Protein AF-A0AAV1EP39-F1 (afdb_monomer)

Sequence (447 aa):
MLEEELRKEKICQNEVEKEISSMELKMAEVRKCKVSAGTAQRNEVQQSQKAIRTLEYRLDRALTRFNEQLNNNSHLREELQTLQIERARFQQLKNRLEKELHNLRKKIGEVVTQSTAAYDARVEAQSKMTMMKEKAEKDLTQYNAEMKELERVIAHEFSLKEFMTTKCSEKRGHDEGHETGHRQSPKVQRRMDSGEESRDALEEVFEKIKTVTGEDNLDLLVSRFIQVEDRNFALFNFVNEQNNEAEVLRDQISQIQSEIEQFGETALQQEREHQCLLRGFDEKRKEIEYQAEDYEQRASILSQILDQIKTEVNSIVSKIDCDRSVIEDKLGSSAGISENNIMSYLGLVEQKTNELLTIQAFLNSKDLEKDYNPKDLAKFLLGQNPELLQQNISIQPAIDSLEYDESPVTDEEERPLSQGELRRRIMKRVQQKESSHRQAAAKATKI

Secondary structure (DSSP, 8-state):
-HHHHHHHHHHHHHHHHHHHHHHHHHHHHHHHHHHHHHHHHHHHHHHHHHHHHHHHHHHHHHHHHHHHHHHHHHHHHHHHHHHHHHHHHHHHHHHHHHHHHHHHHHHHHHHHHHHHHHHHHHHHHHHHHHHHHHHHHHHHHHHHHHHHHHHHHHHHHHHHHHHHHHHHHHHHTT-------------------S--S-HHHHHHHHHHHHHHH----HHHHHHHHHHHHHHHHHHHHHHHHHHHHHHHHHHHHHHHHHHHHHHHHHHHHHHHHHHHHHHHHHHHHHHHHHHHHHHHHHHHHHHHHHHHHHHHHHHHHHHHT--THHHHHHHTS--S--TTTHHHHHHHHHHHHHHHHHHHHHHHHH-TTS---HHHHHHHHTT--TTGGGS-------------------GGGGSPPPHHHHHHHHHHHHHHHHHHHHHHHHHHTT-

Foldseek 3Di:
DVVVVVVVVVVVVVVVVVVVVVVVVVVVVVVVVVVVVVVVVVVVVVVVVVVVVVVVVVVVVVVVVVVVVVVVVVVVVVVVVVVVVVVVVVVVVVVVVVVVVVVVVVVVVVVVVVVVVVVVVVVVVVVVVVVVVVVVVVVVVVVVVVVVVVVVVVVVVVVVVVVVVVVVVVVVVVDPDDDDDDDDDDDPPPPPDPPPPPPPVVVVVVVVCCVVVVDDDPVVVVVVVVVVVVVVVVVVVVVVVVVVVVVVVVVVVVVVVVVVVVVVVVVVVVVVVVVVVVVVVVVVVVVVVVVVVVVVVVVVVVVVVVVVLQVVLVVLCVVLVFDCCVVCVVVPNPPGDDPVCSVVSVVSSVVSQLVVLVVVLVVVVVPPPDDDDVVVSVCSSVVNDVVCVVPPPPPPPPDPPPDPPDDPPDPPPVDDDDPVRVVVVVVVVVVVVVVVVVVVVVVVVVD

Mean predicted aligned error: 23.19 Å

InterPro domains:
  IPR049258 ODAD1, central coiled coil region [PF21773] (49-333)
  IPR051876 Outer dynein arm-docking/Coiled-coil domain-containing protein [PTHR21694] (2-429)

Solvent-accessible surface area (backbone atoms only — not comparable to full-atom values): 25536 Å² total; per-residue (Å²): 111,70,71,60,52,54,49,53,50,50,51,52,49,53,52,50,50,51,51,49,54,53,49,50,51,52,51,50,50,52,50,51,51,51,54,51,49,54,52,50,52,52,50,53,54,51,50,51,52,51,49,49,53,51,51,49,53,52,48,50,55,49,50,51,52,50,51,52,51,51,50,52,52,49,51,53,49,50,53,50,50,52,53,50,52,50,52,52,52,52,53,53,50,50,56,48,52,52,50,52,51,52,52,49,53,50,51,52,51,52,52,49,54,52,50,50,53,52,47,52,54,48,52,54,51,50,52,52,50,50,53,53,49,56,47,52,50,49,53,50,54,49,51,54,51,54,50,53,51,51,52,49,52,52,50,51,51,49,52,50,50,50,51,51,51,53,58,52,47,62,56,54,74,76,59,94,74,83,84,86,83,88,87,85,84,86,80,90,71,80,76,84,75,89,77,73,89,37,63,69,54,52,49,51,52,44,52,54,45,37,72,74,69,73,61,92,50,69,72,57,53,53,52,50,47,52,56,51,48,54,51,48,51,52,49,51,52,50,51,49,50,52,49,51,51,51,48,54,51,51,51,50,51,52,51,52,51,52,49,53,50,52,53,50,52,52,50,54,50,52,50,50,52,51,52,52,52,50,49,55,49,52,52,52,48,52,54,53,50,52,52,50,52,52,51,50,52,53,50,51,54,51,50,54,53,50,52,49,52,51,54,51,51,50,51,49,42,65,73,72,65,56,76,59,61,72,53,34,73,72,66,61,76,62,90,63,86,42,87,91,43,44,66,60,52,49,53,49,50,51,53,54,51,50,52,50,38,49,52,50,53,53,51,60,73,65,46,88,90,55,94,82,55,76,73,54,53,57,36,43,66,70,70,48,48,77,75,55,72,70,54,79,78,77,77,72,77,85,77,80,78,72,85,68,93,64,75,82,84,57,89,73,75,86,56,88,74,52,75,71,55,50,52,51,55,50,53,51,53,51,51,54,50,52,52,50,50,53,54,52,53,60,58,64,76,73,114

pLDDT: mean 78.66, std 19.65, range [28.58, 98.56]

Organism: Xyrichtys novacula (NCBI:txid13765)

Radius of gyration: 68.25 Å; Cα contacts (8 Å, |Δi|>4): 46; chains: 1; bounding box: 172×69×210 Å

Structure (mmCIF, N/CA/C/O backbone):
data_AF-A0AAV1EP39-F1
#
_entry.id   AF-A0AAV1EP39-F1
#
loop_
_atom_site.group_PDB
_atom_site.id
_atom_site.type_symbol
_atom_site.label_atom_id
_atom_site.label_alt_id
_atom_site.label_comp_id
_atom_site.label_asym_id
_atom_site.label_entity_id
_atom_site.label_seq_id
_atom_site.pdbx_PDB_ins_code
_atom_site.Cartn_x
_atom_site.Cartn_y
_atom_site.Cartn_z
_atom_site.occupancy
_atom_site.B_iso_or_equiv
_atom_site.auth_seq_id
_atom_site.auth_comp_id
_atom_site.auth_asym_id
_atom_site.auth_atom_id
_atom_site.pdbx_PDB_model_num
ATOM 1 N N . MET A 1 1 ? -90.919 21.123 114.719 1.00 57.84 1 MET A N 1
ATOM 2 C CA . MET A 1 1 ? -90.026 22.101 114.060 1.00 57.84 1 MET A CA 1
ATOM 3 C C . MET A 1 1 ? -88.698 21.466 113.661 1.00 57.84 1 MET A C 1
ATOM 5 O O . MET A 1 1 ? -88.435 21.448 112.471 1.00 57.84 1 MET A O 1
ATOM 9 N N . LEU A 1 2 ? -87.941 20.828 114.568 1.00 61.19 2 LEU A N 1
ATOM 10 C CA . LEU A 1 2 ? -86.671 20.163 114.209 1.00 61.19 2 LEU A CA 1
ATOM 11 C C . LEU A 1 2 ? -86.775 19.064 113.123 1.00 61.19 2 LEU A C 1
ATOM 13 O O . LEU A 1 2 ? -85.908 18.984 112.262 1.00 61.19 2 LEU A O 1
ATOM 17 N N . GLU A 1 3 ? -87.820 18.225 113.116 1.00 66.06 3 GLU A N 1
ATOM 18 C CA . GLU A 1 3 ? -87.951 17.140 112.117 1.00 66.06 3 GLU A CA 1
ATOM 19 C C . GLU A 1 3 ? -88.264 17.626 110.690 1.00 66.06 3 GLU A C 1
ATOM 21 O O . GLU A 1 3 ? -87.886 16.967 109.720 1.00 66.06 3 GLU A O 1
ATOM 26 N N . GLU A 1 4 ? -88.941 18.768 110.537 1.00 72.06 4 GLU A N 1
ATOM 27 C CA . GLU A 1 4 ? -89.209 19.356 109.217 1.00 72.06 4 GLU A CA 1
ATOM 28 C C . GLU A 1 4 ? -87.973 20.045 108.643 1.00 72.06 4 GLU A C 1
ATOM 30 O O . GLU A 1 4 ? -87.718 19.927 107.444 1.00 72.06 4 GLU A O 1
ATOM 35 N N . GLU A 1 5 ? -87.186 20.720 109.483 1.00 73.75 5 GLU A N 1
ATOM 36 C CA . GLU A 1 5 ? -85.908 21.313 109.077 1.00 73.75 5 GLU A CA 1
ATOM 37 C C . GLU A 1 5 ? -84.914 20.227 108.657 1.00 73.75 5 GLU A C 1
ATOM 39 O O . GLU A 1 5 ? -84.341 20.317 107.576 1.00 73.75 5 GLU A O 1
ATOM 44 N N . LEU A 1 6 ? -84.835 19.124 109.406 1.00 75.31 6 LEU A N 1
ATOM 45 C CA . LEU A 1 6 ? -83.967 17.989 109.081 1.00 75.31 6 LEU A CA 1
ATOM 46 C C . LEU A 1 6 ? -84.396 17.270 107.787 1.00 75.31 6 LEU A C 1
ATOM 48 O O . LEU A 1 6 ? -83.554 16.782 107.032 1.00 75.31 6 LEU A O 1
ATOM 52 N N . ARG A 1 7 ? -85.703 17.230 107.478 1.00 78.00 7 ARG A N 1
ATOM 53 C CA . ARG A 1 7 ? -86.213 16.723 106.188 1.00 78.00 7 ARG A CA 1
ATOM 54 C C . ARG A 1 7 ? -85.874 17.648 105.023 1.00 78.00 7 ARG A C 1
ATOM 56 O O . ARG A 1 7 ? -85.462 17.148 103.979 1.00 78.00 7 ARG A O 1
ATOM 63 N N . LYS A 1 8 ? -86.047 18.962 105.186 1.00 80.31 8 LYS A N 1
ATOM 64 C CA . LYS A 1 8 ? -85.683 19.958 104.164 1.00 80.31 8 LYS A CA 1
ATOM 65 C C . LYS A 1 8 ? -84.180 19.938 103.896 1.00 80.31 8 LYS A C 1
ATOM 67 O O . LYS A 1 8 ? -83.773 19.930 102.742 1.00 80.31 8 LYS A O 1
ATOM 72 N N . GLU A 1 9 ? -83.373 19.817 104.943 1.00 80.19 9 GLU A N 1
ATOM 73 C CA . GLU A 1 9 ? -81.919 19.722 104.839 1.00 80.19 9 GLU A CA 1
ATOM 74 C C . GLU A 1 9 ? -81.468 18.416 104.163 1.00 80.19 9 GLU A C 1
ATOM 76 O O . GLU A 1 9 ? -80.591 18.451 103.305 1.00 80.19 9 GLU A O 1
ATOM 81 N N . LYS A 1 10 ? -82.146 17.285 104.420 1.00 82.19 10 LYS A N 1
ATOM 82 C CA . LYS A 1 10 ? -81.941 16.027 103.670 1.00 82.19 10 LYS A CA 1
ATOM 83 C C . LYS A 1 10 ? -82.298 16.134 102.186 1.00 82.19 10 LYS A C 1
ATOM 85 O O . LYS A 1 10 ? -81.641 15.516 101.354 1.00 82.19 10 LYS A O 1
ATOM 90 N N . ILE A 1 11 ? -83.359 16.867 101.845 1.00 83.50 11 ILE A N 1
ATOM 91 C CA . ILE A 1 11 ? -83.752 17.089 100.445 1.00 83.50 11 ILE A CA 1
ATOM 92 C C . ILE A 1 11 ? -82.707 17.970 99.751 1.00 83.50 11 ILE A C 1
ATOM 94 O O . ILE A 1 11 ? -82.224 17.580 98.691 1.00 83.50 11 ILE A O 1
ATOM 98 N N . CYS A 1 12 ? -82.272 19.062 100.390 1.00 83.94 12 CYS A N 1
ATOM 99 C CA . CYS A 1 12 ? -81.174 19.896 99.897 1.00 83.94 12 CYS A CA 1
ATOM 100 C C . CYS A 1 12 ? -79.869 19.100 99.735 1.00 83.94 12 CYS A C 1
ATOM 102 O O . CYS A 1 12 ? -79.206 19.231 98.712 1.00 83.94 12 CYS A O 1
ATOM 104 N N . GLN A 1 13 ? -79.506 18.238 100.693 1.00 80.81 13 GLN A N 1
ATOM 105 C CA . GLN A 1 13 ? -78.330 17.367 100.570 1.00 80.81 13 GLN A CA 1
ATOM 106 C C . GLN A 1 13 ? -78.433 16.428 99.368 1.00 80.81 13 GLN A C 1
ATOM 108 O O . GLN A 1 13 ? -77.483 16.331 98.602 1.00 80.81 13 GLN A O 1
ATOM 113 N N . ASN A 1 14 ? -79.586 15.791 99.153 1.00 85.19 14 ASN A N 1
ATOM 114 C CA . ASN A 1 14 ? -79.787 14.908 98.003 1.00 85.19 14 ASN A CA 1
ATOM 115 C C . ASN A 1 14 ? -79.745 15.661 96.662 1.00 85.19 14 ASN A C 1
ATOM 117 O O . ASN A 1 14 ? -79.326 15.099 95.650 1.00 85.19 14 ASN A O 1
ATOM 121 N N . GLU A 1 15 ? -80.213 16.910 96.617 1.00 86.19 15 GLU A N 1
ATOM 122 C CA . GLU A 1 15 ? -80.116 17.759 95.424 1.00 86.19 15 GLU A CA 1
ATOM 123 C C . GLU A 1 15 ? -78.663 18.150 95.141 1.00 86.19 15 GLU A C 1
ATOM 125 O O . GLU A 1 15 ? -78.196 17.985 94.013 1.00 86.19 15 GLU A O 1
ATOM 130 N N . VAL A 1 16 ? -77.916 18.545 96.175 1.00 86.56 16 VAL A N 1
ATOM 131 C CA . VAL A 1 16 ? -76.483 18.850 96.073 1.00 86.56 16 VAL A CA 1
ATOM 132 C C . VAL A 1 16 ? -75.675 17.604 95.691 1.00 86.56 16 VAL A C 1
ATOM 134 O O . VAL A 1 16 ? -74.807 17.688 94.830 1.00 86.56 16 VAL A O 1
ATOM 137 N N . GLU A 1 17 ? -75.978 16.424 96.234 1.00 85.94 17 GLU A N 1
ATOM 138 C CA . GLU A 1 17 ? -75.325 15.162 95.850 1.00 85.94 17 GLU A CA 1
ATOM 139 C C . GLU A 1 17 ? -75.603 14.772 94.391 1.00 85.94 17 GLU A C 1
ATOM 141 O O . GLU A 1 17 ? -74.709 14.277 93.696 1.00 85.94 17 GLU A O 1
ATOM 146 N N . LYS A 1 18 ? -76.817 15.030 93.884 1.00 87.31 18 LYS A N 1
ATOM 147 C CA . LYS A 1 18 ? -77.144 14.847 92.461 1.00 87.31 18 LYS A CA 1
ATOM 148 C C . LYS A 1 18 ? -76.382 15.829 91.578 1.00 87.31 18 LYS A C 1
ATOM 150 O O . LYS A 1 18 ? -75.877 15.428 90.527 1.00 87.31 18 LYS A O 1
ATOM 155 N N . GLU A 1 19 ? -76.268 17.090 91.990 1.00 88.19 19 GLU A N 1
ATOM 156 C CA . GLU A 1 19 ? -75.470 18.084 91.270 1.00 88.19 19 GLU A CA 1
ATOM 157 C C . GLU A 1 19 ? -73.981 17.725 91.267 1.00 88.19 19 GLU A C 1
ATOM 159 O O . GLU A 1 19 ? -73.366 17.746 90.197 1.00 88.19 19 GLU A O 1
ATOM 164 N N . ILE A 1 20 ? -73.426 17.304 92.410 1.00 85.44 20 ILE A N 1
ATOM 165 C CA . ILE A 1 20 ? -72.048 16.808 92.537 1.00 85.44 20 ILE A CA 1
ATOM 166 C C . ILE A 1 20 ? -71.836 15.618 91.602 1.00 85.44 20 ILE A C 1
ATOM 168 O O . ILE A 1 20 ? -70.930 15.662 90.775 1.00 85.44 20 ILE A O 1
ATOM 172 N N . SER A 1 21 ? -72.719 14.618 91.632 1.00 88.94 21 SER A N 1
ATOM 173 C CA . SER A 1 21 ? -72.632 13.446 90.748 1.00 88.94 21 SER A CA 1
ATOM 174 C C . SER A 1 21 ? -72.673 13.841 89.264 1.00 88.94 21 SER A C 1
ATOM 176 O O . SER A 1 21 ? -71.933 13.304 88.437 1.00 88.94 21 SER A O 1
ATOM 178 N N . SER A 1 22 ? -73.509 14.822 88.905 1.00 88.94 22 SER A N 1
ATOM 179 C CA . SER A 1 22 ? -73.593 15.337 87.533 1.00 88.94 22 SER A CA 1
ATOM 180 C C . SER A 1 22 ? -72.320 16.076 87.101 1.00 88.94 22 SER A C 1
ATOM 182 O O . SER A 1 22 ? -71.895 15.965 85.947 1.00 88.94 22 SER A O 1
ATOM 184 N N . MET A 1 23 ? -71.684 16.810 88.019 1.00 88.56 23 MET A N 1
ATOM 185 C CA . MET A 1 23 ? -70.431 17.513 87.763 1.00 88.56 23 MET A CA 1
ATOM 186 C C . MET A 1 23 ? -69.240 16.562 87.725 1.00 88.56 23 MET A C 1
ATOM 188 O O . MET A 1 23 ? -68.363 16.736 86.882 1.00 88.56 23 MET A O 1
ATOM 192 N N . GLU A 1 24 ? -69.226 15.522 88.554 1.00 86.69 24 GLU A N 1
ATOM 193 C CA . GLU A 1 24 ? -68.224 14.459 88.508 1.00 86.69 24 GLU A CA 1
ATOM 194 C C . GLU A 1 24 ? -68.269 13.699 87.180 1.00 86.69 24 GLU A C 1
ATOM 196 O O . GLU A 1 24 ? -67.218 13.466 86.580 1.00 86.69 24 GLU A O 1
ATOM 201 N N . LEU A 1 25 ? -69.466 13.401 86.660 1.00 89.44 25 LEU A N 1
ATOM 202 C CA . LEU A 1 25 ? -69.637 12.804 85.333 1.00 89.44 25 LEU A CA 1
ATOM 203 C C . LEU A 1 25 ? -69.096 13.711 84.220 1.00 89.44 25 LEU A C 1
ATOM 205 O O . LEU A 1 25 ? -68.283 13.264 83.410 1.00 89.44 25 LEU A O 1
ATOM 209 N N . LYS A 1 26 ? -69.456 15.002 84.214 1.00 89.38 26 LYS A N 1
ATOM 210 C CA . LYS A 1 26 ? -68.930 15.976 83.236 1.00 89.38 26 LYS A CA 1
ATOM 211 C C . LYS A 1 26 ? -67.410 16.126 83.337 1.00 89.38 26 LYS A C 1
ATOM 213 O O . LYS A 1 26 ? -66.716 16.187 82.325 1.00 89.38 26 LYS A O 1
ATOM 218 N N . MET A 1 27 ? -66.869 16.147 84.553 1.00 83.62 27 MET A N 1
ATOM 219 C CA . MET A 1 27 ? -65.428 16.201 84.807 1.00 83.62 27 MET A CA 1
ATOM 220 C C . MET A 1 27 ? -64.714 14.939 84.317 1.00 83.62 27 MET A C 1
ATOM 222 O O . MET A 1 27 ? -63.630 15.037 83.740 1.00 83.62 27 MET A O 1
ATOM 226 N N . ALA A 1 28 ? -65.304 13.759 84.512 1.00 84.00 28 ALA A N 1
ATOM 227 C CA . ALA A 1 28 ? -64.778 12.500 83.995 1.00 84.00 28 ALA A CA 1
ATOM 228 C C . ALA A 1 28 ? -64.777 12.482 82.459 1.00 84.00 28 ALA A C 1
ATOM 230 O O . ALA A 1 28 ? -63.797 12.057 81.845 1.00 84.00 28 ALA A O 1
ATOM 231 N N . GLU A 1 29 ? -65.826 13.010 81.835 1.00 83.06 29 GLU A N 1
ATOM 232 C CA . GLU A 1 29 ? -65.968 13.090 80.382 1.00 83.06 29 GLU A CA 1
ATOM 233 C C . GLU A 1 29 ? -64.965 14.074 79.760 1.00 83.06 29 GLU A C 1
ATOM 235 O O . GLU A 1 29 ? -64.254 13.729 78.814 1.00 83.06 29 GLU A O 1
ATOM 240 N N . VAL A 1 30 ? -64.780 15.252 80.366 1.00 82.06 30 VAL A N 1
ATOM 241 C CA . VAL A 1 30 ? -63.743 16.221 79.967 1.00 82.06 30 VAL A CA 1
ATOM 242 C C . VAL A 1 30 ? -62.339 15.645 80.162 1.00 82.06 30 VAL A C 1
ATOM 244 O O . VAL A 1 30 ? -61.483 15.808 79.290 1.00 82.06 30 VAL A O 1
ATOM 247 N N . ARG A 1 31 ? -62.080 14.931 81.266 1.00 81.56 31 ARG A N 1
ATOM 248 C CA . ARG A 1 31 ? -60.795 14.243 81.488 1.00 81.56 31 ARG A CA 1
ATOM 249 C C . ARG A 1 31 ? -60.550 13.177 80.422 1.00 81.56 31 ARG A C 1
ATOM 251 O O . ARG A 1 31 ? -59.456 13.137 79.862 1.00 81.56 31 ARG A O 1
ATOM 258 N N . LYS A 1 32 ? -61.560 12.371 80.085 1.00 80.44 32 LYS A N 1
ATOM 259 C CA . LYS A 1 32 ? -61.479 11.352 79.030 1.00 80.44 32 LYS A CA 1
ATOM 260 C C . LYS A 1 32 ? -61.200 11.979 77.662 1.00 80.44 32 LYS A C 1
ATOM 262 O O . LYS A 1 32 ? -60.269 11.550 76.983 1.00 80.44 32 LYS A O 1
ATOM 267 N N . CYS A 1 33 ? -61.923 13.036 77.291 1.00 72.75 33 CYS A N 1
ATOM 268 C CA . CYS A 1 33 ? -61.695 13.774 76.047 1.00 72.75 33 CYS A CA 1
ATOM 269 C C . CYS A 1 33 ? -60.307 14.421 75.995 1.00 72.75 33 CYS A C 1
ATOM 271 O O . CYS A 1 33 ? -59.650 14.358 74.963 1.00 72.75 33 CYS A O 1
ATOM 273 N N . LYS A 1 34 ? -59.806 14.988 77.098 1.00 77.25 34 LYS A N 1
ATOM 274 C CA . LYS A 1 34 ? -58.479 15.623 77.147 1.00 77.25 34 LYS A CA 1
ATOM 275 C C . LYS A 1 34 ? -57.337 14.607 77.038 1.00 77.25 34 LYS A C 1
ATOM 277 O O . LYS A 1 34 ? -56.352 14.868 76.354 1.00 77.25 34 LYS A O 1
ATOM 282 N N . VAL A 1 35 ? -57.480 13.439 77.666 1.00 75.94 35 VAL A N 1
ATOM 283 C CA . VAL A 1 35 ? -56.515 12.331 77.545 1.00 75.94 35 VAL A CA 1
ATOM 284 C C . VAL A 1 35 ? -56.536 11.744 76.129 1.00 75.94 35 VAL A C 1
ATOM 286 O O . VAL A 1 35 ? -55.476 11.527 75.541 1.00 75.94 35 VAL A O 1
ATOM 289 N N . SER A 1 36 ? -57.726 11.563 75.548 1.00 73.19 36 SER A N 1
ATOM 290 C CA . SER A 1 36 ? -57.918 11.132 74.155 1.00 73.19 36 SER A CA 1
ATOM 291 C C . SER A 1 36 ? -57.330 12.129 73.149 1.00 73.19 36 SER A C 1
ATOM 293 O O . SER A 1 36 ? -56.603 11.742 72.240 1.00 73.19 36 SER A O 1
ATOM 295 N N . ALA A 1 37 ? -57.600 13.425 73.313 1.00 76.06 37 ALA A N 1
ATOM 296 C CA . ALA A 1 37 ? -57.090 14.472 72.431 1.00 76.06 37 ALA A CA 1
ATOM 297 C C . ALA A 1 37 ? -55.565 14.627 72.552 1.00 76.06 37 ALA A C 1
ATOM 299 O O . ALA A 1 37 ? -54.875 14.735 71.544 1.00 76.06 37 ALA A O 1
ATOM 300 N N . GLY A 1 38 ? -55.016 14.558 73.771 1.00 78.50 38 GLY A N 1
ATOM 301 C CA . GLY A 1 38 ? -53.569 14.623 73.993 1.00 78.50 38 GLY A CA 1
ATOM 302 C C . GLY A 1 38 ? -52.809 13.425 73.411 1.00 78.50 38 GLY A C 1
ATOM 303 O O . GLY A 1 38 ? -51.702 13.588 72.899 1.00 78.50 38 GLY A O 1
ATOM 304 N N . THR A 1 39 ? -53.400 12.226 73.443 1.00 78.50 39 THR A N 1
ATOM 305 C CA . THR A 1 39 ? -52.817 11.032 72.805 1.00 78.50 39 THR A CA 1
ATOM 306 C C . THR A 1 39 ? -52.927 11.082 71.282 1.00 78.50 39 THR A C 1
ATOM 308 O O . THR A 1 39 ? -51.935 10.802 70.612 1.00 78.50 39 THR A O 1
ATOM 311 N N . ALA A 1 40 ? -54.063 11.518 70.727 1.00 80.75 40 ALA A N 1
ATOM 312 C CA . ALA A 1 40 ? -54.226 11.730 69.287 1.00 80.75 40 ALA A CA 1
ATOM 313 C C . ALA A 1 40 ? -53.227 12.765 68.740 1.00 80.75 40 ALA A C 1
ATOM 315 O O . ALA A 1 40 ? -52.491 12.473 67.802 1.00 80.75 40 ALA A O 1
ATOM 316 N N . GLN A 1 41 ? -53.100 13.919 69.398 1.00 83.81 41 GLN A N 1
ATOM 317 C CA . GLN A 1 41 ? -52.186 14.979 68.972 1.00 83.81 41 GLN A CA 1
ATOM 318 C C . GLN A 1 41 ? -50.713 14.559 69.075 1.00 83.81 41 GLN A C 1
ATOM 320 O O . GLN A 1 41 ? -49.908 14.861 68.196 1.00 83.81 41 GLN A O 1
ATOM 325 N N . ARG A 1 42 ? -50.340 13.799 70.114 1.00 83.06 42 ARG A N 1
ATOM 326 C CA . ARG A 1 42 ? -48.988 13.228 70.226 1.00 83.06 42 ARG A CA 1
ATOM 327 C C . ARG A 1 42 ? -48.704 12.217 69.112 1.00 83.06 42 ARG A C 1
ATOM 329 O O . ARG A 1 42 ? -47.589 12.197 68.595 1.00 83.06 42 ARG A O 1
ATOM 336 N N . ASN A 1 43 ? -49.695 11.415 68.726 1.00 84.50 43 ASN A N 1
ATOM 337 C CA . ASN A 1 43 ? -49.571 10.458 67.629 1.00 84.50 43 ASN A CA 1
ATOM 338 C C . ASN A 1 43 ? -49.451 11.159 66.266 1.00 84.50 43 ASN A C 1
ATOM 340 O O . ASN A 1 43 ? -48.599 10.769 65.471 1.00 84.50 43 ASN A O 1
ATOM 344 N N . GLU A 1 44 ? -50.223 12.219 66.015 1.00 86.88 44 GLU A N 1
ATOM 345 C CA . GLU A 1 44 ? -50.126 13.036 64.795 1.00 86.88 44 GLU A CA 1
ATOM 346 C C . GLU A 1 44 ? -48.757 13.717 64.665 1.00 86.88 44 GLU A C 1
ATOM 348 O O . GLU A 1 44 ? -48.127 13.649 63.610 1.00 86.88 44 GLU A O 1
ATOM 353 N N . VAL A 1 45 ? -48.238 14.303 65.752 1.00 90.00 45 VAL A N 1
ATOM 354 C CA . VAL A 1 45 ? -46.890 14.902 65.781 1.00 90.00 45 VAL A CA 1
ATOM 355 C C . VAL A 1 45 ? -45.801 13.849 65.544 1.00 90.00 45 VAL A C 1
ATOM 357 O O . VAL A 1 45 ? -44.821 14.101 64.846 1.00 90.00 45 VAL A O 1
ATOM 360 N N . GLN A 1 46 ? -45.963 12.638 66.083 1.00 90.56 46 GLN A N 1
ATOM 361 C CA . GLN A 1 46 ? -45.027 11.543 65.820 1.00 90.56 46 GLN A CA 1
ATOM 362 C C . GLN A 1 46 ? -45.110 11.035 64.375 1.00 90.56 46 GLN A C 1
ATOM 364 O O . GLN A 1 46 ? -44.081 10.686 63.795 1.00 90.56 46 GLN A O 1
ATOM 369 N N . GLN A 1 47 ? -46.304 10.981 63.780 1.00 91.94 47 GLN A N 1
ATOM 370 C CA . GLN A 1 47 ? -46.480 10.608 62.376 1.00 91.94 47 GLN A CA 1
ATOM 371 C C . GLN A 1 47 ? -45.873 11.653 61.438 1.00 91.94 47 GLN A C 1
ATOM 373 O O . GLN A 1 47 ? -45.145 11.278 60.519 1.00 91.94 47 GLN A O 1
ATOM 378 N N . SER A 1 48 ? -46.087 12.946 61.696 1.00 92.19 48 SER A N 1
ATOM 379 C CA . SER A 1 48 ? -45.487 14.018 60.896 1.00 92.19 48 SER A CA 1
ATOM 380 C C . SER A 1 48 ? -43.961 14.022 61.009 1.00 92.19 48 SER A C 1
ATOM 382 O O . SER A 1 48 ? -43.283 14.092 59.989 1.00 92.19 48 SER A O 1
ATOM 384 N N . GLN A 1 49 ? -43.394 13.813 62.203 1.00 94.31 49 GLN A N 1
ATOM 385 C CA . GLN A 1 49 ? -41.943 13.655 62.372 1.00 94.31 49 GLN A CA 1
ATOM 386 C C . GLN A 1 49 ? -41.381 12.439 61.626 1.00 94.31 49 GLN A C 1
ATOM 388 O O . GLN A 1 49 ? -40.307 12.526 61.034 1.00 94.31 49 GLN A O 1
ATOM 393 N N . LYS A 1 50 ? -42.087 11.301 61.618 1.00 95.06 50 LYS A N 1
ATOM 394 C CA . LYS A 1 50 ? -41.682 10.125 60.827 1.00 95.06 50 LYS A CA 1
ATOM 395 C C . LYS A 1 50 ? -41.739 10.409 59.323 1.00 95.06 50 LYS A C 1
ATOM 397 O O . LYS A 1 50 ? -40.832 10.000 58.597 1.00 95.06 50 LYS A O 1
ATOM 402 N N . ALA A 1 51 ? -42.765 11.124 58.864 1.00 94.88 51 ALA A N 1
ATOM 403 C CA . ALA A 1 51 ? -42.894 11.532 57.469 1.00 94.88 51 ALA A CA 1
ATOM 404 C C . ALA A 1 51 ? -41.765 12.490 57.053 1.00 94.88 51 ALA A C 1
ATOM 406 O O . ALA A 1 51 ? -41.141 12.259 56.020 1.00 94.88 51 ALA A O 1
ATOM 407 N N . ILE A 1 52 ? -41.440 13.486 57.887 1.00 95.50 52 ILE A N 1
ATOM 408 C CA . ILE A 1 52 ? -40.315 14.412 57.675 1.00 95.50 52 ILE A CA 1
ATOM 409 C C . ILE A 1 52 ? -39.006 13.632 57.535 1.00 95.50 52 ILE A C 1
ATOM 411 O O . ILE A 1 52 ? -38.354 13.749 56.505 1.00 95.50 52 ILE A O 1
ATOM 415 N N . ARG A 1 53 ? -38.685 12.735 58.478 1.00 96.88 53 ARG A N 1
ATOM 416 C CA . ARG A 1 53 ? -37.462 11.909 58.409 1.00 96.88 53 ARG A CA 1
ATOM 417 C C . ARG A 1 53 ? -37.395 11.042 57.154 1.00 96.88 53 ARG A C 1
ATOM 419 O O . ARG A 1 53 ? -36.327 10.836 56.589 1.00 96.88 53 ARG A O 1
ATOM 426 N N . THR A 1 54 ? -38.536 10.513 56.715 1.00 96.44 54 THR A N 1
ATOM 427 C CA . THR A 1 54 ? -38.600 9.698 55.494 1.00 96.44 54 THR A CA 1
ATOM 428 C C . THR A 1 54 ? -38.339 10.552 54.254 1.00 96.44 54 THR A C 1
ATOM 430 O O . THR A 1 54 ? -37.645 10.111 53.341 1.00 96.44 54 THR A O 1
ATOM 433 N N . LEU A 1 55 ? -38.879 11.773 54.209 1.00 96.81 55 LEU A N 1
ATOM 434 C CA . LEU A 1 55 ? -38.637 12.717 53.119 1.00 96.81 55 LEU A CA 1
ATOM 435 C C . LEU A 1 55 ? -37.195 13.234 53.121 1.00 96.81 55 LEU A C 1
ATOM 437 O O . LEU A 1 55 ? -36.592 13.272 52.054 1.00 96.81 55 LEU A O 1
ATOM 441 N N . GLU A 1 56 ? -36.628 13.541 54.288 1.00 96.81 56 GLU A N 1
ATOM 442 C CA . GLU A 1 56 ? -35.213 13.903 54.461 1.00 96.81 56 GLU A CA 1
ATOM 443 C C . GLU A 1 56 ? -34.304 12.784 53.949 1.00 96.81 56 GLU A C 1
ATOM 445 O O . GLU A 1 56 ? -33.472 13.019 53.082 1.00 96.81 56 GLU A O 1
ATOM 450 N N . TYR A 1 57 ? -34.543 11.535 54.362 1.00 97.12 57 TYR A N 1
ATOM 451 C CA . TYR A 1 57 ? -33.775 10.391 53.866 1.00 97.12 57 TYR A CA 1
ATOM 452 C C . TYR A 1 57 ? -33.895 10.207 52.344 1.00 97.12 57 TYR A C 1
ATOM 454 O O . TYR A 1 57 ? -32.919 9.879 51.665 1.00 97.12 57 TYR A O 1
ATOM 462 N N . ARG A 1 58 ? -35.091 10.414 51.772 1.00 97.56 58 ARG A N 1
ATOM 463 C CA . ARG A 1 58 ? -35.287 10.353 50.313 1.00 97.56 58 ARG A CA 1
ATOM 464 C C . ARG A 1 58 ? -34.551 11.483 49.596 1.00 97.56 58 ARG A C 1
ATOM 466 O O . ARG A 1 58 ? -34.003 11.232 48.524 1.00 97.56 58 ARG A O 1
ATOM 473 N N . LEU A 1 59 ? -34.541 12.685 50.170 1.00 97.81 59 LEU A N 1
ATOM 474 C CA . LEU A 1 59 ? -33.816 13.836 49.641 1.00 97.81 59 LEU A CA 1
ATOM 475 C C . LEU A 1 59 ? -32.308 13.593 49.687 1.00 97.81 59 LEU A C 1
ATOM 477 O O . LEU A 1 59 ? -31.658 13.729 48.655 1.00 97.81 59 LEU A O 1
ATOM 481 N N . ASP A 1 60 ? -31.774 13.151 50.823 1.00 97.88 60 ASP A N 1
ATOM 482 C CA . ASP A 1 60 ? -30.354 12.832 50.977 1.00 97.88 60 ASP A CA 1
ATOM 483 C C . ASP A 1 60 ? -29.928 11.762 49.978 1.00 97.88 60 ASP A C 1
ATOM 485 O O . ASP A 1 60 ? -28.956 11.940 49.250 1.00 97.88 60 ASP A O 1
ATOM 489 N N . ARG A 1 61 ? -30.712 10.687 49.836 1.00 97.75 61 ARG A N 1
ATOM 490 C CA . ARG A 1 61 ? -30.422 9.637 48.853 1.00 97.75 61 ARG A CA 1
ATOM 491 C C . ARG A 1 61 ? -30.471 10.147 47.411 1.00 97.75 61 ARG A C 1
ATOM 493 O O . ARG A 1 61 ? -29.698 9.677 46.576 1.00 97.75 61 ARG A O 1
ATOM 500 N N . ALA A 1 62 ? -31.369 11.082 47.096 1.00 97.19 62 ALA A N 1
ATOM 501 C CA . ALA A 1 62 ? -31.413 11.726 45.786 1.00 97.19 62 ALA A CA 1
ATOM 502 C C . ALA A 1 62 ? -30.200 12.646 45.563 1.00 97.19 62 ALA A C 1
ATOM 504 O O . ALA A 1 62 ? -29.618 12.617 44.480 1.00 97.19 62 ALA A O 1
ATOM 505 N N . LEU A 1 63 ? -29.778 13.396 46.585 1.00 97.94 63 LEU A N 1
ATOM 506 C CA . LEU A 1 63 ? -28.589 14.249 46.552 1.00 97.94 63 LEU A CA 1
ATOM 507 C C . LEU A 1 63 ? -27.306 13.432 46.394 1.00 97.94 63 LEU A C 1
ATOM 509 O O . LEU A 1 63 ? -26.470 13.789 45.571 1.00 97.94 63 LEU A O 1
ATOM 513 N N . THR A 1 64 ? -27.158 12.312 47.108 1.00 97.81 64 THR A N 1
ATOM 514 C CA . THR A 1 64 ? -26.002 11.418 46.944 1.00 97.81 64 THR A CA 1
ATOM 515 C C . THR A 1 64 ? -25.919 10.902 45.513 1.00 97.81 64 THR A C 1
ATOM 517 O O . THR A 1 64 ? -24.881 11.048 44.878 1.00 97.81 64 THR A O 1
ATOM 520 N N . ARG A 1 65 ? -27.032 10.400 44.958 1.00 97.75 65 ARG A N 1
ATOM 521 C CA . ARG A 1 65 ? -27.085 9.954 43.557 1.00 97.75 65 ARG A CA 1
ATOM 522 C C . ARG A 1 65 ? -26.761 11.080 42.583 1.00 97.75 65 ARG A C 1
ATOM 524 O O . ARG A 1 65 ? -26.044 10.861 41.616 1.00 97.75 65 ARG A O 1
ATOM 531 N N . PHE A 1 66 ? -27.278 12.282 42.818 1.00 97.94 66 PHE A N 1
ATOM 532 C CA . PHE A 1 66 ? -26.977 13.439 41.981 1.00 97.94 66 PHE A CA 1
ATOM 533 C C . PHE A 1 66 ? -25.484 13.793 42.020 1.00 97.94 66 PHE A C 1
ATOM 535 O O . PHE A 1 66 ? -24.877 13.993 40.970 1.00 97.94 66 PHE A O 1
ATOM 542 N N . ASN A 1 67 ? -24.873 13.791 43.205 1.00 97.94 67 ASN A N 1
ATOM 543 C CA . ASN A 1 67 ? -23.443 14.042 43.373 1.00 97.94 67 ASN A CA 1
ATOM 544 C C . ASN A 1 67 ? -22.583 12.951 42.715 1.00 97.94 67 ASN A C 1
ATOM 546 O O . ASN A 1 67 ? -21.590 13.274 42.070 1.00 97.94 67 ASN A O 1
ATOM 550 N N . GLU A 1 68 ? -22.982 11.680 42.807 1.00 97.88 68 GLU A N 1
ATOM 551 C CA . GLU A 1 68 ? -22.338 10.577 42.078 1.00 97.88 68 GLU A CA 1
ATOM 552 C C . GLU A 1 68 ? -22.389 10.807 40.562 1.00 97.88 68 GLU A C 1
ATOM 554 O O . GLU A 1 68 ? -21.371 10.689 39.883 1.00 97.88 68 GLU A O 1
ATOM 559 N N . GLN A 1 69 ? -23.548 11.204 40.024 1.00 97.50 69 GLN A N 1
ATOM 560 C CA . GLN A 1 69 ? -23.676 11.520 38.598 1.00 97.50 69 GLN A CA 1
ATOM 561 C C . GLN A 1 69 ? -22.833 12.733 38.191 1.00 97.50 69 GLN A C 1
ATOM 563 O O . GLN A 1 69 ? -22.238 12.720 37.115 1.00 97.50 69 GLN A O 1
ATOM 568 N N . LEU A 1 70 ? -22.735 13.764 39.036 1.00 98.19 70 LEU A N 1
ATOM 569 C CA . LEU A 1 70 ? -21.850 14.904 38.785 1.00 98.19 70 LEU A CA 1
ATOM 570 C C . LEU A 1 70 ? -20.377 14.489 38.762 1.00 98.19 70 LEU A C 1
ATOM 572 O O . LEU A 1 70 ? -19.643 14.939 37.884 1.00 98.19 70 LEU A O 1
ATOM 576 N N . ASN A 1 71 ? -19.958 13.614 39.677 1.00 98.25 71 ASN A N 1
ATOM 577 C CA . ASN A 1 71 ? -18.593 13.103 39.705 1.00 98.25 71 ASN A CA 1
ATOM 578 C C . ASN A 1 71 ? -18.281 12.278 38.447 1.00 98.25 71 ASN A C 1
ATOM 580 O O . ASN A 1 71 ? -17.279 12.522 37.779 1.00 98.25 71 ASN A O 1
ATOM 584 N N . ASN A 1 72 ? -19.193 11.384 38.055 1.00 98.25 72 ASN A N 1
ATOM 585 C CA . ASN A 1 72 ? -19.075 10.628 36.807 1.00 98.25 72 ASN A CA 1
ATOM 586 C C . ASN A 1 72 ? -19.017 11.564 35.590 1.00 98.25 72 ASN A C 1
ATOM 588 O O . ASN A 1 72 ? -18.221 11.354 34.679 1.00 98.25 72 ASN A O 1
ATOM 592 N N . ASN A 1 73 ? -19.817 12.634 35.575 1.00 98.06 73 ASN A N 1
ATOM 593 C CA . ASN A 1 73 ? -19.774 13.624 34.501 1.00 98.06 73 ASN A CA 1
ATOM 594 C C . ASN A 1 73 ? -18.445 14.395 34.472 1.00 98.06 73 ASN A C 1
ATOM 596 O O . ASN A 1 73 ? -17.965 14.716 33.388 1.00 98.06 73 ASN A O 1
ATOM 600 N N . SER A 1 74 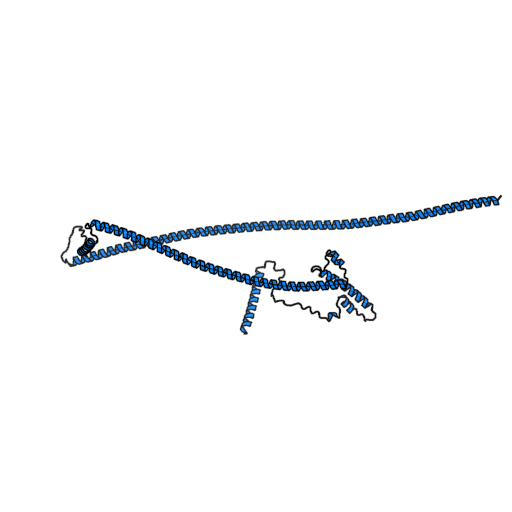? -17.844 14.674 35.633 1.00 98.38 74 SER A N 1
ATOM 601 C CA . SER A 1 74 ? -16.506 15.270 35.725 1.00 98.38 74 SER A CA 1
ATOM 602 C C . SER A 1 74 ? -15.449 14.346 35.126 1.00 98.38 74 SER A C 1
ATOM 604 O O . SER A 1 74 ? -14.699 14.777 34.255 1.00 98.38 74 SER A O 1
ATOM 606 N N . HIS A 1 75 ? -15.461 13.064 35.502 1.00 98.12 75 HIS A N 1
ATOM 607 C CA . HIS A 1 75 ? -14.534 12.064 34.968 1.00 98.12 75 HIS A CA 1
ATOM 608 C C . HIS A 1 75 ? -14.651 11.927 33.444 1.00 98.12 75 HIS A C 1
ATOM 610 O O . HIS A 1 75 ? -13.659 12.020 32.729 1.00 98.12 75 HIS A O 1
ATOM 616 N N . LEU A 1 76 ? -15.878 11.815 32.923 1.00 98.31 76 LEU A N 1
ATOM 617 C CA . LEU A 1 76 ? -16.123 11.746 31.479 1.00 98.31 76 LEU A CA 1
ATOM 618 C C . LEU A 1 76 ? -15.636 13.002 30.739 1.00 98.31 76 LEU A C 1
ATOM 620 O O . LEU A 1 76 ? -15.203 12.917 29.592 1.00 98.31 76 LEU A O 1
ATOM 624 N N . ARG A 1 77 ? -15.701 14.186 31.363 1.00 98.38 77 ARG A N 1
ATOM 625 C CA . ARG A 1 77 ? -15.161 15.420 30.766 1.00 98.38 77 ARG A CA 1
ATOM 626 C C . ARG A 1 77 ? -13.640 15.409 30.715 1.00 98.38 77 ARG A C 1
ATOM 628 O O . ARG A 1 77 ? -13.087 15.871 29.721 1.00 98.38 77 ARG A O 1
ATOM 635 N N . GLU A 1 78 ? -12.983 14.907 31.753 1.00 98.31 78 GLU A N 1
ATOM 636 C CA . GLU A 1 78 ? -11.527 14.763 31.784 1.00 98.31 78 GLU A CA 1
ATOM 637 C C . GLU A 1 78 ? -11.058 13.769 30.716 1.00 98.31 78 GLU A C 1
ATOM 639 O O . GLU A 1 78 ? -10.189 14.111 29.916 1.00 98.31 78 GLU A O 1
ATOM 644 N N . GLU A 1 79 ? -11.705 12.606 30.604 1.00 98.38 79 GLU A N 1
ATOM 645 C CA . GLU A 1 79 ? -11.440 11.634 29.532 1.00 98.38 79 GLU A CA 1
ATOM 646 C C . GLU A 1 79 ? -11.670 12.229 28.137 1.00 98.38 79 GLU A C 1
ATOM 648 O O . GLU A 1 79 ? -10.893 12.023 27.206 1.00 98.38 79 GLU A O 1
ATOM 653 N N . LEU A 1 80 ? -12.726 13.022 27.962 1.00 98.31 80 LEU A N 1
ATOM 654 C CA . LEU A 1 80 ? -12.984 13.671 26.681 1.00 98.31 80 LEU A CA 1
ATOM 655 C C . LEU A 1 80 ? -11.883 14.692 26.348 1.00 98.31 80 LEU A C 1
ATOM 657 O O . LEU A 1 80 ? -11.463 14.788 25.192 1.00 98.31 80 LEU A O 1
ATOM 661 N N . GLN A 1 81 ? -11.374 15.423 27.342 1.00 98.31 81 GLN A N 1
ATOM 662 C CA . GLN A 1 81 ? -10.245 16.337 27.158 1.00 98.31 81 GLN A CA 1
ATOM 663 C C . GLN A 1 81 ? -8.947 15.596 26.815 1.00 98.31 81 GLN A C 1
ATOM 665 O O . GLN A 1 81 ? -8.236 16.033 25.905 1.00 98.31 81 GLN A O 1
ATOM 670 N N . THR A 1 82 ? -8.637 14.477 27.478 1.00 98.06 82 THR A N 1
ATOM 671 C CA . THR A 1 82 ? -7.442 13.680 27.150 1.00 98.06 82 THR A CA 1
ATOM 672 C C . THR A 1 82 ? -7.524 13.147 25.722 1.00 98.06 82 THR A C 1
ATOM 674 O O . THR A 1 82 ? -6.602 13.383 24.937 1.00 98.06 82 THR A O 1
ATOM 677 N N . LEU A 1 83 ? -8.666 12.575 25.327 1.00 98.25 83 LEU A N 1
ATOM 678 C CA . LEU A 1 83 ? -8.906 12.088 23.965 1.00 98.25 83 LEU A CA 1
ATOM 679 C C . LEU A 1 83 ? -8.803 13.203 22.912 1.00 98.25 83 LEU A C 1
ATOM 681 O O . LEU A 1 83 ? -8.276 12.990 21.817 1.00 98.25 83 LEU A O 1
ATOM 685 N N . GLN A 1 84 ? -9.267 14.418 23.218 1.00 97.94 84 GLN A N 1
ATOM 686 C CA . GLN A 1 84 ? -9.114 15.565 22.316 1.00 97.94 84 GLN A CA 1
ATOM 687 C C . GLN A 1 84 ? -7.645 15.962 22.123 1.00 97.94 84 GLN A C 1
ATOM 689 O O . GLN A 1 84 ? -7.225 16.234 20.993 1.00 97.94 84 GLN A O 1
ATOM 694 N N . ILE A 1 85 ? -6.855 15.976 23.200 1.00 98.31 85 ILE A N 1
ATOM 695 C CA . ILE A 1 85 ? -5.420 16.282 23.143 1.00 98.31 85 ILE A CA 1
ATOM 696 C C . ILE A 1 85 ? -4.678 15.199 22.356 1.00 98.31 85 ILE A C 1
ATOM 698 O O . ILE A 1 85 ? -3.848 15.517 21.502 1.00 98.31 85 ILE A O 1
ATOM 702 N N . GLU A 1 86 ? -4.987 13.928 22.603 1.00 97.75 86 GLU A N 1
ATOM 703 C CA . GLU A 1 86 ? -4.417 12.801 21.867 1.00 97.75 86 GLU A CA 1
ATOM 704 C C . GLU A 1 86 ? -4.741 12.891 20.381 1.00 97.75 86 GLU A C 1
ATOM 706 O O . GLU A 1 86 ? -3.828 12.858 19.555 1.00 97.75 86 GLU A O 1
ATOM 711 N N . ARG A 1 87 ? -6.008 13.123 20.020 1.00 98.25 87 ARG A N 1
ATOM 712 C CA . ARG A 1 87 ? -6.414 13.327 18.624 1.00 98.25 87 ARG A CA 1
ATOM 713 C C . ARG A 1 87 ? -5.633 14.464 17.965 1.00 98.25 87 ARG A C 1
ATOM 715 O O . ARG A 1 87 ? -5.179 14.310 16.831 1.00 98.25 87 ARG A O 1
ATOM 722 N N . ALA A 1 88 ? -5.444 15.588 18.658 1.00 98.25 88 ALA A N 1
ATOM 723 C CA . ALA A 1 88 ? -4.658 16.704 18.139 1.00 98.25 88 ALA A CA 1
ATOM 724 C C . ALA A 1 88 ? -3.186 16.311 17.911 1.00 98.25 88 ALA A C 1
ATOM 726 O O . ALA A 1 88 ? -2.618 16.639 16.867 1.00 98.25 88 ALA A O 1
ATOM 727 N N . ARG A 1 89 ? -2.576 15.559 18.838 1.00 98.25 89 ARG A N 1
ATOM 728 C CA . ARG A 1 89 ? -1.206 15.030 18.693 1.00 98.25 89 ARG A CA 1
ATOM 729 C C . ARG A 1 89 ? -1.096 14.049 17.525 1.00 98.25 89 ARG A C 1
ATOM 731 O O . ARG A 1 89 ? -0.179 14.181 16.714 1.00 98.25 89 ARG A O 1
ATOM 738 N N . PHE A 1 90 ? -2.046 13.126 17.383 1.00 98.31 90 PHE A N 1
ATOM 739 C CA . PHE A 1 90 ? -2.102 12.193 16.254 1.00 98.31 90 PHE A CA 1
ATOM 740 C C . PHE A 1 90 ? -2.237 12.924 14.921 1.00 98.31 90 PHE A C 1
ATOM 742 O O . PHE A 1 90 ? -1.534 12.603 13.964 1.00 98.31 90 PHE A O 1
ATOM 749 N N . GLN A 1 91 ? -3.082 13.952 14.853 1.00 98.38 91 GLN A N 1
ATOM 750 C CA . GLN A 1 91 ? -3.245 14.745 13.640 1.00 98.38 91 GLN A CA 1
ATOM 751 C C . GLN A 1 91 ? -1.970 15.526 13.292 1.00 98.38 91 GLN A C 1
ATOM 753 O O . GLN A 1 91 ? -1.589 15.599 12.124 1.00 98.38 91 GLN A O 1
ATOM 758 N N . GLN A 1 92 ? -1.256 16.057 14.289 1.00 98.50 92 GLN A N 1
ATOM 759 C CA . GLN A 1 92 ? 0.054 16.674 14.074 1.00 98.50 92 GLN A CA 1
ATOM 760 C C . GLN A 1 92 ? 1.087 15.669 13.551 1.00 98.50 92 GLN A C 1
ATOM 762 O O . GLN A 1 92 ? 1.822 15.998 12.619 1.00 98.50 92 GLN A O 1
ATOM 767 N N . LEU A 1 93 ? 1.138 14.458 14.116 1.00 98.12 93 LEU A N 1
ATOM 768 C CA . LEU A 1 93 ? 2.038 13.399 13.657 1.00 98.12 93 LEU A CA 1
ATOM 769 C C . LEU A 1 93 ? 1.720 12.986 12.217 1.00 98.12 93 LEU A C 1
ATOM 771 O O . LEU A 1 93 ? 2.620 12.956 11.381 1.00 98.12 93 LEU A O 1
ATOM 775 N N . LYS A 1 94 ? 0.440 12.763 11.902 1.00 98.25 94 LYS A N 1
ATOM 776 C CA . LYS A 1 94 ? -0.022 12.451 10.546 1.00 98.25 94 LYS A CA 1
ATOM 777 C C . LYS A 1 94 ? 0.417 13.523 9.546 1.00 98.25 94 LYS A C 1
ATOM 779 O O . LYS A 1 94 ? 1.045 13.198 8.545 1.00 98.25 94 LYS A O 1
ATOM 784 N N . ASN A 1 95 ? 0.185 14.798 9.855 1.00 98.44 95 ASN A N 1
ATOM 785 C CA . ASN A 1 95 ? 0.584 15.902 8.980 1.00 98.44 95 ASN A CA 1
ATOM 786 C C . ASN A 1 95 ? 2.112 15.982 8.788 1.00 98.44 95 ASN A C 1
ATOM 788 O O . ASN A 1 95 ? 2.578 16.432 7.741 1.00 98.44 95 ASN A O 1
ATOM 792 N N . ARG A 1 96 ? 2.915 15.588 9.789 1.00 98.56 96 ARG A N 1
ATOM 793 C CA . ARG A 1 96 ? 4.381 15.503 9.652 1.00 98.56 96 ARG A CA 1
ATOM 794 C C . ARG A 1 96 ? 4.782 14.367 8.715 1.00 98.56 96 ARG A C 1
ATOM 796 O O . ARG A 1 96 ? 5.543 14.614 7.785 1.00 98.56 96 ARG A O 1
ATOM 803 N N . LEU A 1 97 ? 4.213 13.178 8.901 1.00 97.44 97 LEU A N 1
ATOM 804 C CA . LEU A 1 97 ? 4.470 12.021 8.039 1.00 97.44 97 LEU A CA 1
ATOM 805 C C . LEU A 1 97 ? 4.046 12.285 6.586 1.00 97.44 97 LEU A C 1
ATOM 807 O O . LEU A 1 97 ? 4.777 11.954 5.658 1.00 97.44 97 LEU A O 1
ATOM 811 N N . GLU A 1 98 ? 2.914 12.953 6.366 1.00 98.00 98 GLU A N 1
ATOM 812 C CA . GLU A 1 98 ? 2.472 13.357 5.025 1.00 98.00 98 GLU A CA 1
ATOM 813 C C . GLU A 1 98 ? 3.457 14.328 4.355 1.00 98.00 98 GLU A C 1
ATOM 815 O O . GLU A 1 98 ? 3.761 14.184 3.168 1.00 98.00 98 GLU A O 1
ATOM 820 N N . LYS A 1 99 ? 4.016 15.283 5.112 1.00 98.44 99 LYS A N 1
ATOM 821 C CA . LYS A 1 99 ? 5.067 16.185 4.612 1.00 98.44 99 LYS A CA 1
ATOM 822 C C . LYS A 1 99 ? 6.350 15.432 4.270 1.00 98.44 99 LYS A C 1
ATOM 824 O O . LYS A 1 99 ? 6.958 15.712 3.239 1.00 98.44 99 LYS A O 1
ATOM 829 N N . GLU A 1 100 ? 6.764 14.482 5.103 1.00 98.31 100 GLU A N 1
ATOM 830 C CA . GLU A 1 100 ? 7.939 13.646 4.838 1.00 98.31 100 GLU A CA 1
ATOM 831 C C . GLU A 1 100 ? 7.750 12.783 3.588 1.00 98.31 100 GLU A C 1
ATOM 833 O O . GLU A 1 100 ? 8.631 12.762 2.728 1.00 98.31 100 GLU A O 1
ATOM 838 N N . LEU A 1 101 ? 6.579 12.162 3.423 1.00 98.00 101 LEU A N 1
ATOM 839 C CA . LEU A 1 101 ? 6.226 11.414 2.216 1.00 98.00 101 LEU A CA 1
ATOM 840 C C . LEU A 1 101 ? 6.233 12.302 0.970 1.00 98.00 101 LEU A C 1
ATOM 842 O O . LEU A 1 101 ? 6.756 11.899 -0.071 1.00 98.00 101 LEU A O 1
ATOM 846 N N . HIS A 1 102 ? 5.686 13.515 1.060 1.00 98.38 102 HIS A N 1
ATOM 847 C CA . HIS A 1 102 ? 5.714 14.465 -0.049 1.00 98.38 102 HIS A CA 1
ATOM 848 C C . HIS A 1 102 ? 7.151 14.856 -0.422 1.00 98.38 102 HIS A C 1
ATOM 850 O O . HIS A 1 102 ? 7.518 14.826 -1.597 1.00 98.38 102 HIS A O 1
ATOM 856 N N . ASN A 1 103 ? 7.994 15.138 0.573 1.00 98.25 103 ASN A N 1
ATOM 857 C CA . ASN A 1 103 ? 9.406 15.447 0.357 1.00 98.25 103 ASN A CA 1
ATOM 858 C C . ASN A 1 103 ? 10.170 14.265 -0.251 1.00 98.25 103 ASN A C 1
ATOM 860 O O . ASN A 1 103 ? 10.999 14.468 -1.135 1.00 98.25 103 ASN A O 1
ATOM 864 N N . LEU A 1 104 ? 9.892 13.034 0.185 1.00 98.00 104 LEU A N 1
ATOM 865 C CA . LEU A 1 104 ? 10.505 11.835 -0.383 1.00 98.00 104 LEU A CA 1
ATOM 866 C C . LEU A 1 104 ? 10.098 11.650 -1.848 1.00 98.00 104 LEU A C 1
ATOM 868 O O . LEU A 1 104 ? 10.963 11.442 -2.692 1.00 98.00 104 LEU A O 1
ATOM 872 N N . ARG A 1 105 ? 8.808 11.799 -2.173 1.00 97.81 105 ARG A N 1
ATOM 873 C CA . ARG A 1 105 ? 8.324 11.754 -3.564 1.00 97.81 105 ARG A CA 1
ATOM 874 C C . ARG A 1 105 ? 8.984 12.821 -4.429 1.00 97.81 105 ARG A C 1
ATOM 876 O O . ARG A 1 105 ? 9.373 12.523 -5.553 1.00 97.81 105 ARG A O 1
ATOM 883 N N . LYS A 1 106 ? 9.162 14.034 -3.898 1.00 98.44 106 LYS A N 1
ATOM 884 C CA . LYS A 1 106 ? 9.883 15.104 -4.592 1.00 98.44 106 LYS A CA 1
ATOM 885 C C . LYS A 1 106 ? 11.339 14.714 -4.869 1.00 98.44 106 LYS A C 1
ATOM 887 O O . LYS A 1 106 ? 11.772 14.825 -6.008 1.00 98.44 106 LYS A O 1
ATOM 892 N N . LYS A 1 107 ? 12.057 14.185 -3.870 1.00 98.12 107 LYS A N 1
ATOM 893 C CA . LYS A 1 107 ? 13.437 13.693 -4.036 1.00 98.12 107 LYS A CA 1
ATOM 894 C C . LYS A 1 107 ? 13.532 12.561 -5.057 1.00 98.12 107 LYS A C 1
ATOM 896 O O . LYS A 1 107 ? 14.451 12.553 -5.863 1.00 98.12 107 LYS A O 1
ATOM 901 N N . ILE A 1 108 ? 12.583 11.623 -5.050 1.00 97.88 108 ILE A N 1
ATOM 902 C CA . ILE A 1 108 ? 12.511 10.561 -6.064 1.00 97.88 108 ILE A CA 1
ATOM 903 C C . ILE A 1 108 ? 12.338 11.185 -7.452 1.00 97.88 108 ILE A C 1
ATOM 905 O O . ILE A 1 108 ? 13.074 10.831 -8.365 1.00 97.88 108 ILE A O 1
ATOM 909 N N . GLY A 1 109 ? 11.430 12.155 -7.599 1.00 98.31 109 GLY A N 1
ATOM 910 C CA . GLY A 1 109 ? 11.253 12.898 -8.847 1.00 98.31 109 GLY A CA 1
ATOM 911 C C . GLY A 1 109 ? 12.535 13.596 -9.313 1.00 98.31 109 GLY A C 1
ATOM 912 O O . GLY A 1 109 ? 12.894 13.480 -10.477 1.00 98.31 109 GLY A O 1
ATOM 913 N N . GLU A 1 110 ? 13.258 14.255 -8.405 1.00 98.31 110 GLU A N 1
ATOM 914 C CA . GLU A 1 110 ? 14.547 14.903 -8.690 1.00 98.31 110 GLU A CA 1
ATOM 915 C C . GLU A 1 110 ? 15.623 13.896 -9.136 1.00 98.31 110 GLU A C 1
ATOM 917 O O . GLU A 1 110 ? 16.353 14.153 -10.088 1.00 98.31 110 GLU A O 1
ATOM 922 N N . VAL A 1 111 ? 15.715 12.728 -8.495 1.00 98.38 111 VAL A N 1
ATOM 923 C CA . VAL A 1 111 ? 16.671 11.680 -8.895 1.00 98.38 111 VAL A CA 1
ATOM 924 C C . VAL A 1 111 ? 16.305 11.087 -10.254 1.00 98.38 111 VAL A C 1
ATOM 926 O O . VAL A 1 111 ? 17.196 10.816 -11.058 1.00 98.38 111 VAL A O 1
ATOM 929 N N . VAL A 1 112 ? 15.013 10.906 -10.541 1.00 98.00 112 VAL A N 1
ATOM 930 C CA . VAL A 1 112 ? 14.547 10.421 -11.846 1.00 98.00 112 VAL A CA 1
ATOM 931 C C . VAL A 1 112 ? 14.903 11.426 -12.937 1.00 98.00 112 VAL A C 1
ATOM 933 O O . VAL A 1 112 ? 15.512 11.031 -13.924 1.00 98.00 112 VAL A O 1
ATOM 936 N N . THR A 1 113 ? 14.618 12.720 -12.752 1.00 97.88 113 THR A N 1
ATOM 937 C CA . THR A 1 113 ? 14.961 13.737 -13.762 1.00 97.88 113 THR A CA 1
ATOM 938 C C . THR A 1 113 ? 16.467 13.857 -13.977 1.00 97.88 113 THR A C 1
ATOM 940 O O . THR A 1 113 ? 16.906 13.966 -15.120 1.00 97.88 113 THR A O 1
ATOM 943 N N . GLN A 1 114 ? 17.270 13.773 -12.911 1.00 98.12 114 GLN A N 1
ATOM 944 C CA . GLN A 1 114 ? 18.731 13.734 -13.019 1.00 98.12 114 GLN A CA 1
ATOM 945 C C . GLN A 1 114 ? 19.217 12.488 -13.767 1.00 98.12 114 GLN A C 1
ATOM 947 O O . GLN A 1 114 ? 20.115 12.585 -14.601 1.00 98.12 114 GLN A O 1
ATOM 952 N N . SER A 1 115 ? 18.611 11.329 -13.502 1.00 98.00 115 SER A N 1
ATOM 953 C CA . SER A 1 115 ? 18.965 10.070 -14.163 1.00 98.00 115 SER A CA 1
ATOM 954 C C . SER A 1 115 ? 18.614 10.094 -15.649 1.00 98.00 115 SER A C 1
ATOM 956 O O . SER A 1 115 ? 19.440 9.697 -16.467 1.00 98.00 115 SER A O 1
ATOM 958 N N . THR A 1 116 ? 17.435 10.608 -16.012 1.00 97.50 116 THR A N 1
ATOM 959 C CA . THR A 1 116 ? 17.030 10.783 -17.413 1.00 97.50 116 THR A CA 1
ATOM 960 C C . THR A 1 116 ? 17.968 11.750 -18.131 1.00 97.50 116 THR A C 1
ATOM 962 O O . THR A 1 116 ? 18.507 11.400 -19.172 1.00 97.50 116 THR A O 1
ATOM 965 N N . ALA A 1 117 ? 18.279 12.905 -17.532 1.00 97.94 117 ALA A N 1
ATOM 966 C CA . ALA A 1 117 ? 19.207 13.866 -18.131 1.00 97.94 117 ALA A CA 1
ATOM 967 C C . ALA A 1 117 ? 20.617 13.277 -18.344 1.00 97.94 117 ALA A C 1
ATOM 969 O O . ALA A 1 117 ? 21.245 13.512 -19.377 1.00 97.94 117 ALA A O 1
ATOM 970 N N . ALA A 1 118 ? 21.120 12.486 -17.390 1.00 97.75 118 ALA A N 1
ATOM 971 C CA . ALA A 1 118 ? 22.403 11.799 -17.529 1.00 97.75 118 ALA A CA 1
ATOM 972 C C . ALA A 1 118 ? 22.370 10.716 -18.622 1.00 97.75 118 ALA A C 1
ATOM 974 O O . ALA A 1 118 ? 23.353 10.533 -19.345 1.00 97.75 118 ALA A O 1
ATOM 975 N N . TYR A 1 119 ? 21.249 10.003 -18.754 1.00 97.94 119 TYR A N 1
ATOM 976 C CA . TYR A 1 119 ? 21.045 9.019 -19.812 1.00 97.94 119 TYR A CA 1
ATOM 977 C C . TYR A 1 119 ? 21.028 9.679 -21.193 1.00 97.94 119 TYR A C 1
ATOM 979 O O . TYR A 1 119 ? 21.767 9.237 -22.073 1.00 97.94 119 TYR A O 1
ATOM 987 N N . ASP A 1 120 ? 20.275 10.766 -21.358 1.00 97.88 120 ASP A N 1
ATOM 988 C CA . ASP A 1 120 ? 20.184 11.512 -22.616 1.00 97.88 120 ASP A CA 1
ATOM 989 C C . ASP A 1 120 ? 21.562 12.046 -23.035 1.00 97.88 120 ASP A C 1
ATOM 991 O O . ASP A 1 120 ? 22.010 11.811 -24.158 1.00 97.88 120 ASP A O 1
ATOM 995 N N . ALA A 1 121 ? 22.312 12.643 -22.100 1.00 97.88 121 ALA A N 1
ATOM 996 C CA . ALA A 1 121 ? 23.679 13.102 -22.350 1.00 97.88 121 ALA A CA 1
ATOM 997 C C . ALA A 1 121 ? 24.622 11.962 -22.783 1.00 97.88 121 ALA A C 1
ATOM 999 O O . ALA A 1 121 ? 25.470 12.141 -23.663 1.00 97.88 121 ALA A O 1
ATOM 1000 N N . ARG A 1 122 ? 24.475 10.768 -22.191 1.00 98.06 122 ARG A N 1
ATOM 1001 C CA . ARG A 1 122 ? 25.245 9.580 -22.586 1.00 98.06 122 ARG A CA 1
ATOM 1002 C C . ARG A 1 122 ? 24.886 9.129 -24.000 1.00 98.06 122 ARG A C 1
ATOM 1004 O O . ARG A 1 122 ? 25.792 8.817 -24.770 1.00 98.06 122 ARG A O 1
ATOM 1011 N N . VAL A 1 123 ? 23.599 9.090 -24.340 1.00 98.00 123 VAL A N 1
ATOM 1012 C CA . VAL A 1 123 ? 23.122 8.705 -25.677 1.00 98.00 123 VAL A CA 1
ATOM 1013 C C . VAL A 1 123 ? 23.631 9.687 -26.732 1.00 98.00 123 VAL A C 1
ATOM 1015 O O . VAL A 1 123 ? 24.156 9.259 -27.760 1.00 98.00 123 VAL A O 1
ATOM 1018 N N . GLU A 1 124 ? 23.583 10.991 -26.457 1.00 97.38 124 GLU A N 1
ATOM 1019 C CA . GLU A 1 124 ? 24.157 12.007 -27.344 1.00 97.38 124 GLU A CA 1
ATOM 1020 C C . GLU A 1 124 ? 25.667 11.823 -27.548 1.00 97.38 124 GLU A C 1
ATOM 1022 O O . GLU A 1 124 ? 26.160 11.913 -28.674 1.00 97.38 124 GLU A O 1
ATOM 1027 N N . ALA A 1 125 ? 26.419 11.561 -26.475 1.00 97.12 125 ALA A N 1
ATOM 1028 C CA . ALA A 1 125 ? 27.856 11.317 -26.563 1.00 97.12 125 ALA A CA 1
ATOM 1029 C C . ALA A 1 125 ? 28.171 10.039 -27.357 1.00 97.12 125 ALA A C 1
ATOM 1031 O O . ALA A 1 125 ? 29.093 10.031 -28.174 1.00 97.12 125 ALA A O 1
ATOM 1032 N N . GLN A 1 126 ? 27.387 8.977 -27.160 1.00 97.50 126 GLN A N 1
ATOM 1033 C CA . GLN A 1 126 ? 27.527 7.725 -27.898 1.00 97.50 126 GLN A CA 1
ATOM 1034 C C . GLN A 1 126 ? 27.235 7.921 -29.390 1.00 97.50 126 GLN A C 1
ATOM 1036 O O . GLN A 1 126 ? 28.024 7.464 -30.210 1.00 97.50 126 GLN A O 1
ATOM 1041 N N . SER A 1 127 ? 26.177 8.658 -29.735 1.00 96.94 127 SER A N 1
ATOM 1042 C CA . SER A 1 127 ? 25.843 9.018 -31.120 1.00 96.94 127 SER A CA 1
ATOM 1043 C C . SER A 1 127 ? 26.948 9.849 -31.790 1.00 96.94 127 SER A C 1
ATOM 1045 O O . SER A 1 127 ? 27.367 9.574 -32.915 1.00 96.94 127 SER A O 1
ATOM 1047 N N . LYS A 1 128 ? 27.521 10.828 -31.076 1.00 97.62 128 LYS A N 1
ATOM 1048 C CA . LYS A 1 128 ? 28.684 11.587 -31.570 1.00 97.62 128 LYS A CA 1
ATOM 1049 C C . LYS A 1 128 ? 29.899 10.682 -31.784 1.00 97.62 128 LYS A C 1
ATOM 1051 O O . LYS A 1 128 ? 30.607 10.828 -32.777 1.00 97.62 128 LYS A O 1
ATOM 1056 N N . MET A 1 129 ? 30.144 9.737 -30.877 1.00 96.88 129 MET A N 1
ATOM 1057 C CA . MET A 1 129 ? 31.247 8.786 -31.001 1.00 96.88 129 MET A CA 1
ATOM 1058 C C . MET A 1 129 ? 31.068 7.857 -32.207 1.00 96.88 129 MET A C 1
ATOM 1060 O O . MET A 1 129 ? 32.040 7.635 -32.927 1.00 96.88 129 MET A O 1
ATOM 1064 N N . THR A 1 130 ? 29.868 7.318 -32.444 1.00 96.69 130 THR A N 1
ATOM 1065 C CA . THR A 1 130 ? 29.602 6.463 -33.614 1.00 96.69 130 THR A CA 1
ATOM 1066 C C . THR A 1 130 ? 29.772 7.246 -34.909 1.00 96.69 130 THR A C 1
ATOM 1068 O O . THR A 1 130 ? 30.505 6.794 -35.780 1.00 96.69 130 THR A O 1
ATOM 1071 N N . MET A 1 131 ? 29.244 8.471 -34.987 1.00 96.94 131 MET A N 1
ATOM 1072 C CA . MET A 1 131 ? 29.435 9.349 -36.147 1.00 96.94 131 MET A CA 1
ATOM 1073 C C . MET A 1 131 ? 30.921 9.625 -36.437 1.00 96.94 131 MET A C 1
ATOM 1075 O O . MET A 1 131 ? 31.353 9.583 -37.588 1.00 96.94 131 MET A O 1
ATOM 1079 N N . MET A 1 132 ? 31.727 9.890 -35.404 1.00 96.56 132 MET A N 1
ATOM 1080 C CA . MET A 1 132 ? 33.169 10.110 -35.570 1.00 96.56 132 MET A CA 1
ATOM 1081 C C . MET A 1 132 ? 33.908 8.842 -36.014 1.00 96.56 132 MET A C 1
ATOM 1083 O O . MET A 1 132 ? 34.833 8.940 -36.818 1.00 96.56 132 MET A O 1
ATOM 1087 N N . LYS A 1 133 ? 33.503 7.663 -35.522 1.00 97.50 133 LYS A N 1
ATOM 1088 C CA . LYS A 1 133 ? 34.059 6.372 -35.960 1.00 97.50 133 LYS A CA 1
ATOM 1089 C C . LYS A 1 133 ? 33.724 6.082 -37.417 1.00 97.50 133 LYS A C 1
ATOM 1091 O O . LYS A 1 133 ? 34.636 5.822 -38.188 1.00 97.50 133 LYS A O 1
ATOM 1096 N N . GLU A 1 134 ? 32.459 6.217 -37.803 1.00 97.19 134 GLU A N 1
ATOM 1097 C CA . GLU A 1 134 ? 32.021 6.039 -39.191 1.00 97.19 134 GLU A CA 1
ATOM 1098 C C . GLU A 1 134 ? 32.751 6.994 -40.137 1.00 97.19 134 GLU A C 1
ATOM 1100 O O . GLU A 1 134 ? 33.148 6.608 -41.235 1.00 97.19 134 GLU A O 1
ATOM 1105 N N . LYS A 1 135 ? 32.967 8.246 -39.714 1.00 97.56 135 LYS A N 1
ATOM 1106 C CA . LYS A 1 135 ? 33.760 9.200 -40.490 1.00 97.56 135 LYS A CA 1
ATOM 1107 C C . LYS A 1 135 ? 35.213 8.741 -40.635 1.00 97.56 135 LYS A C 1
ATOM 1109 O O . LYS A 1 135 ? 35.725 8.739 -41.746 1.00 97.56 135 LYS A O 1
ATOM 1114 N N . ALA A 1 136 ? 35.856 8.321 -39.546 1.00 96.88 136 ALA A N 1
ATOM 1115 C CA . ALA A 1 136 ? 37.234 7.832 -39.584 1.00 96.88 136 ALA A CA 1
ATOM 1116 C C . ALA A 1 136 ? 37.385 6.569 -40.451 1.00 96.88 136 ALA A C 1
ATOM 1118 O O . ALA A 1 136 ? 38.372 6.432 -41.169 1.00 96.88 136 ALA A O 1
ATOM 1119 N N . GLU A 1 137 ? 36.404 5.664 -40.418 1.00 97.31 137 GLU A N 1
ATOM 1120 C CA . GLU A 1 137 ? 36.358 4.484 -41.284 1.00 97.31 137 GLU A CA 1
ATOM 1121 C C . GLU A 1 137 ? 36.236 4.881 -42.756 1.00 97.31 137 GLU A C 1
ATOM 1123 O O . GLU A 1 137 ? 37.013 4.398 -43.579 1.00 97.31 137 GLU A O 1
ATOM 1128 N N . LYS A 1 138 ? 35.336 5.816 -43.092 1.00 97.50 138 LYS A N 1
ATOM 1129 C CA . LYS A 1 138 ? 35.213 6.348 -44.458 1.00 97.50 138 LYS A CA 1
ATOM 1130 C C . LYS A 1 138 ? 36.515 6.994 -44.931 1.00 97.50 138 LYS A C 1
ATOM 1132 O O . LYS A 1 138 ? 37.004 6.627 -45.997 1.00 97.50 138 LYS A O 1
ATOM 1137 N N . ASP A 1 139 ? 37.117 7.862 -44.121 1.00 97.25 139 ASP A N 1
ATOM 1138 C CA . ASP A 1 139 ? 38.389 8.521 -44.442 1.00 97.25 139 ASP A CA 1
ATOM 1139 C C . ASP A 1 139 ? 39.513 7.485 -44.666 1.00 97.25 139 ASP A C 1
ATOM 1141 O O . ASP A 1 139 ? 40.289 7.597 -45.615 1.00 97.25 139 ASP A O 1
ATOM 1145 N N . LEU A 1 140 ? 39.568 6.419 -43.855 1.00 97.31 140 LEU A N 1
ATOM 1146 C CA . LEU A 1 140 ? 40.530 5.323 -44.018 1.00 97.31 140 LEU A CA 1
ATOM 1147 C C . LEU A 1 140 ? 40.276 4.509 -45.294 1.00 97.31 140 LEU A C 1
ATOM 1149 O O . LEU A 1 140 ? 41.224 4.149 -45.994 1.00 97.31 140 LEU A O 1
ATOM 1153 N N . THR A 1 141 ? 39.014 4.220 -45.624 1.00 96.81 141 THR A N 1
ATOM 1154 C CA . THR A 1 141 ? 38.676 3.534 -46.881 1.00 96.81 141 THR A CA 1
ATOM 1155 C C . THR A 1 141 ? 39.041 4.377 -48.101 1.00 96.81 141 THR A C 1
ATOM 1157 O O . THR A 1 141 ? 39.599 3.834 -49.055 1.00 96.81 141 THR A O 1
ATOM 1160 N N . GLN A 1 142 ? 38.816 5.694 -48.045 1.00 97.06 142 GLN A N 1
ATOM 1161 C CA . GLN A 1 142 ? 39.206 6.628 -49.097 1.00 97.06 142 GLN A CA 1
ATOM 1162 C C . GLN A 1 142 ? 40.731 6.692 -49.240 1.00 97.06 142 GLN A C 1
ATOM 1164 O O . GLN A 1 142 ? 41.244 6.511 -50.341 1.00 97.06 142 GLN A O 1
ATOM 1169 N N . TYR A 1 143 ? 41.463 6.847 -48.133 1.00 97.00 143 TYR A N 1
ATOM 1170 C CA . TYR A 1 143 ? 42.927 6.849 -48.134 1.00 97.00 143 TYR A CA 1
ATOM 1171 C C . TYR A 1 143 ? 43.508 5.563 -48.738 1.00 97.00 143 TYR A C 1
ATOM 1173 O O . TYR A 1 143 ? 44.417 5.611 -49.564 1.00 97.00 143 TYR A O 1
ATOM 1181 N N . ASN A 1 144 ? 42.955 4.400 -48.381 1.00 96.44 144 ASN A N 1
ATOM 1182 C CA . ASN A 1 144 ? 43.381 3.122 -48.951 1.00 96.44 144 ASN A CA 1
ATOM 1183 C C . ASN A 1 144 ? 43.085 3.017 -50.455 1.00 96.44 144 ASN A C 1
ATOM 1185 O O . ASN A 1 144 ? 43.853 2.389 -51.184 1.00 96.44 144 ASN A O 1
ATOM 1189 N N . ALA A 1 145 ? 41.978 3.596 -50.929 1.00 96.12 145 ALA A N 1
ATOM 1190 C CA . ALA A 1 145 ? 41.659 3.641 -52.353 1.00 96.12 145 ALA A CA 1
ATOM 1191 C C . ALA A 1 145 ? 42.641 4.543 -53.119 1.00 96.12 145 ALA A C 1
ATOM 1193 O O . ALA A 1 145 ? 43.179 4.120 -54.141 1.00 96.12 145 ALA A O 1
ATOM 1194 N N . GLU A 1 146 ? 42.932 5.734 -52.588 1.00 96.75 146 GLU A N 1
ATOM 1195 C CA . GLU A 1 146 ? 43.918 6.667 -53.147 1.00 96.75 146 GLU A CA 1
ATOM 1196 C C . GLU A 1 146 ? 45.327 6.053 -53.171 1.00 96.75 146 GLU A C 1
ATOM 1198 O O . GLU A 1 146 ? 46.020 6.141 -54.184 1.00 96.75 146 GLU A O 1
ATOM 1203 N N . MET A 1 147 ? 45.731 5.353 -52.105 1.00 96.12 147 MET A N 1
ATOM 1204 C CA . MET A 1 147 ? 47.021 4.658 -52.037 1.00 96.12 147 MET A CA 1
ATOM 1205 C C . MET A 1 147 ? 47.152 3.589 -53.127 1.00 96.12 147 MET A C 1
ATOM 1207 O O . MET A 1 147 ? 48.149 3.561 -53.844 1.00 96.12 147 MET A O 1
ATOM 1211 N N . LYS A 1 148 ? 46.127 2.746 -53.303 1.00 96.38 148 LYS A N 1
ATOM 1212 C CA . LYS A 1 148 ? 46.117 1.717 -54.356 1.00 96.38 148 LYS A CA 1
ATOM 1213 C C . LYS A 1 148 ? 46.187 2.322 -55.754 1.00 96.38 148 LYS A C 1
ATOM 1215 O O . LYS A 1 148 ? 46.806 1.737 -56.639 1.00 96.38 148 LYS A O 1
ATOM 1220 N N . GLU A 1 149 ? 45.549 3.467 -55.975 1.00 95.19 149 GLU A N 1
ATOM 1221 C CA . GLU A 1 149 ? 45.617 4.151 -57.266 1.00 95.19 149 GLU A CA 1
ATOM 1222 C C . GLU A 1 149 ? 47.020 4.705 -57.535 1.00 95.19 149 GLU A C 1
ATOM 1224 O O . GLU A 1 149 ? 47.568 4.492 -58.616 1.00 95.19 149 GLU A O 1
ATOM 1229 N N . LEU A 1 150 ? 47.657 5.322 -56.536 1.00 95.19 150 LEU A N 1
ATOM 1230 C CA . LEU A 1 150 ? 49.051 5.760 -56.642 1.00 95.19 150 LEU A CA 1
ATOM 1231 C C . LEU A 1 150 ? 50.004 4.584 -56.898 1.00 95.19 150 LEU A C 1
ATOM 1233 O O . LEU A 1 150 ? 50.883 4.687 -57.751 1.00 95.19 150 LEU A O 1
ATOM 1237 N N . GLU A 1 151 ? 49.811 3.448 -56.224 1.00 94.69 151 GLU A N 1
ATOM 1238 C CA . GLU A 1 151 ? 50.579 2.223 -56.477 1.00 94.69 151 GLU A CA 1
ATOM 1239 C C . GLU A 1 151 ? 50.412 1.723 -57.919 1.00 94.69 151 GLU A C 1
ATOM 1241 O O . GLU A 1 151 ? 51.401 1.346 -58.550 1.00 94.69 151 GLU A O 1
ATOM 1246 N N . ARG A 1 152 ? 49.192 1.762 -58.480 1.00 95.38 152 ARG A N 1
ATOM 1247 C CA . ARG A 1 152 ? 48.947 1.410 -59.891 1.00 95.38 152 ARG A CA 1
ATOM 1248 C C . ARG A 1 152 ? 49.668 2.351 -60.846 1.00 95.38 152 ARG A C 1
ATOM 1250 O O . ARG A 1 152 ? 50.273 1.875 -61.805 1.00 95.38 152 ARG A O 1
ATOM 1257 N N . VAL A 1 153 ? 49.634 3.660 -60.586 1.00 95.50 153 VAL A N 1
ATOM 1258 C CA . VAL A 1 153 ? 50.351 4.657 -61.397 1.00 95.50 153 VAL A CA 1
ATOM 1259 C C . VAL A 1 153 ? 51.856 4.390 -61.357 1.00 95.50 153 VAL A C 1
ATOM 1261 O O . VAL A 1 153 ? 52.485 4.318 -62.410 1.00 95.50 153 VAL A O 1
ATOM 1264 N N . ILE A 1 154 ? 52.426 4.151 -60.171 1.00 93.19 154 ILE A N 1
ATOM 1265 C CA . ILE A 1 154 ? 53.852 3.827 -60.013 1.00 93.19 154 ILE A CA 1
ATOM 1266 C C . ILE A 1 154 ? 54.205 2.520 -60.735 1.00 93.19 154 ILE A C 1
ATOM 1268 O O . ILE A 1 154 ? 55.218 2.460 -61.430 1.00 93.19 154 ILE A O 1
ATOM 1272 N N . ALA A 1 155 ? 53.384 1.474 -60.610 1.00 93.81 155 ALA A N 1
ATOM 1273 C CA . ALA A 1 155 ? 53.608 0.199 -61.292 1.00 93.81 155 ALA A CA 1
ATOM 1274 C C . ALA A 1 155 ? 53.560 0.353 -62.820 1.00 93.81 155 ALA A C 1
ATOM 1276 O O . ALA A 1 155 ? 54.407 -0.197 -63.527 1.00 93.81 155 ALA A O 1
ATOM 1277 N N . HIS A 1 156 ? 52.612 1.144 -63.328 1.00 93.56 156 HIS A N 1
ATOM 1278 C CA . HIS A 1 156 ? 52.521 1.483 -64.743 1.00 93.56 156 HIS A CA 1
ATOM 1279 C C . HIS A 1 156 ? 53.753 2.272 -65.217 1.00 93.56 156 HIS A C 1
ATOM 1281 O O . HIS A 1 156 ? 54.337 1.933 -66.245 1.00 93.56 156 HIS A O 1
ATOM 1287 N N . GLU A 1 157 ? 54.208 3.279 -64.464 1.00 91.88 157 GLU A N 1
ATOM 1288 C CA . GLU A 1 157 ? 55.442 4.014 -64.772 1.00 91.88 157 GLU A CA 1
ATOM 1289 C C . GLU A 1 157 ? 56.682 3.114 -64.747 1.00 91.88 157 GLU A C 1
ATOM 1291 O O . GLU A 1 157 ? 57.549 3.236 -65.616 1.00 91.88 157 GLU A O 1
ATOM 1296 N N . PHE A 1 158 ? 56.774 2.196 -63.782 1.00 92.50 158 PHE A N 1
ATOM 1297 C CA . PHE A 1 158 ? 57.876 1.245 -63.684 1.00 92.50 158 PHE A CA 1
ATOM 1298 C C . PHE A 1 158 ? 57.893 0.291 -64.880 1.00 92.50 158 PHE A C 1
ATOM 1300 O O . PHE A 1 158 ? 58.931 0.151 -65.521 1.00 92.50 158 PHE A O 1
ATOM 1307 N N . SER A 1 159 ? 56.742 -0.288 -65.234 1.00 91.06 159 SER A N 1
ATOM 1308 C CA . SER A 1 159 ? 56.591 -1.156 -66.406 1.00 91.06 159 SER A CA 1
ATOM 1309 C C . SER A 1 159 ? 56.910 -0.413 -67.708 1.00 91.06 159 SER A C 1
ATOM 1311 O O . SER A 1 159 ? 57.654 -0.921 -68.548 1.00 91.06 159 SER A O 1
ATOM 1313 N N . LEU A 1 160 ? 56.452 0.836 -67.854 1.00 90.69 160 LEU A N 1
ATOM 1314 C CA . LEU A 1 160 ? 56.793 1.685 -68.995 1.00 90.69 160 LEU A CA 1
ATOM 1315 C C . LEU A 1 160 ? 58.299 1.973 -69.054 1.00 90.69 160 LEU A C 1
ATOM 1317 O O . LEU A 1 160 ? 58.904 1.903 -70.124 1.00 90.69 160 LEU A O 1
ATOM 1321 N N . LYS A 1 161 ? 58.924 2.291 -67.917 1.00 89.56 161 LYS A N 1
ATOM 1322 C CA . LYS A 1 161 ? 60.367 2.535 -67.834 1.00 89.56 161 LYS A CA 1
ATOM 1323 C C . LYS A 1 161 ? 61.158 1.278 -68.183 1.00 89.56 161 LYS A C 1
ATOM 1325 O O . LYS A 1 161 ? 62.101 1.377 -68.964 1.00 89.56 161 LYS A O 1
ATOM 1330 N N . GLU A 1 162 ? 60.765 0.122 -67.657 1.00 86.69 162 GLU A N 1
ATOM 1331 C CA . GLU A 1 162 ? 61.372 -1.174 -67.957 1.00 86.69 162 GLU A CA 1
ATOM 1332 C C . GLU A 1 162 ? 61.254 -1.497 -69.452 1.00 86.69 162 GLU A C 1
ATOM 1334 O O . GLU A 1 162 ? 62.263 -1.751 -70.115 1.00 86.69 162 GLU A O 1
ATOM 1339 N N . PHE A 1 163 ? 60.060 -1.349 -70.030 1.00 86.62 163 PHE A N 1
ATOM 1340 C CA . PHE A 1 163 ? 59.829 -1.495 -71.466 1.00 86.62 163 PHE A CA 1
ATOM 1341 C C . PHE A 1 163 ? 60.727 -0.562 -72.291 1.00 86.62 163 PHE A C 1
ATOM 1343 O O . PHE A 1 163 ? 61.387 -1.000 -73.238 1.00 86.62 163 PHE A O 1
ATOM 1350 N N . MET A 1 164 ? 60.822 0.716 -71.909 1.00 78.81 164 MET A N 1
ATOM 1351 C CA . MET A 1 164 ? 61.699 1.688 -72.566 1.00 78.81 164 MET A CA 1
ATOM 1352 C C . MET A 1 164 ? 63.180 1.320 -72.424 1.00 78.81 164 MET A C 1
ATOM 1354 O O . MET A 1 164 ? 63.930 1.488 -73.386 1.00 78.81 164 MET A O 1
ATOM 1358 N N . THR A 1 165 ? 63.625 0.787 -71.281 1.00 80.75 165 THR A N 1
ATOM 1359 C CA . THR A 1 165 ? 65.007 0.305 -71.110 1.00 80.75 165 THR A CA 1
ATOM 1360 C C . THR A 1 165 ? 65.300 -0.934 -71.952 1.00 80.75 165 THR A C 1
ATOM 1362 O O . THR A 1 165 ? 66.354 -0.992 -72.589 1.00 80.75 165 THR A O 1
ATOM 1365 N N . THR A 1 166 ? 64.366 -1.879 -72.051 1.00 78.19 166 THR A N 1
ATOM 1366 C CA . THR A 1 166 ? 64.490 -3.074 -72.897 1.00 78.19 166 THR A CA 1
ATOM 1367 C C . THR A 1 166 ? 64.532 -2.690 -74.378 1.00 78.19 166 THR A C 1
ATOM 1369 O O . THR A 1 166 ? 65.433 -3.099 -75.103 1.00 78.19 166 THR A O 1
ATOM 1372 N N . LYS A 1 167 ? 63.657 -1.784 -74.834 1.00 74.69 167 LYS A N 1
ATOM 1373 C CA . LYS A 1 167 ? 63.680 -1.289 -76.223 1.00 74.69 167 LYS A CA 1
ATOM 1374 C C . LYS A 1 167 ? 64.897 -0.417 -76.551 1.00 74.69 167 LYS A C 1
ATOM 1376 O O . LYS A 1 167 ? 65.357 -0.413 -77.693 1.00 74.69 167 LYS A O 1
ATOM 1381 N N . CYS A 1 168 ? 65.440 0.322 -75.582 1.00 58.38 168 CYS A N 1
ATOM 1382 C CA . CYS A 1 168 ? 66.680 1.082 -75.769 1.00 58.38 168 CYS A CA 1
ATOM 1383 C C . CYS A 1 168 ? 67.936 0.191 -75.757 1.00 58.38 168 CYS A C 1
ATOM 1385 O O . CYS A 1 168 ? 68.893 0.497 -76.467 1.00 58.38 168 CYS A O 1
ATOM 1387 N N . SER A 1 169 ? 67.948 -0.900 -74.986 1.00 56.34 169 SER A N 1
ATOM 1388 C CA . SER A 1 169 ? 69.059 -1.865 -74.961 1.00 56.34 169 SER A CA 1
ATOM 1389 C C . SER A 1 169 ? 69.077 -2.760 -76.204 1.00 56.34 169 SER A C 1
ATOM 1391 O O . SER A 1 169 ? 70.145 -2.969 -76.770 1.00 56.34 169 SER A O 1
ATOM 1393 N N . GLU A 1 170 ? 67.910 -3.158 -76.717 1.00 52.44 170 GLU A N 1
ATOM 1394 C CA . GLU A 1 170 ? 67.761 -3.877 -77.994 1.00 52.44 170 GLU A CA 1
ATOM 1395 C C . GLU A 1 170 ? 68.289 -3.047 -79.185 1.00 52.44 170 GLU A C 1
ATOM 1397 O O . GLU A 1 170 ? 68.915 -3.580 -80.097 1.00 52.44 170 GLU A O 1
ATOM 1402 N N . LYS A 1 171 ? 68.149 -1.713 -79.134 1.00 51.75 171 LYS A N 1
ATOM 1403 C CA . LYS A 1 171 ? 68.768 -0.794 -80.108 1.00 51.75 171 LYS A CA 1
ATOM 1404 C C . LYS A 1 171 ? 70.267 -0.563 -79.895 1.00 51.75 171 LYS A C 1
ATOM 1406 O O . LYS A 1 171 ? 70.969 -0.332 -80.872 1.00 51.75 171 LYS A O 1
ATOM 1411 N N . ARG A 1 172 ? 70.773 -0.627 -78.658 1.00 46.78 172 ARG A N 1
ATOM 1412 C CA . ARG A 1 172 ? 72.221 -0.542 -78.370 1.00 46.78 172 ARG A CA 1
ATOM 1413 C C . ARG A 1 172 ? 72.981 -1.815 -78.741 1.00 46.78 172 ARG A C 1
ATOM 1415 O O . ARG A 1 172 ? 74.171 -1.730 -79.002 1.00 46.78 172 ARG A O 1
ATOM 1422 N N . GLY A 1 173 ? 72.308 -2.963 -78.818 1.00 46.22 173 GLY A N 1
ATOM 1423 C CA . GLY A 1 173 ? 72.892 -4.211 -79.320 1.00 46.22 173 GLY A CA 1
ATOM 1424 C C . GLY A 1 173 ? 73.139 -4.239 -80.834 1.00 46.22 173 GLY A C 1
ATOM 1425 O O . GLY A 1 173 ? 73.720 -5.205 -81.321 1.00 46.22 173 GLY A O 1
ATOM 1426 N N . HIS A 1 174 ? 72.713 -3.209 -81.581 1.00 43.38 174 HIS A N 1
ATOM 1427 C CA . HIS A 1 174 ? 72.881 -3.143 -83.035 1.00 43.38 174 HIS A CA 1
ATOM 1428 C C . HIS A 1 174 ? 73.821 -2.029 -83.525 1.00 43.38 174 HIS A C 1
ATOM 1430 O O . HIS A 1 174 ? 73.938 -1.845 -84.731 1.00 43.38 174 HIS A O 1
ATOM 1436 N N . ASP A 1 175 ? 74.511 -1.314 -82.629 1.00 34.84 175 ASP A N 1
ATOM 1437 C CA . ASP A 1 175 ? 75.454 -0.263 -83.035 1.00 34.84 175 ASP A CA 1
ATOM 1438 C C . ASP A 1 175 ? 76.620 -0.127 -82.037 1.00 34.84 175 ASP A C 1
ATOM 1440 O O . ASP A 1 175 ? 76.688 0.780 -81.206 1.00 34.84 175 ASP A O 1
ATOM 1444 N N . GLU A 1 176 ? 77.545 -1.088 -82.094 1.00 36.78 176 GLU A N 1
ATOM 1445 C CA . GLU A 1 176 ? 78.925 -0.903 -81.632 1.00 36.78 176 GLU A CA 1
ATOM 1446 C C . GLU A 1 176 ? 79.656 -0.050 -82.685 1.00 36.78 176 GLU A C 1
ATOM 1448 O O . GLU A 1 176 ? 80.204 -0.572 -83.656 1.00 36.78 176 GLU A O 1
ATOM 1453 N N . GLY A 1 177 ? 79.636 1.276 -82.517 1.00 39.03 177 GLY A N 1
ATOM 1454 C CA . GLY A 1 177 ? 80.362 2.184 -83.406 1.00 39.03 177 GLY A CA 1
ATOM 1455 C C . GLY A 1 177 ? 80.183 3.679 -83.120 1.00 39.03 177 GLY A C 1
ATOM 1456 O O . GLY A 1 177 ? 79.325 4.323 -83.702 1.00 39.03 177 GLY A O 1
ATOM 1457 N N . HIS A 1 178 ? 81.096 4.242 -82.320 1.00 33.53 178 HIS A N 1
ATOM 1458 C CA . HIS A 1 178 ? 81.470 5.670 -82.235 1.00 33.53 178 HIS A CA 1
ATOM 1459 C C . HIS A 1 178 ? 80.552 6.703 -81.529 1.00 33.53 178 HIS A C 1
ATOM 1461 O O . HIS A 1 178 ? 79.621 7.275 -82.077 1.00 33.53 178 HIS A O 1
ATOM 1467 N N . GLU A 1 179 ? 80.954 7.021 -80.292 1.00 37.38 179 GLU A N 1
ATOM 1468 C CA . GLU A 1 179 ? 81.362 8.347 -79.779 1.00 37.38 179 GLU A CA 1
ATOM 1469 C C . GLU A 1 179 ? 80.741 9.665 -80.328 1.00 37.38 179 GLU A C 1
ATOM 1471 O O . GLU A 1 179 ? 81.029 10.119 -81.430 1.00 37.38 179 GLU A O 1
ATOM 1476 N N . THR A 1 180 ? 80.135 10.390 -79.372 1.00 34.41 180 THR A N 1
ATOM 1477 C CA . THR A 1 180 ? 80.074 11.862 -79.174 1.00 34.41 180 THR A CA 1
ATOM 1478 C C . THR A 1 180 ? 79.133 12.743 -80.014 1.00 34.41 180 THR A C 1
ATOM 1480 O O . THR A 1 180 ? 79.278 12.897 -81.217 1.00 34.41 180 THR A O 1
ATOM 1483 N N . GLY A 1 181 ? 78.310 13.530 -79.299 1.00 31.50 181 GLY A N 1
ATOM 1484 C CA . GLY A 1 181 ? 78.079 14.939 -79.651 1.00 31.50 181 GLY A CA 1
ATOM 1485 C C . GLY A 1 181 ? 76.694 15.338 -80.177 1.00 31.50 181 GLY A C 1
ATOM 1486 O O . GLY A 1 181 ? 76.447 15.318 -81.369 1.00 31.50 181 GLY A O 1
ATOM 1487 N N . HIS A 1 182 ? 75.875 15.867 -79.261 1.00 33.34 182 HIS A N 1
ATOM 1488 C CA . HIS A 1 182 ? 74.912 16.968 -79.435 1.00 33.34 182 HIS A CA 1
ATOM 1489 C C . HIS A 1 182 ? 73.811 16.916 -80.526 1.00 33.34 182 HIS A C 1
ATOM 1491 O O . HIS A 1 182 ? 74.065 16.945 -81.724 1.00 33.34 182 HIS A O 1
ATOM 1497 N N . ARG A 1 183 ? 72.586 17.181 -80.035 1.00 30.86 183 ARG A N 1
ATOM 1498 C CA . ARG A 1 183 ? 71.558 18.101 -80.575 1.00 30.86 183 ARG A CA 1
ATOM 1499 C C . ARG A 1 183 ? 70.245 17.444 -81.041 1.00 30.86 183 ARG A C 1
ATOM 1501 O O . ARG A 1 183 ? 70.210 16.594 -81.916 1.00 30.86 183 ARG A O 1
ATOM 1508 N N . GLN A 1 184 ? 69.178 18.071 -80.540 1.00 34.31 184 GLN A N 1
ATOM 1509 C CA . GLN A 1 184 ? 67.802 18.167 -81.042 1.00 34.31 184 GLN A CA 1
ATOM 1510 C C . GLN A 1 184 ? 66.739 17.256 -80.410 1.00 34.31 184 GLN A C 1
ATOM 1512 O O . GLN A 1 184 ? 66.785 16.033 -80.415 1.00 34.31 184 GLN A O 1
ATOM 1517 N N . SER A 1 185 ? 65.768 17.970 -79.851 1.00 28.80 185 SER A N 1
ATOM 1518 C CA . SER A 1 185 ? 64.476 17.585 -79.309 1.00 28.80 185 SER A CA 1
ATOM 1519 C C . SER A 1 185 ? 63.476 17.186 -80.420 1.00 28.80 185 SER A C 1
ATOM 1521 O O . SER A 1 185 ? 63.847 17.010 -81.578 1.00 28.80 185 SER A O 1
ATOM 1523 N N . PRO A 1 186 ? 62.193 17.012 -80.076 1.00 45.47 186 PRO A N 1
ATOM 1524 C CA . PRO A 1 186 ? 61.509 15.744 -79.885 1.00 45.47 186 PRO A CA 1
ATOM 1525 C C . PRO A 1 186 ? 60.814 15.257 -81.170 1.00 45.47 186 PRO A C 1
ATOM 1527 O O . PRO A 1 186 ? 60.115 16.011 -81.842 1.00 45.47 186 PRO A O 1
ATOM 1530 N N . LYS A 1 187 ? 60.901 13.959 -81.473 1.00 32.81 187 LYS A N 1
ATOM 1531 C CA . LYS A 1 187 ? 59.921 13.297 -82.345 1.00 32.81 187 LYS A CA 1
ATOM 1532 C C . LYS A 1 187 ? 59.086 12.357 -81.497 1.00 32.81 187 LYS A C 1
ATOM 1534 O O . LYS A 1 187 ? 59.515 11.266 -81.133 1.00 32.81 187 LYS A O 1
ATOM 1539 N N . VAL A 1 188 ? 57.888 12.846 -81.188 1.00 44.25 188 VAL A N 1
ATOM 1540 C CA . VAL A 1 188 ? 56.718 12.075 -80.777 1.00 44.25 188 VAL A CA 1
ATOM 1541 C C . VAL A 1 188 ? 56.473 11.023 -81.856 1.00 44.25 188 VAL A C 1
ATOM 1543 O O . VAL A 1 188 ? 55.754 11.249 -82.821 1.00 44.25 188 VAL A O 1
ATOM 1546 N N . GLN A 1 189 ? 57.125 9.876 -81.717 1.00 37.75 189 GLN A N 1
ATOM 1547 C CA . GLN A 1 189 ? 56.759 8.672 -82.435 1.00 37.75 189 GLN A CA 1
ATOM 1548 C C . GLN A 1 189 ? 55.875 7.885 -81.478 1.00 37.75 189 GLN A C 1
ATOM 1550 O O . GLN A 1 189 ? 56.365 7.091 -80.676 1.00 37.75 189 GLN A O 1
ATOM 1555 N N . ARG A 1 190 ? 54.564 8.156 -81.540 1.00 41.81 190 ARG A N 1
ATOM 1556 C CA . ARG A 1 190 ? 53.542 7.232 -81.047 1.00 41.81 190 ARG A CA 1
ATOM 1557 C C . ARG A 1 190 ? 53.853 5.873 -81.668 1.00 41.81 190 ARG A C 1
ATOM 1559 O O . ARG A 1 190 ? 53.660 5.670 -82.864 1.00 41.81 190 ARG A O 1
ATOM 1566 N N . ARG A 1 191 ? 54.412 4.972 -80.870 1.00 37.72 191 ARG A N 1
ATOM 1567 C CA . ARG A 1 191 ? 54.423 3.547 -81.164 1.00 37.72 191 ARG A CA 1
ATOM 1568 C C . ARG A 1 191 ? 53.020 3.071 -80.808 1.00 37.72 191 ARG A C 1
ATOM 1570 O O . ARG A 1 191 ? 52.724 2.820 -79.649 1.00 37.72 191 ARG A O 1
ATOM 1577 N N . MET A 1 192 ? 52.144 3.110 -81.809 1.00 38.69 192 MET A N 1
ATOM 1578 C CA . MET A 1 192 ? 50.980 2.235 -81.872 1.00 38.69 192 MET A CA 1
ATOM 1579 C C . MET A 1 192 ? 51.544 0.817 -81.907 1.00 38.69 192 MET A C 1
ATOM 1581 O O . MET A 1 192 ? 52.106 0.416 -82.920 1.00 38.69 192 MET A O 1
ATOM 1585 N N . ASP A 1 193 ? 51.486 0.125 -80.779 1.00 37.06 193 ASP A N 1
ATOM 1586 C CA . ASP A 1 193 ? 51.662 -1.321 -80.711 1.00 37.06 193 ASP A CA 1
ATOM 1587 C C . ASP A 1 193 ? 50.319 -1.879 -80.227 1.00 37.06 193 ASP A C 1
ATOM 1589 O O . ASP A 1 193 ? 49.748 -1.338 -79.279 1.00 37.06 193 ASP A O 1
ATOM 1593 N N . SER A 1 194 ? 49.814 -2.913 -80.910 1.00 42.47 194 SER A N 1
ATOM 1594 C CA . SER A 1 194 ? 48.501 -3.584 -80.750 1.00 42.47 194 SER A CA 1
ATOM 1595 C C . SER A 1 194 ? 47.257 -2.934 -81.395 1.00 42.47 194 SER A C 1
ATOM 1597 O O . SER A 1 194 ? 46.220 -2.764 -80.767 1.00 42.47 194 SER A O 1
ATOM 1599 N N . GLY A 1 195 ? 47.323 -2.607 -82.691 1.00 46.72 195 GLY A N 1
ATOM 1600 C CA . GLY A 1 195 ? 46.124 -2.293 -83.499 1.00 46.72 195 GLY A CA 1
ATOM 1601 C C . GLY A 1 195 ? 45.933 -3.164 -84.746 1.00 46.72 195 GLY A C 1
ATOM 1602 O O . GLY A 1 195 ? 44.968 -2.976 -85.479 1.00 46.72 195 GLY A O 1
ATOM 1603 N N . GLU A 1 196 ? 46.858 -4.088 -85.016 1.00 46.00 196 GLU A N 1
ATOM 1604 C CA . GLU A 1 196 ? 46.855 -4.931 -86.223 1.00 46.00 196 GLU A CA 1
ATOM 1605 C C . GLU A 1 196 ? 46.537 -6.400 -85.933 1.00 46.00 196 GLU A C 1
ATOM 1607 O O . GLU A 1 196 ? 46.611 -7.236 -86.830 1.00 46.00 196 GLU A O 1
ATOM 1612 N N . GLU A 1 197 ? 46.088 -6.728 -84.720 1.00 49.06 197 GLU A N 1
ATOM 1613 C CA . GLU A 1 197 ? 45.278 -7.930 -84.554 1.00 49.06 197 GLU A CA 1
ATOM 1614 C C . GLU A 1 197 ? 43.892 -7.624 -85.105 1.00 49.06 197 GLU A C 1
ATOM 1616 O O . GLU A 1 197 ? 42.968 -7.189 -84.420 1.00 49.06 197 GLU A O 1
ATOM 1621 N N . SER A 1 198 ? 43.819 -7.873 -86.410 1.00 57.88 198 SER A N 1
ATOM 1622 C CA . SER A 1 198 ? 42.631 -8.070 -87.212 1.00 57.88 198 SER A CA 1
ATOM 1623 C C . SER A 1 198 ? 41.920 -6.835 -87.759 1.00 57.88 198 SER A C 1
ATOM 1625 O O . SER A 1 198 ? 40.724 -6.680 -87.582 1.00 57.88 198 SER A O 1
ATOM 1627 N N . ARG A 1 199 ? 42.587 -6.018 -88.587 1.00 58.03 199 ARG A N 1
ATOM 1628 C CA . ARG A 1 199 ? 41.821 -5.244 -89.587 1.00 58.03 199 ARG A CA 1
ATOM 1629 C C . ARG A 1 199 ? 40.947 -6.173 -90.427 1.00 58.03 199 ARG A C 1
ATOM 1631 O O . ARG A 1 199 ? 39.766 -5.907 -90.556 1.00 58.03 199 ARG A O 1
ATOM 1638 N N . ASP A 1 200 ? 41.495 -7.308 -90.855 1.00 59.31 200 ASP A N 1
ATOM 1639 C CA . ASP A 1 200 ? 40.758 -8.295 -91.647 1.00 59.31 200 ASP A CA 1
ATOM 1640 C C . ASP A 1 200 ? 39.670 -9.034 -90.848 1.00 59.31 200 ASP A C 1
ATOM 1642 O O . ASP A 1 200 ? 38.617 -9.309 -91.408 1.00 59.31 200 ASP A O 1
ATOM 1646 N N . ALA A 1 201 ? 39.848 -9.318 -89.546 1.00 66.88 201 ALA A N 1
ATOM 1647 C CA . ALA A 1 201 ? 38.761 -9.921 -88.748 1.00 66.88 201 ALA A CA 1
ATOM 1648 C C . ALA A 1 201 ? 37.769 -8.884 -88.206 1.00 66.88 201 ALA A C 1
ATOM 1650 O O . ALA A 1 201 ? 36.607 -9.224 -88.021 1.00 66.88 201 ALA A O 1
ATOM 1651 N N . LEU A 1 202 ? 38.163 -7.621 -88.020 1.00 62.53 202 LEU A N 1
ATOM 1652 C CA . LEU A 1 202 ? 37.225 -6.518 -87.811 1.00 62.53 202 LEU A CA 1
ATOM 1653 C C . LEU A 1 202 ? 36.418 -6.257 -89.087 1.00 62.53 202 LEU A C 1
ATOM 1655 O O . LEU A 1 202 ? 35.220 -6.048 -88.975 1.00 62.53 202 LEU A O 1
ATOM 1659 N N . GLU A 1 203 ? 37.024 -6.349 -90.275 1.00 67.00 203 GLU A N 1
ATOM 1660 C CA . GLU A 1 203 ? 36.345 -6.279 -91.579 1.00 67.00 203 GLU A CA 1
ATOM 1661 C C . GLU A 1 203 ? 35.418 -7.493 -91.788 1.00 67.00 203 GLU A C 1
ATOM 1663 O O . GLU A 1 203 ? 34.282 -7.335 -92.220 1.00 67.00 203 GLU A O 1
ATOM 1668 N N . GLU A 1 204 ? 35.838 -8.706 -91.406 1.00 70.38 204 GLU A N 1
ATOM 1669 C CA . GLU A 1 204 ? 35.003 -9.915 -91.485 1.00 70.38 204 GLU A CA 1
ATOM 1670 C C . GLU A 1 204 ? 33.824 -9.869 -90.498 1.00 70.38 204 GLU A C 1
ATOM 1672 O O . GLU A 1 204 ? 32.698 -10.246 -90.833 1.00 70.38 204 GLU A O 1
ATOM 1677 N N . VAL A 1 205 ? 34.055 -9.389 -89.273 1.00 69.94 205 VAL A N 1
ATOM 1678 C CA . VAL A 1 205 ? 32.998 -9.133 -88.286 1.00 69.94 205 VAL A CA 1
ATOM 1679 C C . VAL A 1 205 ? 32.093 -7.996 -88.766 1.00 69.94 205 VAL A C 1
ATOM 1681 O O . VAL A 1 205 ? 30.880 -8.078 -88.595 1.00 69.94 205 VAL A O 1
ATOM 1684 N N . PHE A 1 206 ? 32.641 -6.986 -89.438 1.00 66.06 206 PHE A N 1
ATOM 1685 C CA . PHE A 1 206 ? 31.891 -5.872 -90.007 1.00 66.06 206 PHE A CA 1
ATOM 1686 C C . PHE A 1 206 ? 31.003 -6.305 -91.178 1.00 66.06 206 PHE A C 1
ATOM 1688 O O . PHE A 1 206 ? 29.825 -5.968 -91.183 1.00 66.06 206 PHE A O 1
ATOM 1695 N N . GLU A 1 207 ? 31.493 -7.124 -92.110 1.00 67.94 207 GLU A N 1
ATOM 1696 C CA . GLU A 1 207 ? 30.687 -7.717 -93.187 1.00 67.94 207 GLU A CA 1
ATOM 1697 C C . GLU A 1 207 ? 29.601 -8.659 -92.630 1.00 67.94 207 GLU A C 1
ATOM 1699 O O . GLU A 1 207 ? 28.449 -8.637 -93.079 1.00 67.94 207 GLU A O 1
ATOM 1704 N N . LYS A 1 208 ? 29.896 -9.426 -91.569 1.00 69.50 208 LYS A N 1
ATOM 1705 C CA . LYS A 1 208 ? 28.880 -10.221 -90.849 1.00 69.50 208 LYS A CA 1
ATOM 1706 C C . LYS A 1 208 ? 27.818 -9.344 -90.179 1.00 69.50 208 LYS A C 1
ATOM 1708 O O . LYS A 1 208 ? 26.639 -9.680 -90.216 1.00 69.50 208 LYS A O 1
ATOM 1713 N N . ILE A 1 209 ? 28.194 -8.207 -89.599 1.00 68.06 209 ILE A N 1
ATOM 1714 C CA . ILE A 1 209 ? 27.229 -7.272 -89.006 1.00 68.06 209 ILE A CA 1
ATOM 1715 C C . ILE A 1 209 ? 26.436 -6.562 -90.111 1.00 68.06 209 ILE A C 1
ATOM 1717 O O . ILE A 1 209 ? 25.217 -6.456 -90.019 1.00 68.06 209 ILE A O 1
ATOM 1721 N N . LYS A 1 210 ? 27.071 -6.153 -91.206 1.00 66.38 210 LYS A N 1
ATOM 1722 C CA . LYS A 1 210 ? 26.420 -5.506 -92.352 1.00 66.38 210 LYS A CA 1
ATOM 1723 C C . LYS A 1 210 ? 25.372 -6.410 -93.007 1.00 66.38 210 LYS A C 1
ATOM 1725 O O . LYS A 1 210 ? 24.258 -5.962 -93.267 1.00 66.38 210 LYS A O 1
ATOM 1730 N N . THR A 1 211 ? 25.681 -7.696 -93.183 1.00 65.62 211 THR A N 1
ATOM 1731 C CA . THR A 1 211 ? 24.741 -8.697 -93.727 1.00 65.62 211 THR A CA 1
ATOM 1732 C C . THR A 1 211 ? 23.556 -8.990 -92.803 1.00 65.62 211 THR A C 1
ATOM 1734 O O . THR A 1 211 ? 22.459 -9.250 -93.294 1.00 65.62 211 THR A O 1
ATOM 1737 N N . VAL A 1 212 ? 23.739 -8.915 -91.481 1.00 66.56 212 VAL A N 1
ATOM 1738 C CA . VAL A 1 212 ? 22.668 -9.149 -90.493 1.00 66.56 212 VAL A CA 1
ATOM 1739 C C . VAL A 1 212 ? 21.814 -7.899 -90.247 1.00 66.56 212 VAL A C 1
ATOM 1741 O O . VAL A 1 212 ? 20.614 -8.020 -90.004 1.00 66.56 212 VAL A O 1
ATOM 1744 N N . THR A 1 213 ? 22.404 -6.701 -90.316 1.00 62.91 213 THR A N 1
ATOM 1745 C CA . THR A 1 213 ? 21.735 -5.442 -89.929 1.00 62.91 213 THR A CA 1
ATOM 1746 C C . THR A 1 213 ? 21.192 -4.645 -91.121 1.00 62.91 213 THR A C 1
ATOM 1748 O O . THR A 1 213 ? 20.251 -3.876 -90.944 1.00 62.91 213 THR A O 1
ATOM 1751 N N . GLY A 1 214 ? 21.734 -4.842 -92.330 1.00 63.16 214 GLY A N 1
ATOM 1752 C CA . GLY A 1 214 ? 21.216 -4.262 -93.577 1.00 63.16 214 GLY A CA 1
ATOM 1753 C C . GLY A 1 214 ? 21.386 -2.743 -93.739 1.00 63.16 214 GLY A C 1
ATOM 1754 O O . GLY A 1 214 ? 20.710 -2.157 -94.581 1.00 63.16 214 GLY A O 1
ATOM 1755 N N . GLU A 1 215 ? 22.250 -2.096 -92.949 1.00 60.12 215 GLU A N 1
ATOM 1756 C CA . GLU A 1 215 ? 22.527 -0.651 -93.022 1.00 60.12 215 GLU A CA 1
ATOM 1757 C C . GLU A 1 215 ? 23.958 -0.383 -93.534 1.00 60.12 215 GLU A C 1
ATOM 1759 O O . GLU A 1 215 ? 24.927 -0.889 -92.972 1.00 60.12 215 GLU A O 1
ATOM 1764 N N . ASP A 1 216 ? 24.098 0.431 -94.592 1.00 60.59 216 ASP A N 1
ATOM 1765 C CA . ASP A 1 216 ? 25.370 0.676 -95.306 1.00 60.59 216 ASP A CA 1
ATOM 1766 C C . ASP A 1 216 ? 26.223 1.833 -94.739 1.00 60.59 216 ASP A C 1
ATOM 1768 O O . ASP A 1 216 ? 27.364 2.030 -95.158 1.00 60.59 216 ASP A O 1
ATOM 1772 N N . ASN A 1 217 ? 25.689 2.611 -93.788 1.00 67.81 217 ASN A N 1
ATOM 1773 C CA . ASN A 1 217 ? 26.355 3.794 -93.234 1.00 67.81 217 ASN A CA 1
ATOM 1774 C C . ASN A 1 217 ? 26.984 3.492 -91.864 1.00 67.81 217 ASN A C 1
ATOM 1776 O O . ASN A 1 217 ? 26.282 3.355 -90.861 1.00 67.81 217 ASN A O 1
ATOM 1780 N N . LEU A 1 218 ? 28.319 3.452 -91.823 1.00 65.19 218 LEU A N 1
ATOM 1781 C CA . LEU A 1 218 ? 29.122 3.074 -90.651 1.00 65.19 218 LEU A CA 1
ATOM 1782 C C . LEU A 1 218 ? 28.844 3.954 -89.417 1.00 65.19 218 LEU A C 1
ATOM 1784 O O . LEU A 1 218 ? 28.659 3.434 -88.318 1.00 65.19 218 LEU A O 1
ATOM 1788 N N . ASP A 1 219 ? 28.708 5.269 -89.602 1.00 70.44 219 ASP A N 1
ATOM 1789 C CA . ASP A 1 219 ? 28.422 6.208 -88.505 1.00 70.44 219 ASP A CA 1
ATOM 1790 C C . ASP A 1 219 ? 27.020 6.017 -87.901 1.00 70.44 219 ASP A C 1
ATOM 1792 O O . ASP A 1 219 ? 26.821 6.207 -86.699 1.00 70.44 219 ASP A O 1
ATOM 1796 N N . LEU A 1 220 ? 26.043 5.608 -88.717 1.00 71.19 220 LEU A N 1
ATOM 1797 C CA . LEU A 1 220 ? 24.674 5.317 -88.276 1.00 71.19 220 LEU A CA 1
ATOM 1798 C C . LEU A 1 220 ? 24.617 4.014 -87.475 1.00 71.19 220 LEU A C 1
ATOM 1800 O O . LEU A 1 220 ? 23.983 3.984 -86.420 1.00 71.19 220 LEU A O 1
ATOM 1804 N N . LEU A 1 221 ? 25.334 2.977 -87.918 1.00 72.94 221 LEU A N 1
ATOM 1805 C CA . LEU A 1 221 ? 25.422 1.699 -87.213 1.00 72.94 221 LEU A CA 1
ATOM 1806 C C . LEU A 1 221 ? 26.099 1.851 -85.846 1.00 72.94 221 LEU A C 1
ATOM 1808 O O . LEU A 1 221 ? 25.571 1.363 -84.848 1.00 72.94 221 LEU A O 1
ATOM 1812 N N . VAL A 1 222 ? 27.224 2.572 -85.781 1.00 76.81 222 VAL A N 1
ATOM 1813 C CA . VAL A 1 222 ? 27.917 2.855 -84.514 1.00 76.81 222 VAL A CA 1
ATOM 1814 C C . VAL A 1 222 ? 27.028 3.690 -83.594 1.00 76.81 222 VAL A C 1
ATOM 1816 O O . VAL A 1 222 ? 26.869 3.348 -82.426 1.00 76.81 222 VAL A O 1
ATOM 1819 N N . SER A 1 223 ? 26.361 4.723 -84.118 1.00 78.12 223 SER A N 1
ATOM 1820 C CA . SER A 1 223 ? 25.427 5.536 -83.325 1.00 78.12 223 SER A CA 1
ATOM 1821 C C . SER A 1 223 ? 24.253 4.712 -82.786 1.00 78.12 223 SER A C 1
ATOM 1823 O O . SER A 1 223 ? 23.844 4.891 -81.641 1.00 78.12 223 SER A O 1
ATOM 1825 N N . ARG A 1 224 ? 23.715 3.783 -83.584 1.00 78.31 224 ARG A N 1
ATOM 1826 C CA . ARG A 1 224 ? 22.641 2.874 -83.168 1.00 78.31 224 ARG A CA 1
ATOM 1827 C C . ARG A 1 224 ? 23.129 1.854 -82.141 1.00 78.31 224 ARG A C 1
ATOM 1829 O O . ARG A 1 224 ? 22.388 1.559 -81.208 1.00 78.31 224 ARG A O 1
ATOM 1836 N N . PHE A 1 225 ? 24.353 1.348 -82.281 1.00 81.19 225 PHE A N 1
ATOM 1837 C CA . PHE A 1 225 ? 24.956 0.435 -81.315 1.00 81.19 225 PHE A CA 1
ATOM 1838 C C . PHE A 1 225 ? 25.189 1.127 -79.975 1.00 81.19 225 PHE A C 1
ATOM 1840 O O . PHE A 1 225 ? 24.733 0.603 -78.971 1.00 81.19 225 PHE A O 1
ATOM 1847 N N . ILE A 1 226 ? 25.759 2.336 -79.970 1.00 82.88 226 ILE A N 1
ATOM 1848 C CA . ILE A 1 226 ? 25.933 3.143 -78.751 1.00 82.88 226 ILE A CA 1
ATOM 1849 C C . ILE A 1 226 ? 24.575 3.408 -78.093 1.00 82.88 226 ILE A C 1
ATOM 1851 O O . ILE A 1 226 ? 24.422 3.205 -76.900 1.00 82.88 226 ILE A O 1
ATOM 1855 N N . GLN A 1 227 ? 23.538 3.766 -78.859 1.00 85.19 227 GLN A N 1
ATOM 1856 C CA . GLN A 1 227 ? 22.197 3.962 -78.290 1.00 85.19 227 GLN A CA 1
ATOM 1857 C C . GLN A 1 227 ? 21.592 2.680 -77.699 1.00 85.19 227 GLN A C 1
ATOM 1859 O O . GLN A 1 227 ? 20.849 2.738 -76.716 1.00 85.19 227 GLN A O 1
ATOM 1864 N N . VAL A 1 228 ? 21.841 1.522 -78.315 1.00 85.12 228 VAL A N 1
ATOM 1865 C CA . VAL A 1 228 ? 21.399 0.223 -77.790 1.00 85.12 228 VAL A CA 1
ATOM 1866 C C . VAL A 1 228 ? 22.223 -0.173 -76.567 1.00 85.12 228 VAL A C 1
ATOM 1868 O O . VAL A 1 228 ? 21.649 -0.682 -75.611 1.00 85.12 228 VAL A O 1
ATOM 1871 N N . GLU A 1 229 ? 23.524 0.097 -76.565 1.00 87.06 229 GLU A N 1
ATOM 1872 C CA . GLU A 1 229 ? 24.440 -0.137 -75.453 1.00 87.06 229 GLU A CA 1
ATOM 1873 C C . GLU A 1 229 ? 24.089 0.746 -74.256 1.00 87.06 229 GLU A C 1
ATOM 1875 O O . GLU A 1 229 ? 23.925 0.218 -73.165 1.00 87.06 229 GLU A O 1
ATOM 1880 N N . ASP A 1 230 ? 23.828 2.038 -74.459 1.00 85.56 230 ASP A N 1
ATOM 1881 C CA . ASP A 1 230 ? 23.363 2.968 -73.425 1.00 85.56 230 ASP A CA 1
ATOM 1882 C C . ASP A 1 230 ? 22.031 2.508 -72.821 1.00 85.56 230 ASP A C 1
ATOM 1884 O O . ASP A 1 230 ? 21.842 2.524 -71.603 1.00 85.56 230 ASP A O 1
ATOM 1888 N N . ARG A 1 231 ? 21.094 2.046 -73.663 1.00 88.19 231 ARG A N 1
ATOM 1889 C CA . ARG A 1 231 ? 19.832 1.457 -73.187 1.00 88.19 231 ARG A CA 1
ATOM 1890 C C . ARG A 1 231 ? 20.075 0.175 -72.404 1.00 88.19 231 ARG A C 1
ATOM 1892 O O . ARG A 1 231 ? 19.448 -0.021 -71.370 1.00 88.19 231 ARG A O 1
ATOM 1899 N N . ASN A 1 232 ? 20.965 -0.689 -72.876 1.00 88.06 232 ASN A N 1
ATOM 1900 C CA . ASN A 1 232 ? 21.280 -1.945 -72.210 1.00 88.06 232 ASN A CA 1
ATOM 1901 C C . ASN A 1 232 ? 21.992 -1.700 -70.872 1.00 88.06 232 ASN A C 1
ATOM 1903 O O . ASN A 1 232 ? 21.661 -2.327 -69.875 1.00 88.06 232 ASN A O 1
ATOM 1907 N N . PHE A 1 233 ? 22.890 -0.720 -70.817 1.00 89.56 233 PHE A N 1
ATOM 1908 C CA . PHE A 1 233 ? 23.557 -0.276 -69.602 1.00 89.56 233 PHE A CA 1
ATOM 1909 C C . PHE A 1 233 ? 22.560 0.318 -68.600 1.00 89.56 233 PHE A C 1
ATOM 1911 O O . PHE A 1 233 ? 22.597 -0.019 -67.419 1.00 89.56 233 PHE A O 1
ATOM 1918 N N . ALA A 1 234 ? 21.606 1.131 -69.065 1.00 90.69 234 ALA A N 1
ATOM 1919 C CA . ALA A 1 234 ? 20.521 1.633 -68.226 1.00 90.69 234 ALA A CA 1
ATOM 1920 C C . ALA A 1 234 ? 19.630 0.499 -67.688 1.00 90.69 234 ALA A C 1
ATOM 1922 O O . ALA A 1 234 ? 19.305 0.496 -66.502 1.00 90.69 234 ALA A O 1
ATOM 1923 N N . LEU A 1 235 ? 19.278 -0.488 -68.524 1.00 91.25 235 LEU A N 1
ATOM 1924 C CA . LEU A 1 235 ? 18.544 -1.674 -68.076 1.00 91.25 235 LEU A CA 1
ATOM 1925 C C . LEU A 1 235 ? 19.354 -2.494 -67.069 1.00 91.25 235 LEU A C 1
ATOM 1927 O O . LEU A 1 235 ? 18.800 -2.917 -66.065 1.00 91.25 235 LEU A O 1
ATOM 1931 N N . PHE A 1 236 ? 20.647 -2.706 -67.304 1.00 90.88 236 PHE A N 1
ATOM 1932 C CA . PHE A 1 236 ? 21.513 -3.458 -66.400 1.00 90.88 236 PHE A CA 1
ATOM 1933 C C . PHE A 1 236 ? 21.618 -2.782 -65.030 1.00 90.88 236 PHE A C 1
ATOM 1935 O O . PHE A 1 236 ? 21.478 -3.444 -64.004 1.00 90.88 236 PHE A O 1
ATOM 1942 N N . ASN A 1 237 ? 21.774 -1.456 -65.004 1.00 91.94 237 ASN A N 1
ATOM 1943 C CA . ASN A 1 237 ? 21.766 -0.692 -63.759 1.00 91.94 237 ASN A CA 1
ATOM 1944 C C . ASN A 1 237 ? 20.420 -0.798 -63.041 1.00 91.94 237 ASN A C 1
ATOM 1946 O O . ASN A 1 237 ? 20.403 -1.042 -61.840 1.00 91.94 237 ASN A O 1
ATOM 1950 N N . PHE A 1 238 ? 19.307 -0.699 -63.771 1.00 94.56 238 PHE A N 1
ATOM 1951 C CA . PHE A 1 238 ? 17.975 -0.872 -63.195 1.00 94.56 238 PHE A CA 1
ATOM 1952 C C . PHE A 1 238 ? 17.762 -2.285 -62.634 1.00 94.56 238 PHE A C 1
ATOM 1954 O O . PHE A 1 238 ? 17.225 -2.442 -61.545 1.00 94.56 238 PHE A O 1
ATOM 1961 N N . VAL A 1 239 ? 18.212 -3.326 -63.341 1.00 95.50 239 VAL A N 1
ATOM 1962 C CA . VAL A 1 239 ? 18.140 -4.717 -62.868 1.00 95.50 239 VAL A CA 1
ATOM 1963 C C . VAL A 1 239 ? 18.982 -4.910 -61.608 1.00 95.50 239 VAL A C 1
ATOM 1965 O O . VAL A 1 239 ? 18.526 -5.568 -60.677 1.00 95.50 239 VAL A O 1
ATOM 1968 N N . ASN A 1 240 ? 20.174 -4.316 -61.542 1.00 92.31 240 ASN A N 1
ATOM 1969 C CA . ASN A 1 240 ? 21.015 -4.376 -60.348 1.00 92.31 240 ASN A CA 1
ATOM 1970 C C . ASN A 1 240 ? 20.398 -3.615 -59.173 1.00 92.31 240 ASN A C 1
ATOM 1972 O O . ASN A 1 240 ? 20.438 -4.105 -58.051 1.00 92.31 240 ASN A O 1
ATOM 1976 N N . GLU A 1 241 ? 19.803 -2.449 -59.421 1.00 93.50 241 GLU A N 1
ATOM 1977 C CA . GLU A 1 241 ? 19.088 -1.682 -58.400 1.00 93.50 241 GLU A CA 1
ATOM 1978 C C . GLU A 1 241 ? 17.889 -2.473 -57.865 1.00 93.50 241 GLU A C 1
ATOM 1980 O O . GLU A 1 241 ? 17.776 -2.660 -56.658 1.00 93.50 241 GLU A O 1
ATOM 1985 N N . GLN A 1 242 ? 17.077 -3.059 -58.749 1.00 94.38 242 GLN A N 1
ATOM 1986 C CA . GLN A 1 242 ? 15.975 -3.948 -58.369 1.00 94.38 242 GLN A CA 1
ATOM 1987 C C . GLN A 1 242 ? 16.454 -5.196 -57.619 1.00 94.38 242 GLN A C 1
ATOM 1989 O O . GLN A 1 242 ? 15.792 -5.648 -56.686 1.00 94.38 242 GLN A O 1
ATOM 1994 N N . ASN A 1 243 ? 17.604 -5.765 -57.990 1.00 94.56 243 ASN A N 1
ATOM 1995 C CA . ASN A 1 243 ? 18.163 -6.903 -57.267 1.00 94.56 243 ASN A CA 1
ATOM 1996 C C . ASN A 1 243 ? 18.659 -6.499 -55.871 1.00 94.56 243 ASN A C 1
ATOM 1998 O O . ASN A 1 243 ? 18.398 -7.220 -54.913 1.00 94.56 243 ASN A O 1
ATOM 2002 N N . ASN A 1 244 ? 19.295 -5.334 -55.737 1.00 94.62 244 ASN A N 1
ATOM 2003 C CA . ASN A 1 244 ? 19.700 -4.789 -54.442 1.00 94.62 244 ASN A CA 1
ATOM 2004 C C . ASN A 1 244 ? 18.479 -4.491 -53.560 1.00 94.62 244 ASN A C 1
ATOM 2006 O O . ASN A 1 244 ? 18.469 -4.851 -52.386 1.00 94.62 244 ASN A O 1
ATOM 2010 N N . GLU A 1 245 ? 17.424 -3.888 -54.114 1.00 95.19 245 GLU A N 1
ATOM 2011 C CA . GLU A 1 245 ? 16.159 -3.677 -53.402 1.00 95.19 245 GLU A CA 1
ATOM 2012 C C . GLU A 1 245 ? 15.537 -5.010 -52.964 1.00 95.19 245 GLU A C 1
ATOM 2014 O O . GLU A 1 245 ? 15.088 -5.142 -51.825 1.00 95.19 245 GLU A O 1
ATOM 2019 N N . ALA A 1 246 ? 15.559 -6.028 -53.829 1.00 93.94 246 ALA A N 1
ATOM 2020 C CA . ALA A 1 246 ? 15.070 -7.360 -53.494 1.00 93.94 246 ALA A CA 1
ATOM 2021 C C . ALA A 1 246 ? 15.898 -8.033 -52.386 1.00 93.94 246 ALA A C 1
ATOM 2023 O O . ALA A 1 246 ? 15.323 -8.723 -51.546 1.00 93.94 246 ALA A O 1
ATOM 2024 N N . GLU A 1 247 ? 17.219 -7.850 -52.358 1.00 94.62 247 GLU A N 1
ATOM 2025 C CA . GLU A 1 247 ? 18.085 -8.341 -51.278 1.00 94.62 247 GLU A CA 1
ATOM 2026 C C . GLU A 1 247 ? 17.797 -7.625 -49.958 1.00 94.62 247 GLU A C 1
ATOM 2028 O O . GLU A 1 247 ? 17.538 -8.291 -48.959 1.00 94.62 247 GLU A O 1
ATOM 2033 N N . VAL A 1 248 ? 17.695 -6.294 -49.967 1.00 95.62 248 VAL A N 1
ATOM 2034 C CA . VAL A 1 248 ? 17.336 -5.513 -48.772 1.00 95.62 248 VAL A CA 1
ATOM 2035 C C . VAL A 1 248 ? 15.969 -5.929 -48.226 1.00 95.62 248 VAL A C 1
ATOM 2037 O O . VAL A 1 248 ? 15.810 -6.104 -47.019 1.00 95.62 248 VAL A O 1
ATOM 2040 N N . LEU A 1 249 ? 14.973 -6.128 -49.095 1.00 94.25 249 LEU A N 1
ATOM 2041 C CA . LEU A 1 249 ? 13.652 -6.600 -48.676 1.00 94.25 249 LEU A CA 1
ATOM 2042 C C . LEU A 1 249 ? 13.702 -8.028 -48.116 1.00 94.25 249 LEU A C 1
ATOM 2044 O O . LEU A 1 249 ? 13.011 -8.317 -47.141 1.00 94.25 249 LEU A O 1
ATOM 2048 N N . ARG A 1 250 ? 14.514 -8.925 -48.690 1.00 94.81 250 ARG A N 1
ATOM 2049 C CA . ARG A 1 250 ? 14.709 -10.282 -48.149 1.00 94.81 250 ARG A CA 1
ATOM 2050 C C . ARG A 1 250 ? 15.368 -10.250 -46.774 1.00 94.81 250 ARG A C 1
ATOM 2052 O O . ARG A 1 250 ? 14.909 -10.971 -45.891 1.00 94.81 250 ARG A O 1
ATOM 2059 N N . ASP A 1 251 ? 16.364 -9.395 -46.574 1.00 95.12 251 ASP A N 1
ATOM 2060 C CA . ASP A 1 251 ? 17.026 -9.222 -45.281 1.00 95.12 251 ASP A CA 1
ATOM 2061 C C . ASP A 1 251 ? 16.056 -8.668 -44.233 1.00 95.12 251 ASP A C 1
ATOM 2063 O O . ASP A 1 251 ? 15.978 -9.191 -43.123 1.00 95.12 251 ASP A O 1
ATOM 2067 N N . GLN A 1 252 ? 15.235 -7.678 -44.601 1.00 96.44 252 GLN A N 1
ATOM 2068 C CA . GLN A 1 252 ? 14.178 -7.158 -43.729 1.00 96.44 252 GLN A CA 1
ATOM 2069 C C . GLN A 1 252 ? 13.144 -8.233 -43.377 1.00 96.44 252 GLN A C 1
ATOM 2071 O O . GLN A 1 252 ? 12.749 -8.346 -42.218 1.00 96.44 252 GLN A O 1
ATOM 2076 N N . ILE A 1 253 ? 12.722 -9.053 -44.346 1.00 94.31 253 ILE A N 1
ATOM 2077 C CA . ILE A 1 253 ? 11.813 -10.178 -44.092 1.00 94.31 253 ILE A CA 1
ATOM 2078 C C . ILE A 1 253 ? 12.464 -11.180 -43.135 1.00 94.31 253 ILE A C 1
ATOM 2080 O O . ILE A 1 253 ? 11.812 -11.606 -42.184 1.00 94.31 253 ILE A O 1
ATOM 2084 N N . SER A 1 254 ? 13.737 -11.527 -43.343 1.00 96.00 254 SER A N 1
ATOM 2085 C CA . SER A 1 254 ? 14.470 -12.442 -42.463 1.00 96.00 254 SER A CA 1
ATOM 2086 C C . SER A 1 254 ? 14.607 -11.881 -41.047 1.00 96.00 254 SER A C 1
ATOM 2088 O O . SER A 1 254 ? 14.470 -12.626 -40.077 1.00 96.00 254 SER A O 1
ATOM 2090 N N . GLN A 1 255 ? 14.855 -10.578 -40.913 1.00 96.00 255 GLN A N 1
ATOM 2091 C CA . GLN A 1 255 ? 14.937 -9.915 -39.618 1.00 96.00 255 GLN A CA 1
ATOM 2092 C C . GLN A 1 255 ? 13.583 -9.942 -38.902 1.00 96.00 255 GLN A C 1
ATOM 2094 O O . GLN A 1 255 ? 13.511 -10.374 -37.755 1.00 96.00 255 GLN A O 1
ATOM 2099 N N . ILE A 1 256 ? 12.503 -9.559 -39.588 1.00 94.00 256 ILE A N 1
ATOM 2100 C CA . ILE A 1 256 ? 11.148 -9.574 -39.022 1.00 94.00 256 ILE A CA 1
ATOM 2101 C C . ILE A 1 256 ? 10.739 -10.999 -38.629 1.00 94.00 256 ILE A C 1
ATOM 2103 O O . ILE A 1 256 ? 10.142 -11.195 -37.574 1.00 94.00 256 ILE A O 1
ATOM 2107 N N . GLN A 1 257 ? 11.073 -12.010 -39.435 1.00 94.50 257 GLN A N 1
ATOM 2108 C CA . GLN A 1 257 ? 10.820 -13.413 -39.093 1.00 94.50 257 GLN A CA 1
ATOM 2109 C C . GLN A 1 257 ? 11.565 -13.830 -37.820 1.00 94.50 257 GLN A C 1
ATOM 2111 O O . GLN A 1 257 ? 10.950 -14.417 -36.930 1.00 94.50 257 GLN A O 1
ATOM 2116 N N . SER A 1 258 ? 12.842 -13.461 -37.686 1.00 94.50 258 SER A N 1
ATOM 2117 C CA . SER A 1 258 ? 13.609 -13.730 -36.465 1.00 94.50 258 SER A CA 1
ATOM 2118 C C . SER A 1 258 ? 13.033 -13.006 -35.244 1.00 94.50 258 SER A C 1
ATOM 2120 O O . SER A 1 258 ? 12.984 -13.585 -34.160 1.00 94.50 258 SER A O 1
ATOM 2122 N N . GLU A 1 259 ? 12.563 -11.768 -35.405 1.00 94.31 259 GLU A N 1
ATOM 2123 C CA . GLU A 1 259 ? 11.901 -11.024 -34.332 1.00 94.31 259 GLU A CA 1
ATOM 2124 C C . GLU A 1 259 ? 10.587 -11.704 -33.916 1.00 94.31 259 GLU A C 1
ATOM 2126 O O . GLU A 1 259 ? 10.341 -11.875 -32.724 1.00 94.31 259 GLU A O 1
ATOM 2131 N N . ILE A 1 260 ? 9.770 -12.168 -34.870 1.00 92.88 260 ILE A N 1
ATOM 2132 C CA . ILE A 1 260 ? 8.530 -12.913 -34.589 1.00 92.88 260 ILE A CA 1
ATOM 2133 C C . ILE A 1 260 ? 8.821 -14.199 -33.805 1.00 92.88 260 ILE A C 1
ATOM 2135 O O . ILE A 1 260 ? 8.107 -14.492 -32.845 1.00 92.88 260 ILE A O 1
ATOM 2139 N N . GLU A 1 261 ? 9.857 -14.953 -34.177 1.00 94.44 261 GLU A N 1
ATOM 2140 C CA . GLU A 1 261 ? 10.259 -16.166 -33.453 1.00 94.44 261 GLU A CA 1
ATOM 2141 C C . GLU A 1 261 ? 10.676 -15.849 -32.011 1.00 94.44 261 GLU A C 1
ATOM 2143 O O . GLU A 1 261 ? 10.176 -16.476 -31.076 1.00 94.44 261 GLU A O 1
ATOM 2148 N N . GLN A 1 262 ? 11.493 -14.811 -31.803 1.00 94.31 262 GLN A N 1
ATOM 2149 C CA . GLN A 1 262 ? 11.893 -14.365 -30.462 1.00 94.31 262 GLN A CA 1
ATOM 2150 C C . GLN A 1 262 ? 10.697 -13.892 -29.621 1.00 94.31 262 GLN A C 1
ATOM 2152 O O . GLN A 1 262 ? 10.590 -14.219 -28.433 1.00 94.31 262 GLN A O 1
ATOM 2157 N N . PHE A 1 263 ? 9.760 -13.149 -30.216 1.00 91.00 263 PHE A N 1
ATOM 2158 C CA . PHE A 1 263 ? 8.524 -12.757 -29.535 1.00 91.00 263 PHE A CA 1
ATOM 2159 C C . PHE A 1 263 ? 7.643 -13.970 -29.206 1.00 91.00 263 PHE A C 1
ATOM 2161 O O . PHE A 1 263 ? 7.046 -14.020 -28.131 1.00 91.00 263 PHE A O 1
ATOM 2168 N N . GLY A 1 264 ? 7.599 -14.978 -30.079 1.00 92.81 264 GLY A N 1
ATOM 2169 C CA . GLY A 1 264 ? 6.892 -16.234 -29.833 1.00 92.81 264 GLY A CA 1
ATOM 2170 C C . GLY A 1 264 ? 7.485 -17.027 -28.666 1.00 92.81 264 GLY A C 1
ATOM 2171 O O . GLY A 1 264 ? 6.751 -17.479 -27.785 1.00 92.81 264 GLY A O 1
ATOM 2172 N N . GLU A 1 265 ? 8.811 -17.157 -28.612 1.00 92.19 265 GLU A N 1
ATOM 2173 C CA . GLU A 1 265 ? 9.514 -17.843 -27.523 1.00 92.19 265 GLU A CA 1
ATOM 2174 C C . GLU A 1 265 ? 9.351 -17.122 -26.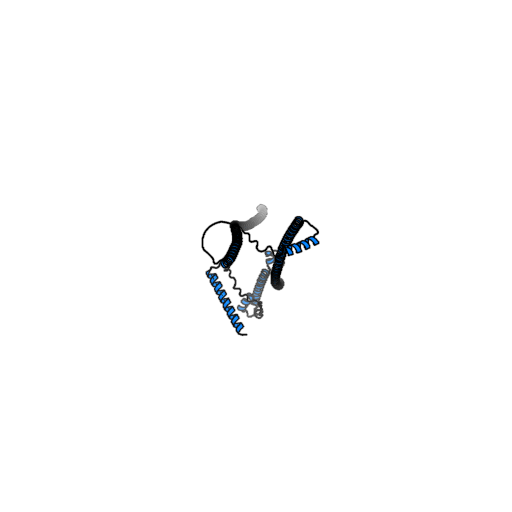182 1.00 92.19 265 GLU A C 1
ATOM 2176 O O . GLU A 1 265 ? 9.055 -17.758 -25.166 1.00 92.19 265 GLU A O 1
ATOM 2181 N N . THR A 1 266 ? 9.491 -15.794 -26.171 1.00 90.69 266 THR A N 1
ATOM 2182 C CA . THR A 1 266 ? 9.307 -14.993 -24.952 1.00 90.69 266 THR A CA 1
ATOM 2183 C C . THR A 1 266 ? 7.863 -15.039 -24.452 1.00 90.69 266 THR A C 1
ATOM 2185 O O . THR A 1 266 ? 7.655 -15.195 -23.249 1.00 90.69 266 THR A O 1
ATOM 2188 N N . ALA A 1 267 ? 6.868 -15.003 -25.344 1.00 90.12 267 ALA A N 1
ATOM 2189 C CA . ALA A 1 267 ? 5.461 -15.168 -24.980 1.00 90.12 267 ALA A CA 1
ATOM 2190 C C . ALA A 1 267 ? 5.176 -16.561 -24.392 1.00 90.12 267 ALA A C 1
ATOM 2192 O O . ALA A 1 267 ? 4.519 -16.674 -23.358 1.00 90.12 267 ALA A O 1
ATOM 2193 N N . LEU A 1 268 ? 5.717 -17.627 -24.997 1.00 93.38 268 LEU A N 1
ATOM 2194 C CA . LEU A 1 268 ? 5.595 -18.990 -24.467 1.00 93.38 268 LEU A CA 1
ATOM 2195 C C . LEU A 1 268 ? 6.249 -19.135 -23.091 1.00 93.38 268 LEU A C 1
ATOM 2197 O O . LEU A 1 268 ? 5.713 -19.826 -22.223 1.00 93.38 268 LEU A O 1
ATOM 2201 N N . GLN A 1 269 ? 7.403 -18.505 -22.881 1.00 92.56 269 GLN A N 1
ATOM 2202 C CA . GLN A 1 269 ? 8.093 -18.536 -21.597 1.00 92.56 269 GLN A CA 1
ATOM 2203 C C . GLN A 1 269 ? 7.297 -17.795 -20.515 1.00 92.56 269 GLN A C 1
ATOM 2205 O O . GLN A 1 269 ? 7.091 -18.346 -19.434 1.00 92.56 269 GLN A O 1
ATOM 2210 N N . GLN A 1 270 ? 6.778 -16.604 -20.825 1.00 90.75 270 GLN A N 1
ATOM 2211 C CA . GLN A 1 270 ? 5.909 -15.847 -19.920 1.00 90.75 270 GLN A CA 1
ATOM 2212 C C . GLN A 1 270 ? 4.629 -16.616 -19.576 1.00 90.75 270 GLN A C 1
ATOM 2214 O O . GLN A 1 270 ? 4.230 -16.654 -18.414 1.00 90.75 270 GLN A O 1
ATOM 2219 N N . GLU A 1 271 ? 4.014 -17.282 -20.555 1.00 91.94 271 GLU A N 1
ATOM 2220 C CA . GLU A 1 271 ? 2.826 -18.110 -20.338 1.00 91.94 271 GLU A CA 1
ATOM 2221 C C . GLU A 1 271 ? 3.127 -19.290 -19.400 1.00 91.94 271 GLU A C 1
ATOM 2223 O O . GLU A 1 271 ? 2.375 -19.551 -18.462 1.00 91.94 271 GLU A O 1
ATOM 2228 N N . ARG A 1 272 ? 4.266 -19.975 -19.577 1.00 93.19 272 ARG A N 1
ATOM 2229 C CA . ARG A 1 272 ? 4.692 -21.056 -18.667 1.00 93.19 272 ARG A CA 1
ATOM 2230 C C . ARG A 1 272 ? 4.937 -20.554 -17.248 1.00 93.19 272 ARG A C 1
ATOM 2232 O O . ARG A 1 272 ? 4.564 -21.231 -16.289 1.00 93.19 272 ARG A O 1
ATOM 2239 N N . GLU A 1 273 ? 5.562 -19.390 -17.101 1.00 92.06 273 GLU A N 1
ATOM 2240 C CA . GLU A 1 273 ? 5.793 -18.761 -15.798 1.00 92.06 273 GLU A CA 1
ATOM 2241 C C . GLU A 1 273 ? 4.470 -18.393 -15.122 1.00 92.06 273 GLU A C 1
ATOM 2243 O O . GLU A 1 273 ? 4.261 -18.741 -13.957 1.00 92.06 273 GLU A O 1
ATOM 2248 N N . HIS A 1 274 ? 3.535 -17.795 -15.865 1.00 90.44 274 HIS A N 1
ATOM 2249 C CA . HIS A 1 274 ? 2.184 -17.516 -15.384 1.00 90.44 274 HIS A CA 1
ATOM 2250 C C . HIS A 1 274 ? 1.447 -18.790 -14.957 1.00 90.44 274 HIS A C 1
ATOM 2252 O O . HIS A 1 274 ? 0.878 -18.824 -13.866 1.00 90.44 274 HIS A O 1
ATOM 2258 N N . GLN A 1 275 ? 1.500 -19.861 -15.752 1.00 93.62 275 GLN A N 1
ATOM 2259 C CA . GLN A 1 275 ? 0.885 -21.146 -15.404 1.00 93.62 275 GLN A CA 1
ATOM 2260 C C . GLN A 1 275 ? 1.509 -21.782 -14.155 1.00 93.62 275 GLN A C 1
ATOM 2262 O O . GLN A 1 275 ? 0.795 -22.364 -13.337 1.00 93.62 275 GLN A O 1
ATOM 2267 N N . CYS A 1 276 ? 2.826 -21.664 -13.978 1.00 93.75 276 CYS A N 1
ATOM 2268 C CA . CYS A 1 276 ? 3.520 -22.144 -12.783 1.00 93.75 276 CYS A CA 1
ATOM 2269 C C . CYS A 1 276 ? 3.089 -21.360 -11.533 1.00 93.75 276 CYS A C 1
ATOM 2271 O O . CYS A 1 276 ? 2.766 -21.956 -10.503 1.00 93.75 276 CYS A O 1
ATOM 2273 N N . LEU A 1 277 ? 3.006 -20.030 -11.640 1.00 92.81 277 LEU A N 1
ATOM 2274 C CA . LEU A 1 277 ? 2.523 -19.168 -10.561 1.00 92.81 277 LEU A CA 1
ATOM 2275 C C . LEU A 1 277 ? 1.069 -19.477 -10.193 1.00 92.81 277 LEU A C 1
ATOM 2277 O O . LEU A 1 277 ? 0.767 -19.623 -9.010 1.00 92.81 277 LEU A O 1
ATOM 2281 N N . LEU A 1 278 ? 0.185 -19.624 -11.186 1.00 91.81 278 LEU A N 1
ATOM 2282 C CA . LEU A 1 278 ? -1.218 -19.990 -10.969 1.00 91.81 278 LEU A CA 1
ATOM 2283 C C . LEU A 1 278 ? -1.340 -21.329 -10.240 1.00 91.81 278 LEU A C 1
ATOM 2285 O O . LEU A 1 278 ? -2.059 -21.417 -9.248 1.00 91.81 278 LEU A O 1
ATOM 2289 N N . ARG A 1 279 ? -0.564 -22.338 -10.653 1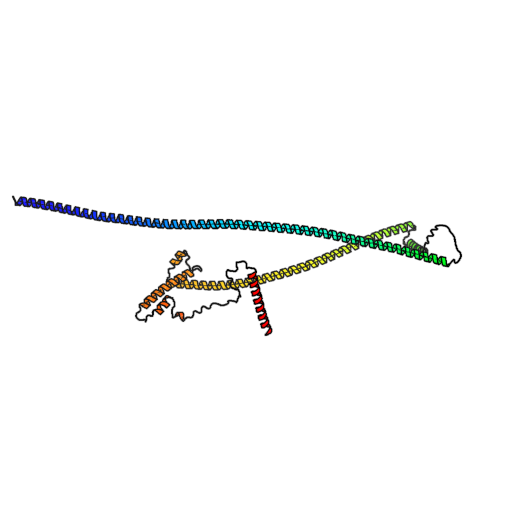.00 95.31 279 ARG A N 1
ATOM 2290 C CA . ARG A 1 279 ? -0.527 -23.637 -9.971 1.00 95.31 279 ARG A CA 1
ATOM 2291 C C . ARG A 1 279 ? -0.083 -23.510 -8.513 1.00 95.31 279 ARG A C 1
ATOM 2293 O O . ARG A 1 279 ? -0.716 -24.087 -7.636 1.00 95.31 279 ARG A O 1
ATOM 2300 N N . GLY A 1 280 ? 0.951 -22.712 -8.244 1.00 94.19 280 GLY A N 1
ATOM 2301 C CA . GLY A 1 280 ? 1.409 -22.452 -6.878 1.00 94.19 280 GLY A CA 1
ATOM 2302 C C . GLY A 1 280 ? 0.368 -21.722 -6.019 1.00 94.19 280 GLY A C 1
ATOM 2303 O O . GLY A 1 280 ? 0.266 -21.982 -4.820 1.00 94.19 280 GLY A O 1
ATOM 2304 N N . PHE A 1 281 ? -0.430 -20.824 -6.606 1.00 90.25 281 PHE A N 1
ATOM 2305 C CA . PHE A 1 281 ? -1.554 -20.197 -5.905 1.00 90.25 281 PHE A CA 1
ATOM 2306 C C . PHE A 1 281 ? -2.702 -21.176 -5.649 1.00 90.25 281 PHE A C 1
ATOM 2308 O O . PHE A 1 281 ? -3.259 -21.155 -4.554 1.00 90.25 281 PHE A O 1
ATOM 2315 N N . ASP A 1 282 ? -3.022 -22.054 -6.598 1.00 92.94 282 ASP A N 1
ATOM 2316 C CA . ASP A 1 282 ? -4.047 -23.086 -6.417 1.00 92.94 282 ASP A CA 1
ATOM 2317 C C . ASP A 1 282 ? -3.662 -24.096 -5.327 1.00 92.94 282 ASP A C 1
ATOM 2319 O O . ASP A 1 282 ? -4.508 -24.488 -4.526 1.00 92.94 282 ASP A O 1
ATOM 2323 N N . GLU A 1 283 ? -2.389 -24.493 -5.250 1.00 95.62 283 GLU A N 1
ATOM 2324 C CA . GLU A 1 283 ? -1.875 -25.359 -4.181 1.00 95.62 283 GLU A CA 1
ATOM 2325 C C . GLU A 1 283 ? -1.992 -24.687 -2.809 1.00 95.62 283 GLU A C 1
ATOM 2327 O O . GLU A 1 283 ? -2.524 -25.282 -1.873 1.00 95.62 283 GLU A O 1
ATOM 2332 N N . LYS A 1 284 ? -1.586 -23.414 -2.698 1.00 94.12 284 LYS A N 1
ATOM 2333 C CA . LYS A 1 284 ? -1.761 -22.637 -1.460 1.00 94.12 284 LYS A CA 1
ATOM 2334 C C . LYS A 1 284 ? -3.229 -22.467 -1.087 1.00 94.12 284 LYS A C 1
A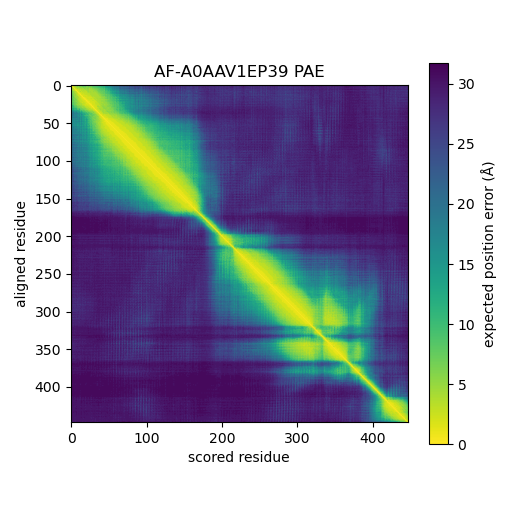TOM 2336 O O . LYS A 1 284 ? -3.556 -22.515 0.094 1.00 94.12 284 LYS A O 1
ATOM 2341 N N . ARG A 1 285 ? -4.110 -22.269 -2.073 1.00 92.00 285 ARG A N 1
ATOM 2342 C CA . ARG A 1 285 ? -5.552 -22.168 -1.833 1.00 92.00 285 ARG A CA 1
ATOM 2343 C C . ARG A 1 285 ? -6.085 -23.463 -1.234 1.00 92.00 285 ARG A C 1
ATOM 2345 O O . ARG A 1 285 ? -6.768 -23.393 -0.225 1.00 92.00 285 ARG A O 1
ATOM 2352 N N . LYS A 1 286 ? -5.724 -24.615 -1.808 1.00 95.69 286 LYS A N 1
ATOM 2353 C CA . LYS A 1 286 ? -6.134 -25.933 -1.298 1.00 95.69 286 LYS A CA 1
ATOM 2354 C C . LYS A 1 286 ? -5.627 -26.201 0.117 1.00 95.69 286 LYS A C 1
ATOM 2356 O O . LYS A 1 286 ? -6.372 -26.737 0.923 1.00 95.69 286 LYS A O 1
ATOM 2361 N N . GLU A 1 287 ? -4.390 -25.815 0.422 1.00 95.25 287 GLU A N 1
ATOM 2362 C CA . GLU A 1 287 ? -3.834 -25.960 1.774 1.00 95.25 287 GLU A CA 1
ATOM 2363 C C . GLU A 1 287 ? -4.613 -25.118 2.796 1.00 95.25 287 GLU A C 1
ATOM 2365 O O . GLU A 1 287 ? -5.001 -25.612 3.849 1.00 95.25 287 GLU A O 1
ATOM 2370 N N . ILE A 1 288 ? -4.899 -23.855 2.465 1.00 92.62 288 ILE A N 1
ATOM 2371 C CA . ILE A 1 288 ? -5.687 -22.965 3.330 1.00 92.62 288 ILE A CA 1
ATOM 2372 C C . ILE A 1 288 ? -7.128 -23.474 3.475 1.00 92.62 288 ILE A C 1
ATOM 2374 O O . ILE A 1 288 ? -7.694 -23.395 4.560 1.00 92.62 288 ILE A O 1
ATOM 2378 N N . GLU A 1 289 ? -7.715 -23.998 2.400 1.00 94.75 289 GLU A N 1
ATOM 2379 C CA . GLU A 1 289 ? -9.062 -24.576 2.391 1.00 94.75 289 GLU A CA 1
ATOM 2380 C C . GLU A 1 289 ? -9.138 -25.810 3.301 1.00 94.75 289 GLU A C 1
ATOM 2382 O O . GLU A 1 289 ? -10.012 -25.871 4.159 1.00 94.75 289 GLU A O 1
ATOM 2387 N N . TYR A 1 290 ? -8.154 -26.714 3.228 1.00 95.94 290 TYR A N 1
ATOM 2388 C CA . TYR A 1 290 ? -8.053 -27.860 4.137 1.00 95.94 290 TYR A CA 1
ATOM 2389 C C . TYR A 1 290 ? -7.909 -27.435 5.608 1.00 95.94 290 TYR A C 1
ATOM 2391 O O . TYR A 1 290 ? -8.570 -27.986 6.486 1.00 95.94 290 TYR A O 1
ATOM 2399 N N . GLN A 1 291 ? -7.077 -26.427 5.893 1.00 95.00 291 GLN A N 1
ATOM 2400 C CA . GLN A 1 291 ? -6.927 -25.899 7.254 1.00 95.00 291 GLN A CA 1
ATOM 2401 C C . GLN A 1 291 ? -8.223 -25.251 7.762 1.00 95.00 291 GLN A C 1
ATOM 2403 O O . GLN A 1 291 ? -8.596 -25.446 8.917 1.00 95.00 291 GLN A O 1
ATOM 2408 N N . ALA A 1 292 ? -8.928 -24.502 6.911 1.00 93.38 292 ALA A N 1
ATOM 2409 C CA . ALA A 1 292 ? -10.211 -23.901 7.258 1.00 93.38 292 ALA A CA 1
ATOM 2410 C C . ALA A 1 292 ? -11.275 -24.969 7.560 1.00 93.38 292 ALA A C 1
ATOM 2412 O O . ALA A 1 292 ? -11.977 -24.846 8.562 1.00 93.38 292 ALA A O 1
ATOM 2413 N N . GLU A 1 293 ? -11.341 -26.033 6.753 1.00 95.94 293 GLU A N 1
ATOM 2414 C CA . GLU A 1 293 ? -12.231 -27.174 6.992 1.00 95.94 293 GLU A CA 1
ATOM 2415 C C . GLU A 1 293 ? -11.919 -27.880 8.323 1.00 95.94 293 GLU A C 1
ATOM 2417 O O . GLU A 1 293 ? -12.844 -28.188 9.075 1.00 95.94 293 GLU A O 1
ATOM 2422 N N . ASP A 1 294 ? -10.643 -28.098 8.665 1.00 95.19 294 ASP A N 1
ATOM 2423 C CA . ASP A 1 294 ? -10.253 -28.680 9.962 1.00 95.19 294 ASP A CA 1
ATOM 2424 C C . ASP A 1 294 ? -10.679 -27.782 11.138 1.00 95.19 294 ASP A C 1
ATOM 2426 O O . ASP A 1 294 ? -11.271 -28.254 12.113 1.00 95.19 294 ASP A O 1
ATOM 2430 N N . TYR A 1 295 ? -10.455 -26.466 11.044 1.00 92.50 295 TYR A N 1
ATOM 2431 C CA . TYR A 1 295 ? -10.899 -25.529 12.079 1.00 92.50 295 TYR A CA 1
ATOM 2432 C C . TYR A 1 295 ? -12.425 -25.474 12.214 1.00 92.50 295 TYR A C 1
ATOM 2434 O O . TYR A 1 295 ? -12.930 -25.405 13.337 1.00 92.50 295 TYR A O 1
ATOM 2442 N N . GLU A 1 296 ? -13.166 -25.546 11.110 1.00 95.00 296 GLU A N 1
ATOM 2443 C CA . GLU A 1 296 ? -14.630 -25.574 11.125 1.00 95.00 296 GLU A CA 1
ATOM 2444 C C . GLU A 1 296 ? -15.165 -26.871 11.747 1.00 95.00 296 GLU A C 1
ATOM 2446 O O . GLU A 1 296 ? -16.071 -26.828 12.584 1.00 95.00 296 GLU A O 1
ATOM 2451 N N . GLN A 1 297 ? -14.551 -28.018 11.439 1.00 95.94 297 GLN A N 1
ATOM 2452 C CA . GLN A 1 297 ? -14.880 -29.293 12.082 1.00 95.94 297 GLN A CA 1
ATOM 2453 C C . GLN A 1 297 ? -14.628 -29.240 13.594 1.00 95.94 297 GLN A C 1
ATOM 2455 O O . GLN A 1 297 ? -15.501 -29.620 14.379 1.00 95.94 297 GLN A O 1
ATOM 2460 N N . ARG A 1 298 ? -13.477 -28.711 14.029 1.00 94.38 298 ARG A N 1
ATOM 2461 C CA . ARG A 1 298 ? -13.167 -28.540 15.460 1.00 94.38 298 ARG A CA 1
ATOM 2462 C C . ARG A 1 298 ? -14.150 -27.597 16.150 1.00 94.38 298 ARG A C 1
ATOM 2464 O O . ARG A 1 298 ? -14.618 -27.908 17.244 1.00 94.38 298 ARG A O 1
ATOM 2471 N N . ALA A 1 299 ? -14.497 -26.476 15.519 1.00 91.12 299 ALA A N 1
ATOM 2472 C CA . ALA A 1 299 ? -15.484 -25.537 16.047 1.00 91.12 299 ALA A CA 1
ATOM 2473 C C . ALA A 1 299 ? -16.878 -26.176 16.154 1.00 91.12 299 ALA A C 1
ATOM 2475 O O . ALA A 1 299 ? -17.559 -25.982 17.160 1.00 91.12 299 ALA A O 1
ATOM 2476 N N . SER A 1 300 ? -17.276 -26.994 15.173 1.00 94.94 300 SER A N 1
ATOM 2477 C CA . SER A 1 300 ? -18.534 -27.749 15.206 1.00 94.94 300 SER A CA 1
ATOM 2478 C C . SER A 1 300 ? -18.576 -28.735 16.376 1.00 94.94 300 SER A C 1
ATOM 2480 O O . SER A 1 300 ? -19.552 -28.756 17.126 1.00 94.94 300 SER A O 1
ATOM 2482 N N . ILE A 1 301 ? -17.497 -29.496 16.595 1.00 94.94 301 ILE A N 1
ATOM 2483 C CA . ILE A 1 301 ? -17.384 -30.421 17.734 1.00 94.94 301 ILE A CA 1
ATOM 2484 C C . ILE A 1 301 ? -17.459 -29.653 19.062 1.00 94.94 301 ILE A C 1
ATOM 2486 O O . ILE A 1 301 ? -18.213 -30.040 19.955 1.00 94.94 301 ILE A O 1
ATOM 2490 N N . LEU A 1 302 ? -16.722 -28.545 19.199 1.00 91.56 302 LEU A N 1
ATOM 2491 C CA . LEU A 1 302 ? -16.746 -27.719 20.411 1.00 91.56 302 LEU A CA 1
ATOM 2492 C C . LEU A 1 302 ? -18.129 -27.112 20.673 1.00 91.56 302 LEU A C 1
ATOM 2494 O O . LEU A 1 302 ? -18.581 -27.110 21.815 1.00 91.56 302 LEU A O 1
ATOM 2498 N N . SER A 1 303 ? -18.819 -26.650 19.630 1.00 90.94 303 SER A N 1
ATOM 2499 C CA . SER A 1 303 ? -20.183 -26.126 19.733 1.00 90.94 303 SER A CA 1
ATOM 2500 C C . SER A 1 303 ? -21.168 -27.205 20.196 1.00 90.94 303 SER A C 1
ATOM 2502 O O . SER A 1 303 ? -21.955 -26.947 21.104 1.00 90.94 303 SER A O 1
ATOM 2504 N N . GLN A 1 304 ? -21.060 -28.439 19.684 1.00 93.50 304 GLN A N 1
ATOM 2505 C CA . GLN A 1 304 ? -21.873 -29.568 20.157 1.00 93.50 304 GLN A CA 1
ATOM 2506 C C . GLN A 1 304 ? -21.626 -29.886 21.639 1.00 93.50 304 GLN A C 1
ATOM 2508 O O . GLN A 1 304 ? -22.578 -30.134 22.380 1.00 93.50 304 GLN A O 1
ATOM 2513 N N . ILE A 1 305 ? -20.365 -29.865 22.089 1.00 90.75 305 ILE A N 1
ATOM 2514 C CA . ILE A 1 305 ? -20.016 -30.068 23.506 1.00 90.75 305 ILE A CA 1
ATOM 2515 C C . ILE A 1 305 ? -20.596 -28.937 24.367 1.00 90.75 305 ILE A C 1
ATOM 2517 O O . ILE A 1 305 ? -21.158 -29.190 25.433 1.00 90.75 305 ILE A O 1
ATOM 2521 N N . LEU A 1 306 ? -20.495 -27.690 23.908 1.00 88.56 306 LEU A N 1
ATOM 2522 C CA . LEU A 1 306 ? -21.014 -26.528 24.628 1.00 88.56 306 LEU A CA 1
ATOM 2523 C C . LEU A 1 306 ? -22.543 -26.599 24.758 1.00 88.56 306 LEU A C 1
ATOM 2525 O O . LEU A 1 306 ? -23.078 -26.391 25.850 1.00 88.56 306 LEU A O 1
ATOM 2529 N N . ASP A 1 307 ? -23.244 -26.984 23.692 1.00 88.69 307 ASP A N 1
ATOM 2530 C CA . ASP A 1 307 ? -24.690 -27.205 23.720 1.00 88.69 307 ASP A CA 1
ATOM 2531 C C . ASP A 1 307 ? -25.084 -28.311 24.708 1.00 88.69 307 ASP A C 1
ATOM 2533 O O . ASP A 1 307 ? -26.029 -28.130 25.483 1.00 88.69 307 ASP A O 1
ATOM 2537 N N . GLN A 1 308 ? -24.333 -29.418 24.764 1.00 91.38 308 GLN A N 1
ATOM 2538 C CA . GLN A 1 308 ? -24.542 -30.463 25.773 1.00 91.38 308 GLN A CA 1
ATOM 2539 C C . GLN A 1 308 ? -24.399 -29.899 27.191 1.00 91.38 308 GLN A C 1
ATOM 2541 O O . GLN A 1 308 ? -25.338 -30.011 27.983 1.00 91.38 308 GLN A O 1
ATOM 2546 N N . ILE A 1 309 ? -23.302 -29.195 27.491 1.00 88.06 309 ILE A N 1
ATOM 2547 C CA . ILE A 1 309 ? -23.076 -28.567 28.805 1.00 88.06 309 ILE A CA 1
ATOM 2548 C C . ILE A 1 309 ? -24.221 -27.612 29.156 1.00 88.06 309 ILE A C 1
ATOM 2550 O O . ILE A 1 309 ? -24.752 -27.645 30.265 1.00 88.06 309 ILE A O 1
ATOM 2554 N N . LYS A 1 310 ? -24.663 -26.782 28.209 1.00 86.31 310 LYS A N 1
ATOM 2555 C CA . LYS A 1 310 ? -25.785 -25.859 28.404 1.00 86.31 310 LYS A CA 1
ATOM 2556 C C . LYS A 1 310 ? -27.081 -26.596 28.752 1.00 86.31 310 LYS A C 1
ATOM 2558 O O . LYS A 1 310 ? -27.810 -26.150 29.643 1.00 86.31 310 LYS A O 1
ATOM 2563 N N . THR A 1 311 ? -27.377 -27.713 28.084 1.00 87.69 311 THR A N 1
ATOM 2564 C CA . THR A 1 311 ? -28.565 -28.524 28.402 1.00 87.69 311 THR A CA 1
ATOM 2565 C C . THR A 1 311 ? -28.467 -29.184 29.778 1.00 87.69 311 THR A C 1
ATOM 2567 O O . THR A 1 311 ? -29.441 -29.152 30.538 1.00 87.69 311 THR A O 1
ATOM 2570 N N . GLU A 1 312 ? -27.296 -29.710 30.145 1.00 87.12 312 GLU A N 1
ATOM 2571 C CA . GLU A 1 312 ? -27.060 -30.338 31.447 1.00 87.12 312 GLU A CA 1
ATOM 2572 C C . GLU A 1 312 ? -27.137 -29.330 32.594 1.00 87.12 312 GLU A C 1
ATOM 2574 O O . GLU A 1 312 ? -27.850 -29.563 33.571 1.00 87.12 312 GLU A O 1
ATOM 2579 N N . VAL A 1 313 ? -26.496 -28.167 32.453 1.00 86.06 313 VAL A N 1
ATOM 2580 C CA . VAL A 1 313 ? -26.578 -27.078 33.436 1.00 86.06 313 VAL A CA 1
ATOM 2581 C C . VAL A 1 313 ? -28.026 -26.618 33.598 1.00 86.06 313 VAL A C 1
ATOM 2583 O O . VAL A 1 313 ? -28.480 -26.439 34.727 1.00 86.06 313 VAL A O 1
ATOM 2586 N N . ASN A 1 314 ? -28.798 -26.498 32.511 1.00 84.94 314 ASN A N 1
ATOM 2587 C CA . ASN A 1 314 ? -30.215 -26.135 32.610 1.00 84.94 314 ASN A CA 1
ATOM 2588 C C . ASN A 1 314 ? -31.031 -27.171 33.401 1.00 84.94 314 ASN A C 1
ATOM 2590 O O . ASN A 1 314 ? -31.858 -26.810 34.242 1.00 84.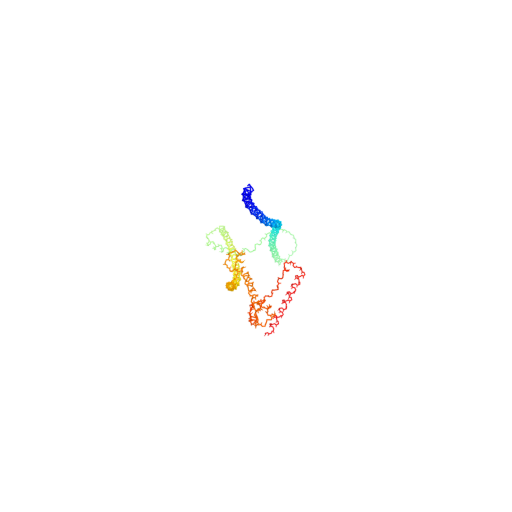94 314 ASN A O 1
ATOM 2594 N N . SER A 1 315 ? -30.773 -28.458 33.150 1.00 86.44 315 SER A N 1
ATOM 2595 C CA . SER A 1 315 ? -31.373 -29.574 33.885 1.00 86.44 315 SER A CA 1
ATOM 2596 C C . SER A 1 315 ? -31.025 -29.501 35.375 1.00 86.44 315 SER A C 1
ATOM 2598 O O . SER A 1 315 ? -31.923 -29.571 36.213 1.00 86.44 315 SER A O 1
ATOM 2600 N N . ILE A 1 316 ? -29.760 -29.259 35.728 1.00 85.94 316 ILE A N 1
ATOM 2601 C CA . ILE A 1 316 ? -29.318 -29.131 37.124 1.00 85.94 316 ILE A CA 1
ATOM 2602 C C . ILE A 1 316 ? -29.981 -27.930 37.809 1.00 85.94 316 ILE A C 1
ATOM 2604 O O . ILE A 1 316 ? -30.575 -28.091 38.873 1.00 85.94 316 ILE A O 1
ATOM 2608 N N . VAL A 1 317 ? -29.962 -26.754 37.174 1.00 83.38 317 VAL A N 1
ATOM 2609 C CA . VAL A 1 317 ? -30.618 -25.535 37.681 1.00 83.38 317 VAL A CA 1
ATOM 2610 C C . VAL A 1 317 ? -32.108 -25.780 37.934 1.00 83.38 317 VAL A C 1
ATOM 2612 O O . VAL A 1 317 ? -32.637 -25.320 38.942 1.00 83.38 317 VAL A O 1
ATOM 2615 N N . SER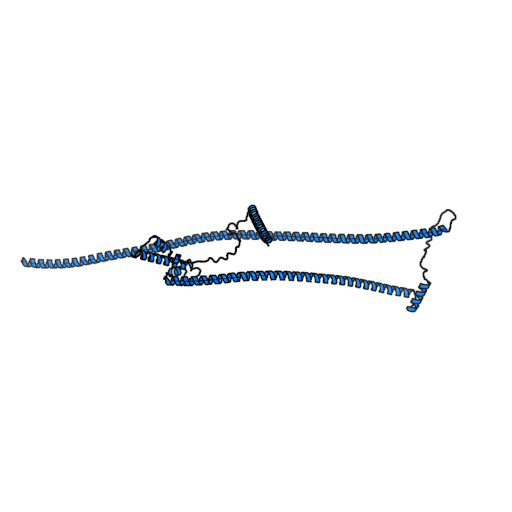 A 1 318 ? -32.781 -26.532 37.054 1.00 82.62 318 SER A N 1
ATOM 2616 C CA . SER A 1 318 ? -34.196 -26.881 37.232 1.00 82.62 318 SER A CA 1
ATOM 2617 C C . SER A 1 318 ? -34.453 -27.891 38.355 1.00 82.62 318 SER A C 1
ATOM 2619 O O . SER A 1 318 ? -35.506 -27.840 38.978 1.00 82.62 318 SER A O 1
ATOM 2621 N N . LYS A 1 319 ? -33.508 -28.801 38.630 1.00 84.38 319 LYS A N 1
ATOM 2622 C CA . LYS A 1 319 ? -33.638 -29.826 39.680 1.00 84.38 319 LYS A CA 1
ATOM 2623 C C . LYS A 1 319 ? -33.327 -29.295 41.077 1.00 84.38 319 LYS A C 1
ATOM 2625 O O . LYS A 1 319 ? -33.933 -29.753 42.037 1.00 84.38 319 LYS A O 1
ATOM 2630 N N . ILE A 1 320 ? -32.364 -28.380 41.185 1.00 79.56 320 ILE A N 1
ATOM 2631 C CA . ILE A 1 320 ? -31.932 -27.773 42.456 1.00 79.56 320 ILE A CA 1
ATOM 2632 C C . ILE A 1 320 ? -32.831 -26.576 42.834 1.00 79.56 320 ILE A C 1
ATOM 2634 O O . ILE A 1 320 ? -32.735 -26.061 43.943 1.00 79.56 320 ILE A O 1
ATOM 2638 N N . ASP A 1 321 ? -33.741 -26.173 41.937 1.00 73.38 321 ASP A N 1
ATOM 2639 C CA . ASP A 1 321 ? -34.666 -25.043 42.107 1.00 73.38 321 ASP A CA 1
ATOM 2640 C C . ASP A 1 321 ? -33.910 -23.738 42.430 1.00 73.38 321 ASP A C 1
ATOM 2642 O O . ASP A 1 321 ? -34.200 -23.007 43.378 1.00 73.38 321 ASP A O 1
ATOM 2646 N N . CYS A 1 322 ? -32.847 -23.470 41.659 1.00 71.94 322 CYS A N 1
ATOM 2647 C CA . CYS A 1 322 ? -32.046 -22.261 41.831 1.00 71.94 322 CYS A CA 1
ATOM 2648 C C . CYS A 1 322 ? -32.841 -21.018 41.392 1.00 71.94 322 CYS A C 1
ATOM 2650 O O . CYS A 1 322 ? -33.427 -21.003 40.308 1.00 71.94 322 CYS A O 1
ATOM 2652 N N . ASP A 1 323 ? -32.777 -19.940 42.180 1.00 68.25 323 ASP A N 1
ATOM 2653 C CA . ASP A 1 323 ? -33.443 -18.662 41.896 1.00 68.25 323 ASP A CA 1
ATOM 2654 C C . ASP A 1 323 ? -32.899 -18.006 40.610 1.00 68.25 323 ASP A C 1
ATOM 2656 O O . ASP A 1 323 ? -31.925 -17.249 40.626 1.00 68.25 323 ASP A O 1
ATOM 2660 N N . ARG A 1 324 ? -33.540 -18.291 39.468 1.00 68.38 324 ARG A N 1
ATOM 2661 C CA . ARG A 1 324 ? -33.166 -17.747 38.145 1.00 68.38 324 ARG A CA 1
ATOM 2662 C C . ARG A 1 324 ? -33.315 -16.224 38.054 1.00 68.38 324 ARG A C 1
ATOM 2664 O O . ARG A 1 324 ? -32.609 -15.590 37.270 1.00 68.38 324 ARG A O 1
ATOM 2671 N N . SER A 1 325 ? -34.160 -15.641 38.903 1.00 67.81 325 SER A N 1
ATOM 2672 C CA . SER A 1 325 ? -34.456 -14.205 38.960 1.00 67.81 325 SER A CA 1
ATOM 2673 C C . SER A 1 325 ? -33.217 -13.338 39.193 1.00 67.81 325 SER A C 1
ATOM 2675 O O . SER A 1 325 ? -33.091 -12.283 38.585 1.00 67.81 325 SER A O 1
ATOM 2677 N N . VAL A 1 326 ? -32.245 -13.799 39.992 1.00 67.12 326 VAL A N 1
ATOM 2678 C CA . VAL A 1 326 ? -31.021 -13.030 40.306 1.00 67.12 326 VAL A CA 1
ATOM 2679 C C . VAL A 1 326 ? -30.155 -12.795 39.063 1.00 67.12 326 VAL A C 1
ATOM 2681 O O . VAL A 1 326 ? -29.471 -11.774 38.958 1.00 67.12 326 VAL A O 1
ATOM 2684 N N . ILE A 1 327 ? -30.167 -13.744 38.127 1.00 65.25 327 ILE A N 1
ATOM 2685 C CA . ILE A 1 327 ? -29.412 -13.667 36.874 1.00 65.25 327 ILE A CA 1
ATOM 2686 C C . ILE A 1 327 ? -30.248 -12.956 35.799 1.00 65.25 327 ILE A C 1
ATOM 2688 O O . ILE A 1 327 ? -29.718 -12.107 35.082 1.00 65.25 327 ILE A O 1
ATOM 2692 N N . GLU A 1 328 ? -31.553 -13.226 35.733 1.00 67.38 328 GLU A N 1
ATOM 2693 C CA . GLU A 1 328 ? -32.487 -12.584 34.796 1.00 67.38 328 GLU A CA 1
ATOM 2694 C C . GLU A 1 328 ? -32.642 -11.069 35.038 1.00 67.38 328 GLU A C 1
ATOM 2696 O O . GLU A 1 328 ? -32.712 -10.305 34.070 1.00 67.38 328 GLU A O 1
ATOM 2701 N N . ASP A 1 329 ? -32.594 -10.618 36.298 1.00 65.44 329 ASP A N 1
ATOM 2702 C CA . ASP A 1 329 ? -32.619 -9.197 36.682 1.00 65.44 329 ASP A CA 1
ATOM 2703 C C . ASP A 1 329 ? -31.324 -8.461 36.299 1.00 65.44 329 ASP A C 1
ATOM 2705 O O . ASP A 1 329 ? -31.347 -7.265 36.001 1.00 65.44 329 ASP A O 1
ATOM 2709 N N . LYS A 1 330 ? -30.180 -9.162 36.291 1.00 65.56 330 LYS A N 1
ATOM 2710 C CA . LYS A 1 330 ? -28.868 -8.590 35.935 1.00 65.56 330 LYS A CA 1
ATOM 2711 C C . LYS A 1 330 ? -28.607 -8.578 34.431 1.00 65.56 330 LYS A C 1
ATOM 2713 O O . LYS A 1 330 ? -27.938 -7.670 33.946 1.00 65.56 330 LYS A O 1
ATOM 2718 N N . LEU A 1 331 ? -29.097 -9.586 33.711 1.00 63.72 331 LEU A N 1
ATOM 2719 C CA . LEU A 1 331 ? -28.850 -9.768 32.276 1.00 63.72 331 LEU A CA 1
ATOM 2720 C C . LEU A 1 331 ? -30.008 -9.296 31.389 1.00 63.72 331 LEU A C 1
ATOM 2722 O O . LEU A 1 331 ? -29.871 -9.304 30.169 1.00 63.72 331 LEU A O 1
ATOM 2726 N N . GLY A 1 332 ? -31.127 -8.868 31.981 1.00 51.38 332 GLY A N 1
ATOM 2727 C CA . GLY A 1 332 ? -32.263 -8.304 31.263 1.00 51.38 332 GLY A CA 1
ATOM 2728 C C . GLY A 1 332 ? -32.990 -9.337 30.403 1.00 51.38 332 GLY A C 1
ATOM 2729 O O . GLY A 1 332 ? -32.744 -9.431 29.209 1.00 51.38 332 GLY A O 1
ATOM 2730 N N . SER A 1 333 ? -33.921 -10.088 31.003 1.00 52.16 333 SER A N 1
ATOM 2731 C CA . SER A 1 333 ? -34.999 -10.849 30.321 1.00 52.16 333 SER A CA 1
ATOM 2732 C C . SER A 1 333 ? -34.605 -11.802 29.172 1.00 52.16 333 SER A C 1
ATOM 2734 O O . SER A 1 333 ? -35.482 -12.266 28.442 1.00 52.16 333 SER A O 1
ATOM 2736 N N . SER A 1 334 ? -33.328 -12.149 28.992 1.00 54.66 334 SER A N 1
ATOM 2737 C CA . SER A 1 334 ? -32.940 -13.240 28.095 1.00 54.66 334 SER A CA 1
ATOM 2738 C C . SER A 1 334 ? -33.195 -14.563 28.813 1.00 54.66 334 SER A C 1
ATOM 2740 O O . SER A 1 334 ? -32.359 -15.075 29.551 1.00 54.66 334 SER A O 1
ATOM 2742 N N . ALA A 1 335 ? -34.408 -15.087 28.639 1.00 54.28 335 ALA A N 1
ATOM 2743 C CA . ALA A 1 335 ? -34.833 -16.370 29.181 1.00 54.28 335 ALA A CA 1
ATOM 2744 C C . ALA A 1 335 ? -34.064 -17.508 28.487 1.00 54.28 335 ALA A C 1
ATOM 2746 O O . ALA A 1 335 ? -34.527 -18.098 27.512 1.00 54.28 335 ALA A O 1
ATOM 2747 N N . GLY A 1 336 ? -32.846 -17.782 28.952 1.00 65.12 336 GLY A N 1
ATOM 2748 C CA . GLY A 1 336 ? -32.032 -18.874 28.441 1.00 65.12 336 GLY A CA 1
ATOM 2749 C C . GLY A 1 336 ? -30.573 -18.801 28.870 1.00 65.12 336 GLY A C 1
ATOM 2750 O O . GLY A 1 336 ? -29.952 -17.740 28.904 1.00 65.12 336 GLY A O 1
ATOM 2751 N N . ILE A 1 337 ? -29.998 -19.971 29.134 1.00 70.81 337 ILE A N 1
ATOM 2752 C CA . ILE A 1 337 ? -28.553 -20.112 29.283 1.00 70.81 337 ILE A CA 1
ATOM 2753 C C . ILE A 1 337 ? -27.916 -19.868 27.897 1.00 70.81 337 ILE A C 1
ATOM 2755 O O . ILE A 1 337 ? -28.358 -20.411 26.890 1.00 70.81 337 ILE A O 1
ATOM 2759 N N . SER A 1 338 ? -26.919 -19.005 27.817 1.00 74.56 338 SER A N 1
ATOM 2760 C CA . SER A 1 338 ? -26.168 -18.549 26.646 1.00 74.56 338 SER A CA 1
ATOM 2761 C C . SER A 1 338 ? -24.684 -18.638 26.984 1.00 74.56 338 SER A C 1
ATOM 2763 O O . SER A 1 338 ? -24.325 -18.581 28.156 1.00 74.56 338 SER A O 1
ATOM 2765 N N . GLU A 1 339 ? -23.811 -18.737 25.988 1.00 71.38 339 GLU A N 1
ATOM 2766 C CA . GLU A 1 339 ? -22.362 -18.902 26.181 1.00 71.38 339 GLU A CA 1
ATOM 2767 C C . GLU A 1 339 ? -21.774 -17.869 27.155 1.00 71.38 339 GLU A C 1
ATOM 2769 O O . GLU A 1 339 ? -21.013 -18.211 28.058 1.00 71.38 339 GLU A O 1
ATOM 2774 N N . ASN A 1 340 ? -22.247 -16.623 27.071 1.00 77.81 340 ASN A N 1
ATOM 2775 C CA . ASN A 1 340 ? -21.802 -15.522 27.928 1.00 77.81 340 ASN A CA 1
ATOM 2776 C C . ASN A 1 340 ? -22.290 -15.620 29.383 1.00 77.81 340 ASN A C 1
ATOM 2778 O O . ASN A 1 340 ? -21.729 -14.973 30.265 1.00 77.81 340 ASN A O 1
ATOM 2782 N N . ASN A 1 341 ? -23.354 -16.381 29.648 1.00 77.94 341 ASN A N 1
ATOM 2783 C CA . ASN A 1 341 ? -23.982 -16.467 30.966 1.00 77.94 341 ASN A CA 1
ATOM 2784 C C . ASN A 1 341 ? -23.827 -17.844 31.640 1.00 77.94 341 ASN A C 1
ATOM 2786 O O . ASN A 1 341 ? -24.069 -17.935 32.844 1.00 77.94 341 ASN A O 1
ATOM 2790 N N . ILE A 1 342 ? -23.372 -18.883 30.917 1.00 82.19 342 ILE A N 1
ATOM 2791 C CA . ILE A 1 342 ? -23.146 -20.245 31.445 1.00 82.19 342 ILE A CA 1
ATOM 2792 C C . ILE A 1 342 ? -22.323 -20.199 32.734 1.00 82.19 342 ILE A C 1
ATOM 2794 O O . ILE A 1 342 ? -22.705 -20.816 33.725 1.00 82.19 342 ILE A O 1
ATOM 2798 N N . MET A 1 343 ? -21.250 -19.402 32.759 1.00 83.19 343 MET A N 1
ATOM 2799 C CA . MET A 1 343 ? -20.383 -19.270 33.935 1.00 83.19 343 MET A CA 1
ATOM 2800 C C . MET A 1 343 ? -21.124 -18.703 35.156 1.00 83.19 343 MET A C 1
ATOM 2802 O O . MET A 1 343 ? -20.913 -19.141 36.283 1.00 83.19 343 MET A O 1
ATOM 2806 N N . SER A 1 344 ? -22.040 -17.754 34.938 1.00 81.50 344 SER A N 1
ATOM 2807 C CA . SER A 1 344 ? -22.861 -17.188 36.015 1.00 81.50 344 SER A CA 1
ATOM 2808 C C . SER A 1 344 ? -23.875 -18.200 36.553 1.00 81.50 344 SER A C 1
ATOM 2810 O O . SER A 1 344 ? -24.083 -18.266 37.763 1.00 81.50 344 SER A O 1
ATOM 2812 N N . TYR A 1 345 ? -24.473 -19.020 35.681 1.00 82.31 345 TYR A N 1
ATOM 2813 C CA . TYR A 1 345 ? -25.364 -20.103 36.106 1.00 82.31 345 TYR A CA 1
ATOM 2814 C C . TYR A 1 345 ? -24.616 -21.205 36.865 1.00 82.31 345 TYR A C 1
ATOM 2816 O O . TYR A 1 345 ? -25.128 -21.682 37.876 1.00 82.31 345 TYR A O 1
ATOM 2824 N N . LEU A 1 346 ? -23.399 -21.566 36.445 1.00 84.81 346 LEU A N 1
ATOM 2825 C CA . LEU A 1 346 ? -22.534 -22.494 37.184 1.00 84.81 346 LEU A CA 1
ATOM 2826 C C . LEU A 1 346 ? -22.194 -21.973 38.584 1.00 84.81 346 LEU A C 1
ATOM 2828 O O . LEU A 1 346 ? -22.327 -22.725 39.544 1.00 84.81 346 LEU A O 1
ATOM 2832 N N . GLY A 1 347 ? -21.857 -20.688 38.727 1.00 84.12 347 GLY A N 1
ATOM 2833 C CA . GLY A 1 347 ? -21.621 -20.086 40.045 1.00 84.12 347 GLY A CA 1
ATOM 2834 C C . GLY A 1 347 ? -22.859 -20.111 40.955 1.00 84.12 347 GLY A C 1
ATOM 2835 O O . GLY A 1 347 ? -22.745 -20.317 42.162 1.00 84.12 347 GLY A O 1
ATOM 2836 N N . LEU A 1 348 ? -24.064 -19.970 40.391 1.00 81.81 348 LEU A N 1
ATOM 2837 C CA . LEU A 1 348 ? -25.311 -20.095 41.156 1.00 81.81 348 LEU A CA 1
ATOM 2838 C C . LEU A 1 348 ? -25.574 -21.543 41.594 1.00 81.81 348 LEU A C 1
ATOM 2840 O O . LEU A 1 348 ? -25.991 -21.780 42.730 1.00 81.81 348 LEU A O 1
ATOM 2844 N N . VAL A 1 349 ? -25.319 -22.509 40.706 1.00 83.56 349 VAL A N 1
ATOM 2845 C CA . VAL A 1 349 ? -25.380 -23.940 41.034 1.00 83.56 349 VAL A CA 1
ATOM 2846 C C . VAL A 1 349 ? -24.377 -24.273 42.135 1.00 83.56 349 VAL A C 1
ATOM 2848 O O . VAL A 1 349 ? -24.743 -24.957 43.087 1.00 83.56 349 VAL A O 1
ATOM 2851 N N . GLU A 1 350 ? -23.150 -23.758 42.057 1.00 84.81 350 GLU A N 1
ATOM 2852 C CA . GLU A 1 350 ? -22.120 -23.938 43.083 1.00 84.81 350 GLU A CA 1
ATOM 2853 C C . GLU A 1 350 ? -22.581 -23.385 44.437 1.00 84.81 350 GLU A C 1
ATOM 2855 O O . GLU A 1 350 ? -22.529 -24.097 45.441 1.00 84.81 350 GLU A O 1
ATOM 2860 N N . GLN A 1 351 ? -23.114 -22.159 44.472 1.00 84.00 351 GLN A N 1
ATOM 2861 C CA . GLN A 1 351 ? -23.616 -21.553 45.705 1.00 84.00 351 GLN A CA 1
ATOM 2862 C C . GLN A 1 351 ? -24.727 -22.400 46.343 1.00 84.00 351 GLN A C 1
ATOM 2864 O O . GLN A 1 351 ? -24.639 -22.740 47.523 1.00 84.00 351 GLN A O 1
ATOM 2869 N N . LYS A 1 352 ? -25.751 -22.781 45.569 1.00 82.56 352 LYS A N 1
ATOM 2870 C CA . LYS A 1 352 ? -26.862 -23.600 46.079 1.00 82.56 352 LYS A CA 1
ATOM 2871 C C . LYS A 1 352 ? -26.397 -24.994 46.499 1.00 82.56 352 LYS A C 1
ATOM 2873 O O . LYS A 1 352 ? -26.863 -25.518 47.506 1.00 82.56 352 LYS A O 1
ATOM 2878 N N . THR A 1 353 ? -25.442 -25.583 45.783 1.00 83.94 353 THR A N 1
ATOM 2879 C CA . THR A 1 353 ? -24.859 -26.880 46.155 1.00 83.94 353 THR A CA 1
ATOM 2880 C C . THR A 1 353 ? -24.103 -26.781 47.481 1.00 83.94 353 THR A C 1
ATOM 2882 O O . THR A 1 353 ? -24.281 -27.637 48.345 1.00 83.94 353 THR A O 1
ATOM 2885 N N . ASN A 1 354 ? -23.337 -25.710 47.702 1.00 83.56 354 ASN A N 1
ATOM 2886 C CA . ASN A 1 354 ? -22.659 -25.450 48.975 1.00 83.56 354 ASN A CA 1
ATOM 2887 C C . ASN A 1 354 ? -23.649 -25.211 50.133 1.00 83.56 354 ASN A C 1
ATOM 2889 O O . ASN A 1 354 ? -23.436 -25.692 51.250 1.00 83.56 354 ASN A O 1
ATOM 2893 N N . GLU A 1 355 ? -24.767 -24.525 49.880 1.00 83.81 355 GLU A N 1
ATOM 2894 C CA . GLU A 1 355 ? -25.870 -24.383 50.845 1.00 83.81 355 GLU A CA 1
ATOM 2895 C C . GLU A 1 355 ? -26.491 -25.750 51.198 1.00 83.81 355 GLU A C 1
ATOM 2897 O O . GLU A 1 355 ? -26.692 -26.067 52.370 1.00 83.81 355 GLU A O 1
ATOM 2902 N N . LEU A 1 356 ? -26.728 -26.620 50.214 1.00 82.56 356 LEU A N 1
ATOM 2903 C CA . LEU A 1 356 ? -27.252 -27.965 50.471 1.00 82.56 356 LEU A CA 1
ATOM 2904 C C . LEU A 1 356 ? -26.247 -28.853 51.222 1.00 82.56 356 LEU A C 1
ATOM 2906 O O . LEU A 1 356 ? -26.633 -29.554 52.159 1.00 82.56 356 LEU A O 1
ATOM 2910 N N . LEU A 1 357 ? -24.959 -28.786 50.873 1.00 80.94 357 LEU A N 1
ATOM 2911 C CA . LEU A 1 357 ? -23.886 -29.509 51.565 1.00 80.94 357 LEU A CA 1
ATOM 2912 C C . LEU A 1 357 ? -23.748 -29.067 53.026 1.00 80.94 357 LEU A C 1
ATOM 2914 O O . LEU A 1 357 ? -23.582 -29.910 53.908 1.00 80.94 357 LEU A O 1
ATOM 2918 N N . THR A 1 358 ? -23.854 -27.765 53.308 1.00 79.62 358 THR A N 1
ATOM 2919 C CA . THR A 1 358 ? -23.832 -27.244 54.688 1.00 79.62 358 THR A CA 1
ATOM 2920 C C . THR A 1 358 ? -25.044 -27.710 55.497 1.00 79.62 358 THR A C 1
ATOM 2922 O O . THR A 1 358 ? -24.885 -28.097 56.657 1.00 79.62 358 THR A O 1
ATOM 2925 N N . ILE A 1 359 ? -26.237 -27.761 54.894 1.00 81.44 359 ILE A N 1
ATOM 2926 C CA . ILE A 1 359 ? -27.439 -28.319 55.537 1.00 81.44 359 ILE A CA 1
ATOM 2927 C C . ILE A 1 359 ? -27.264 -29.817 55.815 1.00 81.44 359 ILE A C 1
ATOM 2929 O O . ILE A 1 359 ? -27.543 -30.273 56.924 1.00 81.44 359 ILE A O 1
ATOM 2933 N N . GLN A 1 360 ? -26.767 -30.585 54.845 1.00 76.62 360 GLN A N 1
ATOM 2934 C CA . GLN A 1 360 ? -26.526 -32.019 55.007 1.00 76.62 360 GLN A CA 1
ATOM 2935 C C . GLN A 1 360 ? -25.484 -32.303 56.096 1.00 76.62 360 GLN A C 1
ATOM 2937 O O . GLN A 1 360 ? -25.690 -33.172 56.941 1.00 76.62 360 GLN A O 1
ATOM 2942 N N . ALA A 1 361 ? -24.393 -31.537 56.125 1.00 74.25 361 ALA A N 1
ATOM 2943 C CA . ALA A 1 361 ? -23.385 -31.602 57.175 1.00 74.25 361 ALA A CA 1
ATOM 2944 C C . ALA A 1 361 ? -23.976 -31.320 58.569 1.00 74.25 361 ALA A C 1
ATOM 2946 O O . ALA A 1 361 ? -23.681 -32.031 59.531 1.00 74.25 361 ALA A O 1
ATOM 2947 N N . PHE A 1 362 ? -24.856 -30.320 58.678 1.00 74.69 362 PHE A N 1
ATOM 2948 C CA . PHE A 1 362 ? -25.551 -29.999 59.923 1.00 74.69 362 PHE A CA 1
ATOM 2949 C C . PHE A 1 362 ? -26.509 -31.114 60.367 1.00 74.69 362 PHE A C 1
ATOM 2951 O O . PHE A 1 362 ? -26.534 -31.456 61.549 1.00 74.69 362 PHE A O 1
ATOM 2958 N N . LEU A 1 363 ? -27.264 -31.718 59.446 1.00 76.19 363 LEU A N 1
ATOM 2959 C CA . LEU A 1 363 ? -28.136 -32.857 59.753 1.00 76.19 363 LEU A CA 1
ATOM 2960 C C . LEU A 1 363 ? -27.331 -34.077 60.219 1.00 76.19 363 LEU A C 1
ATOM 2962 O O . LEU A 1 363 ? -27.629 -34.628 61.275 1.00 76.19 363 LEU A O 1
ATOM 2966 N N . ASN A 1 364 ? -26.243 -34.414 59.524 1.00 71.38 364 ASN A N 1
ATOM 2967 C CA . ASN A 1 364 ? -25.345 -35.504 59.917 1.00 71.38 364 ASN A CA 1
ATOM 2968 C C . ASN A 1 364 ? -24.691 -35.277 61.292 1.00 71.38 364 ASN A C 1
ATOM 2970 O O . ASN A 1 364 ? -24.373 -36.239 61.980 1.00 71.38 364 ASN A O 1
ATOM 2974 N N . SER A 1 365 ? -24.495 -34.021 61.710 1.00 67.81 365 SER A N 1
ATOM 2975 C CA . SER A 1 365 ? -23.990 -33.684 63.051 1.00 67.81 365 SER A CA 1
ATOM 2976 C C . SER A 1 365 ? -25.019 -33.879 64.170 1.00 67.81 365 SER A C 1
ATOM 2978 O O . SER A 1 365 ? -24.653 -33.925 65.344 1.00 67.81 365 SER A O 1
ATOM 2980 N N . LYS A 1 366 ? -26.307 -33.973 63.817 1.00 65.94 366 LYS A N 1
ATOM 2981 C CA . LYS A 1 366 ? -27.413 -34.193 64.756 1.00 65.94 366 LYS A CA 1
ATOM 2982 C C . LYS A 1 366 ? -27.840 -35.655 64.871 1.00 65.94 366 LYS A C 1
ATOM 2984 O O . LYS A 1 366 ? -28.501 -35.988 65.855 1.00 65.94 366 LYS A O 1
ATOM 2989 N N . ASP A 1 367 ? -27.472 -36.505 63.917 1.00 63.12 367 ASP A N 1
ATOM 2990 C CA . ASP A 1 367 ? -27.735 -37.942 63.991 1.00 63.12 367 ASP A CA 1
ATOM 2991 C C . ASP A 1 367 ? -26.802 -38.607 65.015 1.00 63.12 367 ASP A C 1
ATOM 2993 O O . ASP A 1 367 ? -25.612 -38.803 64.782 1.00 63.12 367 ASP A O 1
ATOM 2997 N N . LEU A 1 368 ? -27.367 -38.970 66.168 1.00 54.84 368 LEU A N 1
ATOM 2998 C CA . LEU A 1 368 ? -26.669 -39.559 67.322 1.00 54.84 368 LEU A CA 1
ATOM 2999 C C . LEU A 1 368 ? -26.174 -41.006 67.105 1.00 54.84 368 LEU A C 1
ATOM 3001 O O . LEU A 1 368 ? -25.519 -41.554 67.987 1.00 54.84 368 LEU A O 1
ATOM 3005 N N . GLU A 1 369 ? -26.481 -41.631 65.964 1.00 55.81 369 GLU A N 1
ATOM 3006 C CA . GLU A 1 369 ? -26.156 -43.038 65.667 1.00 55.81 369 GLU A CA 1
ATOM 3007 C C . GLU A 1 369 ? -24.865 -43.239 64.849 1.00 55.81 369 GLU A C 1
ATOM 3009 O O . GLU A 1 369 ? -24.432 -44.379 64.676 1.00 55.81 369 GLU A O 1
ATOM 3014 N N . LYS A 1 370 ? -24.220 -42.174 64.346 1.00 55.50 370 LYS A N 1
ATOM 3015 C CA . LYS A 1 370 ? -22.970 -42.278 63.566 1.00 55.50 370 LYS A CA 1
ATOM 3016 C C . LYS A 1 370 ? -21.811 -41.575 64.274 1.00 55.50 370 LYS A C 1
ATOM 3018 O O . LYS A 1 370 ? -21.921 -40.406 64.629 1.00 55.50 370 LYS A O 1
ATOM 3023 N N . ASP A 1 371 ? -20.684 -42.277 64.427 1.00 53.09 371 ASP A N 1
ATOM 3024 C CA . ASP A 1 371 ? -19.433 -41.733 64.973 1.00 53.09 371 ASP A CA 1
ATOM 3025 C C . ASP A 1 371 ? -18.966 -40.523 64.147 1.00 53.09 371 ASP A C 1
ATOM 3027 O O . ASP A 1 371 ? -18.425 -40.645 63.045 1.00 53.09 371 ASP A O 1
ATOM 3031 N N . TYR A 1 372 ? -19.220 -39.324 64.668 1.00 55.81 372 TYR A N 1
ATOM 3032 C CA . TYR A 1 372 ? -18.996 -38.075 63.954 1.00 55.81 372 TYR A CA 1
ATOM 3033 C C . TYR A 1 372 ? -17.519 -37.664 64.008 1.00 55.81 372 TYR A C 1
ATOM 3035 O O . TYR A 1 372 ? -16.988 -37.330 65.070 1.00 55.81 372 TYR A O 1
ATOM 3043 N N . ASN A 1 373 ? -16.843 -37.657 62.854 1.00 61.75 373 ASN A N 1
ATOM 3044 C CA . ASN A 1 373 ? -15.422 -37.328 62.753 1.00 61.75 373 ASN A CA 1
ATOM 3045 C C . ASN A 1 373 ? -15.224 -35.920 62.140 1.00 61.75 373 ASN A C 1
ATOM 3047 O O . ASN A 1 373 ? -15.580 -35.695 60.980 1.00 61.75 373 ASN A O 1
ATOM 3051 N N . PRO A 1 374 ? -14.623 -34.947 62.856 1.00 61.88 374 PRO A N 1
ATOM 3052 C CA . PRO A 1 374 ? -14.524 -33.553 62.399 1.00 61.88 374 PRO A CA 1
ATOM 3053 C C . PRO A 1 374 ? -13.671 -33.359 61.133 1.00 61.88 374 PRO A C 1
ATOM 3055 O O . PRO A 1 374 ? -13.807 -32.347 60.446 1.00 61.88 374 PRO A O 1
ATOM 3058 N N . LYS A 1 375 ? -12.806 -34.324 60.788 1.00 63.25 375 LYS A N 1
ATOM 3059 C CA . LYS A 1 375 ? -12.024 -34.304 59.538 1.00 63.25 375 LYS A CA 1
ATOM 3060 C C . LYS A 1 375 ? -12.865 -34.583 58.291 1.00 63.25 375 LYS A C 1
ATOM 3062 O O . LYS A 1 375 ? -12.508 -34.102 57.219 1.00 63.25 375 LYS A O 1
ATOM 3067 N N . ASP A 1 376 ? -13.956 -35.331 58.419 1.00 62.00 376 ASP A N 1
ATOM 3068 C CA . ASP A 1 376 ? -14.809 -35.682 57.281 1.00 62.00 376 ASP A CA 1
ATOM 3069 C C . ASP A 1 376 ? -15.851 -34.590 57.003 1.00 62.00 376 ASP A C 1
ATOM 3071 O O . ASP A 1 376 ? -16.174 -34.344 55.845 1.00 62.00 376 ASP A O 1
ATOM 3075 N N . LEU A 1 377 ? -16.243 -33.822 58.028 1.00 63.94 377 LEU A N 1
ATOM 3076 C CA . LEU A 1 377 ? -17.010 -32.579 57.880 1.00 63.94 377 LEU A CA 1
ATOM 3077 C C . LEU A 1 377 ? -16.295 -31.566 56.969 1.00 63.94 377 LEU A C 1
ATOM 3079 O O . LEU A 1 377 ? -16.911 -30.992 56.075 1.00 63.94 377 LEU A O 1
ATOM 3083 N N . ALA A 1 378 ? -14.992 -31.355 57.186 1.00 63.91 378 ALA A N 1
ATOM 3084 C CA . ALA A 1 378 ? -14.207 -30.419 56.384 1.00 63.91 378 ALA A CA 1
ATOM 3085 C C . ALA A 1 378 ? -14.145 -30.843 54.907 1.00 63.91 378 ALA A C 1
ATOM 3087 O O . ALA A 1 378 ? -14.279 -30.002 54.026 1.00 63.91 378 ALA A O 1
ATOM 3088 N N . LYS A 1 379 ? -14.011 -32.146 54.627 1.00 64.12 379 LYS A N 1
ATOM 3089 C CA . LYS A 1 379 ? -14.023 -32.680 53.254 1.00 64.12 379 LYS A CA 1
ATOM 3090 C C . LYS A 1 379 ? -15.391 -32.517 52.588 1.00 64.12 379 LYS A C 1
ATOM 3092 O O . LYS A 1 379 ? -15.457 -32.091 51.440 1.00 64.12 379 LYS A O 1
ATOM 3097 N N . PHE A 1 380 ? -16.470 -32.779 53.327 1.00 62.41 380 PHE A N 1
ATOM 3098 C CA . PHE A 1 380 ? -17.841 -32.659 52.828 1.00 62.41 380 PHE A CA 1
ATOM 3099 C C . PHE A 1 380 ? -18.215 -31.205 52.488 1.00 62.41 380 PHE A C 1
ATOM 3101 O O . PHE A 1 380 ? -18.828 -30.946 51.457 1.00 62.41 380 PHE A O 1
ATOM 3108 N N . LEU A 1 381 ? -17.784 -30.244 53.314 1.00 63.25 381 LEU A N 1
ATOM 3109 C CA . LEU A 1 381 ? -17.993 -28.806 53.090 1.00 63.25 381 LEU A CA 1
ATOM 3110 C C . LEU A 1 381 ? -17.162 -28.230 51.934 1.00 63.25 381 LEU A C 1
ATOM 3112 O O . LEU A 1 381 ? -17.550 -27.226 51.350 1.00 63.25 381 LEU A O 1
ATOM 3116 N N . LEU A 1 382 ? -16.040 -28.865 51.594 1.00 66.38 382 LEU A N 1
ATOM 3117 C CA . LEU A 1 382 ? -15.225 -28.549 50.416 1.00 66.38 382 LEU A CA 1
ATOM 3118 C C . LEU A 1 382 ? -15.737 -29.233 49.132 1.00 66.38 382 LEU A C 1
ATOM 3120 O O . LEU A 1 382 ? -15.039 -29.225 48.120 1.00 66.38 382 LEU A O 1
ATOM 3124 N N . GLY A 1 383 ? -16.916 -29.870 49.169 1.00 60.09 383 GLY A N 1
ATOM 3125 C CA . GLY A 1 383 ? -17.485 -30.596 48.029 1.00 60.09 383 GLY A CA 1
ATOM 3126 C C . GLY A 1 383 ? -16.748 -31.896 47.680 1.00 60.09 383 GLY A C 1
ATOM 3127 O O . GLY A 1 383 ? -17.031 -32.514 46.656 1.00 60.09 383 GLY A O 1
ATOM 3128 N N . GLN A 1 384 ? -15.811 -32.346 48.522 1.00 59.03 384 GLN A N 1
ATOM 3129 C CA . GLN A 1 384 ? -15.063 -33.583 48.318 1.00 59.03 384 GLN A CA 1
ATOM 3130 C C . GLN A 1 384 ? -15.816 -34.752 48.948 1.00 59.03 384 GLN A C 1
ATOM 3132 O O . GLN A 1 384 ? -15.638 -35.087 50.121 1.00 59.03 384 GLN A O 1
ATOM 3137 N N . ASN A 1 385 ? -16.670 -35.383 48.147 1.00 53.28 385 ASN A N 1
ATOM 3138 C CA . ASN A 1 385 ? -17.369 -36.594 48.548 1.00 53.28 385 ASN A CA 1
ATOM 3139 C C . ASN A 1 385 ? -16.380 -37.785 48.522 1.00 53.28 385 ASN A C 1
ATOM 3141 O O . ASN A 1 385 ? -15.805 -38.057 47.463 1.00 53.28 385 ASN A O 1
ATOM 3145 N N . PRO A 1 386 ? -16.148 -38.515 49.633 1.00 51.25 386 PRO A N 1
ATOM 3146 C CA . PRO A 1 386 ? -15.168 -39.607 49.670 1.00 51.25 386 PRO A CA 1
ATOM 3147 C C . PRO A 1 386 ? -15.493 -40.767 48.710 1.00 51.25 386 PRO A C 1
ATOM 3149 O O . PRO A 1 386 ? -14.576 -41.455 48.269 1.00 51.25 386 PRO A O 1
ATOM 3152 N N . GLU A 1 387 ? -16.760 -40.944 48.323 1.00 49.19 387 GLU A N 1
ATOM 3153 C CA . GLU A 1 387 ? -17.192 -41.940 47.327 1.00 49.19 387 GLU A CA 1
ATOM 3154 C C . GLU A 1 387 ? -16.900 -41.512 45.874 1.00 49.19 387 GLU A C 1
ATOM 3156 O O . GLU A 1 387 ? -16.637 -42.359 45.023 1.00 49.19 387 GLU A O 1
ATOM 3161 N N . LEU A 1 388 ? -16.864 -40.204 45.578 1.00 46.41 388 LEU A N 1
ATOM 3162 C CA . LEU A 1 388 ? -16.525 -39.688 44.240 1.00 46.41 388 LEU A CA 1
ATOM 3163 C C . LEU A 1 388 ? -15.012 -39.612 44.004 1.00 46.41 388 LEU A C 1
ATOM 3165 O O . LEU A 1 388 ? -14.575 -39.707 42.864 1.00 46.41 388 LEU A O 1
ATOM 3169 N N . LEU A 1 389 ? -14.197 -39.538 45.062 1.00 42.88 389 LEU A N 1
ATOM 3170 C CA . LEU A 1 389 ? -12.735 -39.653 44.958 1.00 42.88 389 LEU A CA 1
ATOM 3171 C C . LEU A 1 389 ? -12.264 -41.064 44.550 1.00 42.88 389 LEU A C 1
ATOM 3173 O O . LEU A 1 389 ? -11.105 -41.232 44.179 1.00 42.88 389 LEU A O 1
ATOM 3177 N N .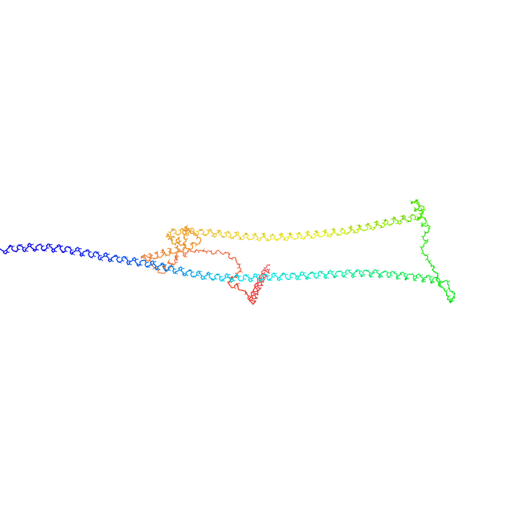 GLN A 1 390 ? -13.140 -42.076 44.605 1.00 45.00 390 GLN A N 1
ATOM 3178 C CA . GLN A 1 390 ? -12.868 -43.410 44.051 1.00 45.00 390 GLN A CA 1
ATOM 3179 C C . GLN A 1 390 ? -13.182 -43.515 42.553 1.00 45.00 390 GLN A C 1
ATOM 3181 O O . GLN A 1 390 ? -12.638 -44.393 41.881 1.00 45.00 390 GLN A O 1
ATOM 3186 N N . GLN A 1 391 ? -14.010 -42.622 42.004 1.00 43.94 391 GLN A N 1
ATOM 3187 C CA . GLN A 1 391 ? -14.184 -42.516 40.562 1.00 43.94 391 GLN A CA 1
ATOM 3188 C C . GLN A 1 391 ? -13.112 -41.579 40.019 1.00 43.94 391 GLN A C 1
ATOM 3190 O O . GLN A 1 391 ? -13.239 -40.359 40.054 1.00 43.94 391 GLN A O 1
ATOM 3195 N N . ASN A 1 392 ? -12.036 -42.171 39.503 1.00 36.09 392 ASN A N 1
ATOM 3196 C CA . ASN A 1 392 ? -11.094 -41.464 38.648 1.00 36.09 392 ASN A CA 1
ATOM 3197 C C . ASN A 1 392 ? -11.862 -40.914 37.438 1.00 36.09 392 ASN A C 1
ATOM 3199 O O . ASN A 1 392 ? -12.021 -41.608 36.433 1.00 36.09 392 ASN A O 1
ATOM 3203 N N . ILE A 1 393 ? -12.336 -39.671 37.517 1.00 36.34 393 ILE A N 1
ATOM 3204 C CA . ILE A 1 393 ? -12.720 -38.915 36.331 1.00 36.34 393 ILE A CA 1
ATOM 3205 C C . ILE A 1 393 ? -11.404 -38.630 35.607 1.00 36.34 393 ILE A C 1
ATOM 3207 O O . ILE A 1 393 ? -10.703 -37.660 35.890 1.00 36.34 393 ILE A O 1
ATOM 3211 N N . SER A 1 394 ? -11.019 -39.542 34.716 1.00 36.56 394 SER A N 1
ATOM 3212 C CA . SER A 1 394 ? -9.933 -39.323 33.772 1.00 36.56 394 SER A CA 1
ATOM 3213 C C . SER A 1 394 ? -10.441 -38.334 32.730 1.00 36.56 394 SER A C 1
ATOM 3215 O O . SER A 1 394 ? -10.922 -38.715 31.666 1.00 36.56 394 SER A O 1
ATOM 3217 N N . ILE A 1 395 ? -10.376 -37.044 33.058 1.00 35.06 395 ILE A N 1
ATOM 3218 C CA . ILE A 1 395 ? -10.378 -36.003 32.036 1.00 35.06 395 ILE A CA 1
ATOM 3219 C C . ILE A 1 395 ? -9.027 -36.153 31.349 1.00 35.06 395 ILE A C 1
ATOM 3221 O O . ILE A 1 395 ? -8.011 -35.658 31.837 1.00 35.06 395 ILE A O 1
ATOM 3225 N N . GLN A 1 396 ? -8.991 -36.939 30.275 1.00 31.36 396 GLN A N 1
ATOM 3226 C CA . GLN A 1 396 ? -7.838 -36.946 29.394 1.00 31.36 396 GLN A CA 1
ATOM 3227 C C . GLN A 1 396 ? -7.728 -35.541 28.795 1.00 31.36 396 GLN A C 1
ATOM 3229 O O . GLN A 1 396 ? -8.658 -35.116 28.105 1.00 31.36 396 GLN A O 1
ATOM 3234 N N . PRO A 1 397 ? -6.632 -34.797 29.027 1.00 32.97 397 PRO A N 1
ATOM 3235 C CA . PRO A 1 397 ? -6.320 -33.713 28.122 1.00 32.97 397 PRO A CA 1
ATOM 3236 C C . PRO A 1 397 ? -6.032 -34.388 26.782 1.00 32.97 397 PRO A C 1
ATOM 3238 O O . PRO A 1 397 ? -5.143 -35.237 26.692 1.00 32.97 397 PRO A O 1
ATOM 3241 N N . ALA A 1 398 ? -6.830 -34.082 25.762 1.00 32.25 398 ALA A N 1
ATOM 3242 C CA . ALA A 1 398 ? -6.516 -34.487 24.404 1.00 32.25 398 ALA A CA 1
ATOM 3243 C C . ALA A 1 398 ? -5.189 -33.815 24.028 1.00 32.25 398 ALA A C 1
ATOM 3245 O O . ALA A 1 398 ? -5.127 -32.622 23.737 1.00 32.25 398 ALA A O 1
ATOM 3246 N N . ILE A 1 399 ? -4.117 -34.594 24.128 1.00 33.38 399 ILE A N 1
ATOM 3247 C CA . ILE A 1 399 ? -2.825 -34.294 23.543 1.00 33.38 399 ILE A CA 1
ATOM 3248 C C . ILE A 1 399 ? -2.967 -34.646 22.068 1.00 33.38 399 ILE A C 1
ATOM 3250 O O . ILE A 1 399 ? -3.029 -35.819 21.715 1.00 33.38 399 ILE A O 1
ATOM 3254 N N . ASP A 1 400 ? -2.980 -33.621 21.230 1.00 28.58 400 ASP A N 1
ATOM 3255 C CA . ASP A 1 400 ? -2.057 -33.621 20.102 1.00 28.58 400 ASP A CA 1
ATOM 3256 C C . ASP A 1 400 ? -1.427 -32.228 20.017 1.00 28.58 400 ASP A C 1
ATOM 3258 O O . ASP A 1 400 ? -1.672 -31.415 19.126 1.00 28.58 400 ASP A O 1
ATOM 3262 N N . SER A 1 401 ? -0.645 -31.923 21.058 1.00 30.08 401 SER A N 1
ATOM 3263 C CA . SER A 1 401 ? 0.401 -30.914 20.973 1.00 30.08 401 SER A CA 1
ATOM 3264 C C . SER A 1 401 ? 1.459 -31.456 20.021 1.00 30.08 401 SER A C 1
ATOM 3266 O O . SER A 1 401 ? 2.438 -32.068 20.446 1.00 30.08 401 SER A O 1
ATOM 3268 N N . LEU A 1 402 ? 1.243 -31.241 18.725 1.00 34.56 402 LEU A N 1
ATOM 3269 C CA . LEU A 1 402 ? 2.333 -31.197 17.765 1.00 34.56 402 LEU A CA 1
ATOM 3270 C C . LEU A 1 402 ? 3.368 -30.217 18.320 1.00 34.56 402 LEU A C 1
ATOM 3272 O O . LEU A 1 402 ? 3.051 -29.054 18.576 1.00 34.56 402 LEU A O 1
ATOM 3276 N N . GLU A 1 403 ? 4.580 -30.716 18.556 1.00 36.06 403 GLU A N 1
ATOM 3277 C CA . GLU A 1 403 ? 5.768 -29.928 18.864 1.00 36.06 403 GLU A CA 1
ATOM 3278 C C . GLU A 1 403 ? 5.986 -28.885 17.757 1.00 36.06 403 GLU A C 1
ATOM 3280 O O . GLU A 1 403 ? 6.737 -29.091 16.804 1.00 36.06 403 GLU A O 1
ATOM 3285 N N . TYR A 1 404 ? 5.334 -27.735 17.887 1.00 33.56 404 TYR A N 1
ATOM 3286 C CA . TYR A 1 404 ? 5.876 -26.491 17.387 1.00 33.56 404 TYR A CA 1
ATOM 3287 C C . TYR A 1 404 ? 6.875 -26.025 18.437 1.00 33.56 404 TYR A C 1
ATOM 3289 O O . TYR A 1 404 ? 6.508 -25.616 19.537 1.00 33.56 404 TYR A O 1
ATOM 3297 N N . ASP A 1 405 ? 8.158 -26.120 18.096 1.00 37.97 405 ASP A N 1
ATOM 3298 C CA . ASP A 1 405 ? 9.248 -25.422 18.777 1.00 37.97 405 ASP A CA 1
ATOM 3299 C C . ASP A 1 405 ? 9.097 -23.908 18.516 1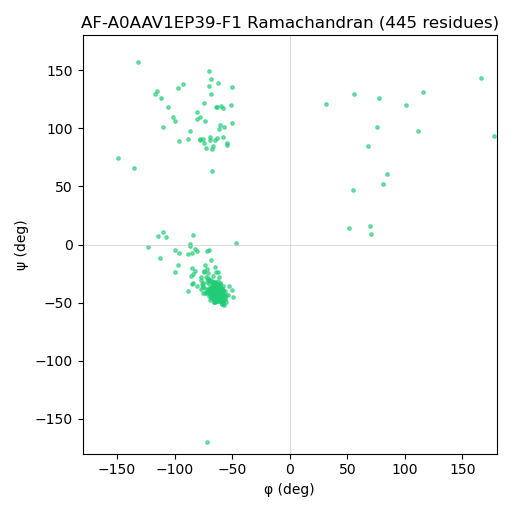.00 37.97 405 ASP A C 1
ATOM 3301 O O . ASP A 1 405 ? 9.906 -23.271 17.842 1.00 37.97 405 ASP A O 1
ATOM 3305 N N . GLU A 1 406 ? 7.994 -23.331 18.994 1.00 35.94 406 GLU A N 1
ATOM 3306 C CA . GLU A 1 406 ? 7.823 -21.900 19.170 1.00 35.94 406 GLU A CA 1
ATOM 3307 C C . GLU A 1 406 ? 8.066 -21.602 20.641 1.00 35.94 406 GLU A C 1
ATOM 3309 O O . GLU A 1 406 ? 7.288 -21.915 21.542 1.00 35.94 406 GLU A O 1
ATOM 3314 N N . SER A 1 407 ? 9.227 -21.004 20.878 1.00 37.47 407 SER A N 1
ATOM 3315 C CA . SER A 1 407 ? 9.548 -20.375 22.149 1.00 37.47 407 SER A CA 1
ATOM 3316 C C . SER A 1 407 ? 8.390 -19.441 22.519 1.00 37.47 407 SER A C 1
ATOM 3318 O O . SER A 1 407 ? 7.951 -18.697 21.640 1.00 37.47 407 SER A O 1
ATOM 3320 N N . PRO A 1 408 ? 7.906 -19.427 23.773 1.00 37.25 408 PRO A N 1
ATOM 3321 C CA . PRO A 1 408 ? 6.837 -18.520 24.154 1.00 37.25 408 PRO A CA 1
ATOM 3322 C C . PRO A 1 408 ? 7.304 -17.090 23.881 1.00 37.25 408 PRO A C 1
ATOM 3324 O O . PRO A 1 408 ? 8.310 -16.640 24.437 1.00 37.25 408 PRO A O 1
ATOM 3327 N N . VAL A 1 409 ? 6.592 -16.409 22.983 1.00 37.53 409 VAL A N 1
ATOM 3328 C CA . VAL A 1 409 ? 6.714 -14.972 22.744 1.00 37.53 409 VAL A CA 1
ATOM 3329 C C . VAL A 1 409 ? 6.259 -14.294 24.032 1.00 37.53 409 VAL A C 1
ATOM 3331 O O . VAL A 1 409 ? 5.079 -14.072 24.268 1.00 37.53 409 VAL A O 1
ATOM 3334 N N . THR A 1 410 ? 7.205 -14.065 24.935 1.00 40.94 410 THR A N 1
ATOM 3335 C CA . THR A 1 410 ? 7.030 -13.142 26.054 1.00 40.94 410 THR A CA 1
ATOM 3336 C C . THR A 1 410 ? 6.964 -11.724 25.494 1.00 40.94 410 THR A C 1
ATOM 3338 O O . THR A 1 410 ? 7.750 -11.412 24.599 1.00 40.94 410 THR A O 1
ATOM 3341 N N . ASP A 1 411 ? 6.109 -10.875 26.075 1.00 39.41 411 ASP A N 1
ATOM 3342 C CA . ASP A 1 411 ? 5.849 -9.442 25.786 1.00 39.41 411 ASP A CA 1
ATOM 3343 C C . ASP A 1 411 ? 7.089 -8.516 25.622 1.00 39.4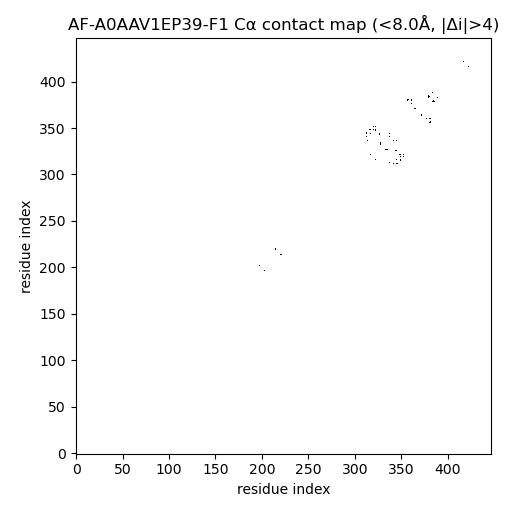1 411 ASP A C 1
ATOM 3345 O O . ASP A 1 411 ? 6.969 -7.320 25.377 1.00 39.41 411 ASP A O 1
ATOM 3349 N N . GLU A 1 412 ? 8.307 -9.045 25.717 1.00 44.62 412 GLU A N 1
ATOM 3350 C CA . GLU A 1 412 ? 9.588 -8.357 25.530 1.00 44.62 412 GLU A CA 1
ATOM 3351 C C . GLU A 1 412 ? 9.991 -8.177 24.043 1.00 44.62 412 GLU A C 1
ATOM 3353 O O . GLU A 1 412 ? 11.003 -7.534 23.755 1.00 44.62 412 GLU A O 1
ATOM 3358 N N . GLU A 1 413 ? 9.242 -8.726 23.074 1.00 49.56 413 GLU A N 1
ATOM 3359 C CA . GLU A 1 413 ? 9.587 -8.655 21.636 1.00 49.56 413 GLU A CA 1
ATOM 3360 C C . GLU A 1 413 ? 9.083 -7.395 20.897 1.00 49.56 413 GLU A C 1
ATOM 3362 O O . GLU A 1 413 ? 9.428 -7.197 19.731 1.00 49.56 413 GLU A O 1
ATOM 3367 N N . GLU A 1 414 ? 8.370 -6.478 21.563 1.00 49.66 414 GLU A N 1
ATOM 3368 C CA . GLU A 1 414 ? 7.959 -5.189 20.967 1.00 49.66 414 GLU A CA 1
ATOM 3369 C C . GLU A 1 414 ? 9.047 -4.095 20.995 1.00 49.66 414 GLU A C 1
ATOM 3371 O O . GLU A 1 414 ? 8.863 -3.011 20.430 1.00 49.66 414 GLU A O 1
ATOM 3376 N N . ARG A 1 415 ? 10.217 -4.343 21.606 1.00 62.62 415 ARG A N 1
ATOM 3377 C CA . ARG A 1 415 ? 11.319 -3.365 21.631 1.00 62.62 415 ARG A CA 1
ATOM 3378 C C . ARG A 1 415 ? 12.352 -3.646 20.530 1.00 62.62 415 ARG A C 1
ATOM 3380 O O . ARG A 1 415 ? 12.802 -4.783 20.389 1.00 62.62 415 ARG A O 1
ATOM 3387 N N . PRO A 1 416 ? 12.820 -2.627 19.778 1.00 58.34 416 PRO A N 1
ATOM 3388 C CA . PRO A 1 416 ? 13.895 -2.818 18.809 1.00 58.34 416 PRO A CA 1
ATOM 3389 C C . PRO A 1 416 ? 15.167 -3.333 19.500 1.00 58.34 416 PRO A C 1
ATOM 3391 O O . PRO A 1 416 ? 15.732 -2.670 20.373 1.00 58.34 416 PRO A O 1
ATOM 3394 N N . LEU A 1 417 ? 15.600 -4.527 19.092 1.00 72.62 417 LEU A N 1
ATOM 3395 C CA . LEU A 1 417 ? 16.765 -5.234 19.628 1.00 72.62 417 LEU A CA 1
ATOM 3396 C C . LEU A 1 417 ? 18.064 -4.449 19.389 1.00 72.62 417 LEU A C 1
ATOM 3398 O O . LEU A 1 417 ? 18.305 -3.931 18.295 1.00 72.62 417 LEU A O 1
ATOM 3402 N N . SER A 1 418 ? 18.952 -4.426 20.387 1.00 76.81 418 SER A N 1
ATOM 3403 C CA . SER A 1 418 ? 20.298 -3.862 20.232 1.00 76.81 418 SER A CA 1
ATOM 3404 C C . SER A 1 418 ? 21.169 -4.745 19.326 1.00 76.81 418 SER A C 1
ATOM 3406 O O . SER A 1 418 ? 21.048 -5.973 19.318 1.00 76.81 418 SER A O 1
ATOM 3408 N N . GLN A 1 419 ? 22.117 -4.149 18.591 1.00 69.25 419 GLN A N 1
ATOM 3409 C CA . GLN A 1 419 ? 23.019 -4.866 17.672 1.00 69.25 419 GLN A CA 1
ATOM 3410 C C . GLN A 1 419 ? 23.744 -6.051 18.346 1.00 69.25 419 GLN A C 1
ATOM 3412 O O . GLN A 1 419 ? 23.960 -7.094 17.723 1.00 69.25 419 GLN A O 1
ATOM 3417 N N . GLY A 1 420 ? 24.099 -5.917 19.630 1.00 78.94 420 GLY A N 1
ATOM 3418 C CA . GLY A 1 420 ? 24.745 -6.981 20.407 1.00 78.94 420 GLY A CA 1
ATOM 3419 C C . GLY A 1 420 ? 23.813 -8.146 20.765 1.00 78.94 420 GLY A C 1
ATOM 3420 O O . GLY A 1 420 ? 24.246 -9.297 20.825 1.00 78.94 420 GLY A O 1
ATOM 3421 N N . GLU A 1 421 ? 22.526 -7.880 20.968 1.00 77.62 421 GLU A N 1
ATOM 3422 C CA . GLU A 1 421 ? 21.509 -8.902 21.253 1.00 77.62 421 GLU A CA 1
ATOM 3423 C C . GLU A 1 421 ? 21.140 -9.674 19.991 1.00 77.62 421 GLU A C 1
ATOM 3425 O O . GLU A 1 421 ? 21.107 -10.906 20.012 1.00 77.62 421 GLU A O 1
ATOM 3430 N N . LEU A 1 422 ? 21.000 -8.966 18.866 1.00 74.38 422 LEU A N 1
ATOM 3431 C CA . LEU A 1 422 ? 20.756 -9.574 17.563 1.00 74.38 422 LEU A CA 1
ATOM 3432 C C . LEU A 1 422 ? 21.894 -10.525 17.164 1.00 74.38 422 LEU A C 1
ATOM 3434 O O . LEU A 1 422 ? 21.643 -11.662 16.762 1.00 74.38 422 LEU A O 1
ATOM 3438 N N . ARG A 1 423 ? 23.156 -10.112 17.358 1.00 72.69 423 ARG A N 1
ATOM 3439 C CA . ARG A 1 423 ? 24.322 -10.978 17.109 1.00 72.69 423 ARG A CA 1
ATOM 3440 C C . ARG A 1 423 ? 24.291 -12.253 17.952 1.00 72.69 423 ARG A C 1
ATOM 3442 O O . ARG A 1 423 ? 24.548 -13.330 17.421 1.00 72.69 423 ARG A O 1
ATOM 3449 N N . ARG A 1 424 ? 23.947 -12.158 19.240 1.00 76.88 424 ARG A N 1
ATOM 3450 C CA . ARG A 1 424 ? 23.846 -13.332 20.127 1.00 76.88 424 ARG A CA 1
ATOM 3451 C C . ARG A 1 424 ? 22.725 -14.279 19.697 1.00 76.88 424 ARG A C 1
ATOM 3453 O O . ARG A 1 424 ? 22.938 -15.490 19.672 1.00 76.88 424 ARG A O 1
ATOM 3460 N N . ARG A 1 425 ? 21.566 -13.746 19.296 1.00 79.38 425 ARG A N 1
ATOM 3461 C CA . ARG A 1 425 ? 20.420 -14.550 18.839 1.00 79.38 425 ARG A CA 1
ATOM 3462 C C . ARG A 1 425 ? 20.704 -15.258 17.510 1.00 79.38 425 ARG A C 1
ATOM 3464 O O . ARG A 1 425 ? 20.362 -16.430 17.362 1.00 79.38 425 ARG A O 1
ATOM 3471 N N . ILE A 1 426 ? 21.408 -14.597 16.588 1.00 77.88 426 ILE A N 1
ATOM 3472 C CA . ILE A 1 426 ? 21.876 -15.206 15.333 1.00 77.88 426 ILE A CA 1
ATOM 3473 C C . ILE A 1 426 ? 22.881 -16.329 15.616 1.00 77.88 426 ILE A C 1
ATOM 3475 O O . ILE A 1 426 ? 22.705 -17.432 15.108 1.00 77.88 426 ILE A O 1
ATOM 3479 N N . MET A 1 427 ? 23.886 -16.095 16.468 1.00 75.94 427 MET A N 1
ATOM 3480 C CA . MET A 1 427 ? 24.884 -17.122 16.808 1.00 75.94 427 MET A CA 1
ATOM 3481 C C . MET A 1 427 ? 24.248 -18.363 17.449 1.00 75.94 427 MET A C 1
ATOM 3483 O O . MET A 1 427 ? 24.627 -19.485 17.118 1.00 75.94 427 MET A O 1
ATOM 3487 N N . LYS A 1 428 ? 23.236 -18.179 18.306 1.00 78.75 428 LYS A N 1
ATOM 3488 C CA . LYS A 1 428 ? 22.497 -19.288 18.927 1.00 78.75 428 LYS A CA 1
ATOM 3489 C C . LYS A 1 428 ? 21.702 -20.105 17.897 1.00 78.75 428 LYS A C 1
ATOM 3491 O O . LYS A 1 428 ? 21.751 -21.332 17.936 1.00 78.75 428 LYS A O 1
ATOM 3496 N N . ARG A 1 429 ? 21.044 -19.446 16.929 1.00 72.75 429 ARG A N 1
ATOM 3497 C CA . ARG A 1 429 ? 20.352 -20.126 15.812 1.00 72.75 429 ARG A CA 1
ATOM 3498 C C . ARG A 1 429 ? 21.318 -20.889 14.908 1.00 72.75 429 ARG A C 1
ATOM 3500 O O . ARG A 1 429 ? 21.007 -22.001 14.494 1.00 72.75 429 ARG A O 1
ATOM 3507 N N . VAL A 1 430 ? 22.487 -20.318 14.613 1.00 76.75 430 VAL A N 1
ATOM 3508 C CA . VAL A 1 430 ? 23.517 -20.995 13.808 1.00 76.75 430 VAL A CA 1
ATOM 3509 C C . VAL A 1 430 ? 24.011 -22.254 14.524 1.00 76.75 430 VAL A C 1
ATOM 3511 O O . VAL A 1 430 ? 24.035 -23.319 13.914 1.00 76.75 430 VAL A O 1
ATOM 3514 N N . GLN A 1 431 ? 24.287 -22.177 15.829 1.00 74.12 431 GLN A N 1
ATOM 3515 C CA . GLN A 1 431 ? 24.699 -23.341 16.621 1.00 74.12 431 GLN A CA 1
ATOM 3516 C C . GLN A 1 431 ? 23.622 -24.437 16.692 1.00 74.12 431 GLN A C 1
ATOM 3518 O O . GLN A 1 431 ? 23.952 -25.612 16.542 1.00 74.12 431 GLN A O 1
ATOM 3523 N N . GLN A 1 432 ? 22.342 -24.078 16.853 1.00 72.31 432 GLN A N 1
ATOM 3524 C CA . GLN A 1 432 ? 21.232 -25.045 16.813 1.00 72.31 432 GLN A CA 1
ATOM 3525 C C . GLN A 1 432 ? 21.075 -25.705 15.435 1.00 72.31 432 GLN A C 1
ATOM 3527 O O . GLN A 1 432 ? 20.771 -26.897 15.332 1.00 72.31 432 GLN A O 1
ATOM 3532 N N . LYS A 1 433 ? 21.306 -24.953 14.354 1.00 72.62 433 LYS A N 1
ATOM 3533 C CA . LYS A 1 433 ? 21.237 -25.489 12.991 1.00 72.62 433 LYS A CA 1
ATOM 3534 C C . LYS A 1 433 ? 22.406 -26.434 12.700 1.00 72.62 433 LYS A C 1
ATOM 3536 O O . LYS A 1 433 ? 22.206 -27.490 12.104 1.00 72.62 433 LYS A O 1
ATOM 3541 N N . GLU A 1 434 ? 23.602 -26.113 13.187 1.00 72.06 434 GLU A N 1
ATOM 3542 C CA . GLU A 1 434 ? 24.772 -26.993 13.100 1.00 72.06 434 GLU A CA 1
ATOM 3543 C C . GLU A 1 434 ? 24.606 -28.278 13.923 1.00 72.06 434 GLU A C 1
ATOM 3545 O O . GLU A 1 434 ? 24.954 -29.358 13.439 1.00 72.06 434 GLU A O 1
ATOM 3550 N N . SER A 1 435 ? 24.036 -28.208 15.133 1.00 68.00 435 SER A N 1
ATOM 3551 C CA . SER A 1 435 ? 23.763 -29.408 15.936 1.00 68.00 435 SER A CA 1
ATOM 3552 C C . SER A 1 435 ? 22.713 -30.309 15.285 1.00 68.00 435 SER A C 1
ATOM 3554 O O . SER A 1 435 ? 22.876 -31.529 15.273 1.00 68.00 435 SER A O 1
ATOM 3556 N N . SER A 1 436 ? 21.685 -29.713 14.677 1.00 68.62 436 SER A N 1
ATOM 3557 C CA . SER A 1 436 ? 20.636 -30.441 13.953 1.00 68.62 436 SER A CA 1
ATOM 3558 C C . SER A 1 436 ? 21.184 -31.111 12.689 1.00 68.62 436 SER A C 1
ATOM 3560 O O . SER A 1 436 ? 20.911 -32.285 12.441 1.00 68.62 436 SER A O 1
ATOM 3562 N N . HIS A 1 437 ? 22.048 -30.423 11.932 1.00 66.69 437 HIS A N 1
ATOM 3563 C CA . HIS A 1 437 ? 22.734 -31.020 10.783 1.00 66.69 437 HIS A CA 1
ATOM 3564 C C . HIS A 1 437 ? 23.687 -32.151 11.180 1.00 66.69 437 HIS A C 1
ATOM 3566 O O . HIS A 1 437 ? 23.737 -33.166 10.488 1.00 66.69 437 HIS A O 1
ATOM 3572 N N . ARG A 1 438 ? 24.399 -32.037 12.310 1.00 67.25 438 ARG A N 1
ATOM 3573 C CA . ARG A 1 438 ? 25.240 -33.132 12.825 1.00 67.25 438 ARG A CA 1
ATOM 3574 C C . ARG A 1 438 ? 24.415 -34.345 13.257 1.00 67.25 438 ARG A C 1
ATOM 3576 O O . ARG A 1 438 ? 24.823 -35.471 12.985 1.00 67.25 438 ARG A O 1
ATOM 3583 N N . GLN A 1 439 ? 23.252 -34.141 13.879 1.00 65.12 439 GLN A N 1
ATOM 3584 C CA . GLN A 1 439 ? 22.345 -35.239 14.233 1.00 65.12 439 GLN A CA 1
ATOM 3585 C C . GLN A 1 439 ? 21.719 -35.905 13.000 1.00 65.12 439 GLN A C 1
ATOM 3587 O O . GLN A 1 439 ? 21.611 -37.130 12.967 1.00 65.12 439 GLN A O 1
ATOM 3592 N N . ALA A 1 440 ? 21.357 -35.133 11.971 1.00 63.56 440 ALA A N 1
ATOM 3593 C CA . ALA A 1 440 ? 20.856 -35.672 10.708 1.00 63.56 440 ALA A CA 1
ATOM 3594 C C . ALA A 1 440 ? 21.939 -36.469 9.955 1.00 63.56 440 ALA A C 1
ATOM 3596 O O . ALA A 1 440 ? 21.675 -37.577 9.490 1.00 63.56 440 ALA A O 1
ATOM 3597 N N . ALA A 1 441 ? 23.177 -35.963 9.916 1.00 63.94 441 ALA A N 1
ATOM 3598 C CA . ALA A 1 441 ? 24.309 -36.662 9.309 1.00 63.94 441 ALA A CA 1
ATOM 3599 C C . ALA A 1 441 ? 24.622 -37.986 10.029 1.00 63.94 441 ALA A C 1
ATOM 3601 O O . ALA A 1 441 ? 24.795 -39.010 9.376 1.00 63.94 441 ALA A O 1
ATOM 3602 N N . ALA A 1 442 ? 24.604 -38.000 11.368 1.00 62.88 442 ALA A N 1
ATOM 3603 C CA . ALA A 1 442 ? 24.838 -39.209 12.161 1.00 62.88 442 ALA A CA 1
ATOM 3604 C C . ALA A 1 442 ? 23.738 -40.279 12.003 1.00 62.88 442 ALA A C 1
ATOM 3606 O O . ALA A 1 442 ? 24.014 -41.468 12.165 1.00 62.88 442 ALA A O 1
ATOM 3607 N N . LYS A 1 443 ? 22.498 -39.879 11.682 1.00 63.28 443 LYS A N 1
ATOM 3608 C CA . LYS A 1 443 ? 21.402 -40.811 11.363 1.00 63.28 443 LYS A CA 1
ATOM 3609 C C . LYS A 1 443 ? 21.541 -41.411 9.958 1.00 63.28 443 LYS A C 1
ATOM 3611 O O . LYS A 1 443 ? 21.219 -42.579 9.783 1.00 63.28 443 LYS A O 1
ATOM 3616 N N . ALA A 1 444 ? 22.073 -40.659 8.992 1.00 59.38 444 ALA A N 1
ATOM 3617 C CA . ALA A 1 444 ? 22.274 -41.130 7.619 1.00 59.38 444 ALA A CA 1
ATOM 3618 C C . ALA A 1 444 ? 23.445 -42.120 7.461 1.00 59.38 444 ALA A C 1
ATOM 3620 O O . ALA A 1 444 ? 23.448 -42.906 6.527 1.00 59.38 444 ALA A O 1
ATOM 3621 N N . THR A 1 445 ? 24.432 -42.112 8.367 1.00 58.69 445 THR A N 1
ATOM 3622 C CA . THR A 1 445 ? 25.590 -43.037 8.318 1.00 58.69 445 THR A CA 1
ATOM 3623 C C . THR A 1 445 ? 25.324 -44.389 9.004 1.00 58.69 445 THR A C 1
ATOM 3625 O O . THR A 1 445 ? 26.221 -45.221 9.096 1.00 58.69 445 THR A O 1
ATOM 3628 N N . LYS A 1 446 ? 24.118 -44.595 9.552 1.00 51.84 446 LYS A N 1
ATOM 3629 C CA . LYS A 1 446 ? 23.710 -45.813 10.280 1.00 51.84 446 LYS A CA 1
ATOM 3630 C C . LYS A 1 446 ? 22.723 -46.700 9.506 1.00 51.84 446 LYS A C 1
ATOM 3632 O O . LYS A 1 446 ? 22.226 -47.668 10.079 1.00 51.84 446 LYS A O 1
ATOM 3637 N N . ILE A 1 447 ? 22.457 -46.362 8.245 1.00 45.31 447 ILE A N 1
ATOM 3638 C CA . ILE A 1 447 ? 21.751 -47.176 7.244 1.00 45.31 447 ILE A CA 1
ATOM 3639 C C . ILE A 1 447 ? 22.811 -47.637 6.249 1.00 45.31 447 ILE A C 1
ATOM 3641 O O . ILE A 1 447 ? 22.775 -48.829 5.878 1.00 45.31 447 ILE A O 1
#